Protein AF-A0A120K151-F1 (afdb_monomer)

Solvent-accessible surface area (backbone atoms only — not comparable to full-atom values): 24058 Å² total; per-residue (Å²): 140,80,85,81,77,83,68,89,81,53,80,68,64,56,58,60,55,48,49,58,53,45,64,68,60,62,66,64,73,85,71,71,74,65,55,61,88,64,96,48,62,87,87,35,71,68,30,38,44,52,55,27,51,74,58,46,61,79,89,45,45,68,62,56,71,69,45,54,70,39,58,38,30,49,45,35,41,48,34,45,50,39,46,62,69,51,54,60,38,42,62,82,75,37,88,52,87,79,54,65,68,60,53,51,53,51,50,52,51,51,50,51,52,49,48,64,69,71,45,84,64,58,57,62,53,46,64,33,29,51,48,26,47,55,49,39,54,47,54,54,51,40,52,50,34,62,76,68,68,54,52,72,70,56,52,31,56,77,67,72,48,85,75,53,73,66,57,59,46,51,55,57,52,48,66,75,63,77,66,89,50,66,67,60,48,54,49,47,45,49,50,48,41,60,44,44,51,47,52,46,41,42,57,61,36,27,36,72,53,45,44,50,52,50,31,53,52,34,50,49,64,58,48,61,48,53,68,54,46,69,75,56,77,82,69,85,90,45,77,63,58,55,53,48,51,50,48,54,54,42,47,52,48,47,51,50,47,50,50,67,73,60,58,87,75,77,82,68,85,75,82,79,74,57,52,74,70,36,34,38,62,56,27,54,39,59,79,45,42,25,61,83,75,39,47,69,60,41,52,50,51,51,50,49,35,53,50,32,71,72,34,60,70,55,28,52,49,49,42,50,50,51,49,49,48,41,56,68,71,61,68,29,59,68,52,52,23,52,50,29,47,52,50,31,46,70,48,19,69,41,68,48,52,65,49,73,80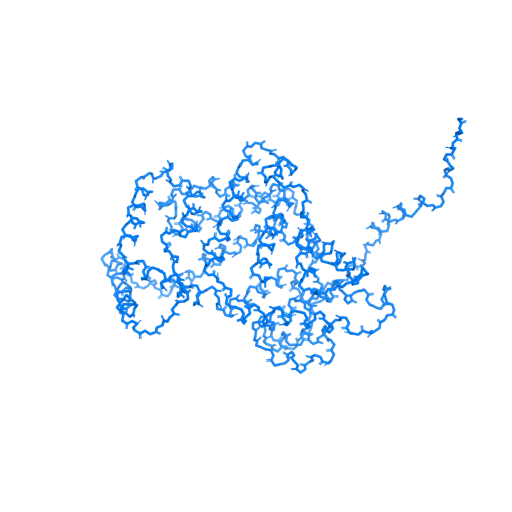,69,70,78,65,51,76,67,54,45,50,50,51,49,52,50,27,36,48,38,51,40,51,51,32,58,73,71,40,35,39,78,73,48,63,53,51,68,66,55,43,46,55,51,52,49,45,54,56,70,41,45,67,62,49,33,50,52,52,50,52,52,49,41,50,55,50,63,71,70,108

Radius of gyration: 26.03 Å; Cα contacts (8 Å, |Δi|>4): 308; chains: 1; bounding box: 98×53×57 Å

pLDDT: mean 80.02, std 17.14, range [35.06, 97.75]

Structure (mmCIF, N/CA/C/O backbone):
data_AF-A0A120K151-F1
#
_entry.id   AF-A0A120K151-F1
#
loop_
_atom_site.group_PDB
_atom_site.id
_atom_site.type_symbol
_atom_site.label_atom_id
_atom_site.label_alt_id
_atom_site.label_comp_id
_atom_site.label_asym_id
_atom_site.label_entity_id
_atom_site.label_seq_id
_atom_site.pdbx_PDB_ins_code
_atom_site.Cartn_x
_atom_site.Cartn_y
_atom_site.Cartn_z
_atom_site.occupancy
_atom_site.B_iso_or_equiv
_atom_site.auth_seq_id
_atom_site.auth_comp_id
_atom_site.auth_asym_id
_atom_site.auth_atom_id
_atom_site.pdbx_PDB_model_num
ATOM 1 N N . MET A 1 1 ? 57.878 2.708 16.180 1.00 40.44 1 MET A N 1
ATOM 2 C CA . MET A 1 1 ? 56.861 3.778 16.230 1.00 40.44 1 MET A CA 1
ATOM 3 C C . MET A 1 1 ? 57.122 4.712 15.068 1.00 40.44 1 MET A C 1
ATOM 5 O O . MET A 1 1 ? 58.092 5.456 15.102 1.00 40.44 1 MET A O 1
ATOM 9 N N . SER A 1 2 ? 56.321 4.588 14.014 1.00 35.06 2 SER A N 1
ATOM 10 C CA . SER A 1 2 ? 56.502 5.305 12.751 1.00 35.06 2 SER A CA 1
ATOM 11 C C . SER A 1 2 ? 55.297 6.220 12.574 1.00 35.06 2 SER A C 1
ATOM 13 O O . SER A 1 2 ? 54.201 5.751 12.281 1.00 35.06 2 SER A O 1
ATOM 15 N N . ASN A 1 3 ? 55.492 7.513 12.826 1.00 44.12 3 ASN A N 1
ATOM 16 C CA . ASN A 1 3 ? 54.481 8.541 12.614 1.00 44.12 3 ASN A CA 1
ATOM 17 C C . ASN A 1 3 ? 54.252 8.713 11.110 1.00 44.12 3 ASN A C 1
ATOM 19 O O . ASN A 1 3 ? 55.083 9.290 10.410 1.00 44.12 3 ASN A O 1
ATOM 23 N N . ILE A 1 4 ? 53.122 8.212 10.615 1.00 43.09 4 ILE A N 1
ATOM 24 C CA . ILE A 1 4 ? 52.644 8.519 9.269 1.00 43.09 4 ILE A CA 1
ATOM 25 C C . ILE A 1 4 ? 51.996 9.905 9.334 1.00 43.09 4 ILE A C 1
ATOM 27 O O . ILE A 1 4 ? 50.877 10.074 9.815 1.00 43.09 4 ILE A O 1
ATOM 31 N N . LEU A 1 5 ? 52.746 10.908 8.882 1.00 39.41 5 LEU A N 1
ATOM 32 C CA . LEU A 1 5 ? 52.268 12.264 8.636 1.00 39.41 5 LEU A CA 1
ATOM 33 C C . LEU A 1 5 ? 51.248 12.230 7.489 1.00 39.41 5 LEU A C 1
ATOM 35 O O . LEU A 1 5 ? 51.594 11.928 6.346 1.00 39.41 5 LEU A O 1
ATOM 39 N N . TYR A 1 6 ? 49.990 12.557 7.788 1.00 39.41 6 TYR A N 1
ATOM 40 C CA . TYR A 1 6 ? 48.981 12.823 6.767 1.00 39.41 6 TYR A CA 1
ATOM 41 C C . TYR A 1 6 ? 49.391 14.063 5.968 1.00 39.41 6 TYR A C 1
ATOM 43 O O . TYR A 1 6 ? 49.368 15.191 6.456 1.00 39.41 6 TYR A O 1
ATOM 51 N N . ASN A 1 7 ? 49.783 13.837 4.718 1.00 38.97 7 ASN A N 1
ATOM 52 C CA . ASN A 1 7 ? 50.053 14.882 3.747 1.00 38.97 7 ASN A CA 1
ATOM 53 C C . ASN A 1 7 ? 48.728 15.553 3.335 1.00 38.97 7 ASN A C 1
ATOM 55 O O . ASN A 1 7 ? 47.923 14.970 2.606 1.00 38.97 7 ASN A O 1
ATOM 59 N N . ALA A 1 8 ? 48.510 16.787 3.793 1.00 43.53 8 ALA A N 1
ATOM 60 C CA . ALA A 1 8 ? 47.330 17.600 3.491 1.00 43.53 8 ALA A CA 1
ATOM 61 C C . ALA A 1 8 ? 47.241 18.076 2.020 1.00 43.53 8 ALA A C 1
ATOM 63 O O . ALA A 1 8 ? 46.264 18.717 1.649 1.00 43.53 8 ALA A O 1
ATOM 64 N N . ASN A 1 9 ? 48.202 17.722 1.153 1.00 44.25 9 ASN A N 1
ATOM 65 C CA . ASN A 1 9 ? 48.179 18.021 -0.288 1.00 44.25 9 ASN A CA 1
ATOM 66 C C . ASN A 1 9 ? 47.689 16.851 -1.160 1.00 44.25 9 ASN A C 1
ATOM 68 O O . ASN A 1 9 ? 48.057 16.715 -2.331 1.00 44.25 9 ASN A O 1
ATOM 72 N N . SER A 1 10 ? 46.828 15.988 -0.619 1.00 43.94 10 SER A N 1
ATOM 73 C CA . SER A 1 10 ? 46.163 14.966 -1.421 1.00 43.94 10 SER A CA 1
ATOM 74 C C . SER A 1 10 ? 45.066 15.590 -2.290 1.00 43.94 10 SER A C 1
ATOM 76 O O . SER A 1 10 ? 44.018 16.018 -1.802 1.00 43.94 10 SER A O 1
ATOM 78 N N . LYS A 1 11 ? 45.263 15.555 -3.614 1.00 48.91 11 LYS A N 1
ATOM 79 C CA . LYS A 1 11 ? 44.258 15.893 -4.645 1.00 48.91 11 LYS A CA 1
ATOM 80 C C . LYS A 1 11 ? 42.915 15.146 -4.477 1.00 48.91 11 LYS A C 1
ATOM 82 O O . LYS A 1 11 ? 41.942 15.501 -5.143 1.00 48.91 11 LYS A O 1
ATOM 87 N N . LEU A 1 12 ? 42.827 14.153 -3.584 1.00 47.78 12 LEU A N 1
ATOM 88 C CA . LEU A 1 12 ? 41.610 13.393 -3.284 1.00 47.78 12 LEU A CA 1
ATOM 89 C C . LEU A 1 12 ? 40.589 14.149 -2.420 1.00 47.78 12 LEU A C 1
ATOM 91 O O . LEU A 1 12 ? 39.401 13.855 -2.534 1.00 47.78 12 LEU A O 1
ATOM 95 N N . VAL A 1 13 ? 40.987 15.163 -1.640 1.00 45.91 13 VAL A N 1
ATOM 96 C CA . VAL A 1 13 ? 40.031 15.928 -0.805 1.00 45.91 13 VAL A CA 1
ATOM 97 C C . VAL A 1 13 ? 39.149 16.864 -1.656 1.00 45.91 13 VAL A C 1
ATOM 99 O O . VAL A 1 13 ? 37.999 17.133 -1.317 1.00 45.91 13 VAL A O 1
ATOM 102 N N . SER A 1 14 ? 39.609 17.250 -2.853 1.00 49.62 14 SER A N 1
ATOM 103 C CA . SER A 1 14 ? 38.837 18.110 -3.767 1.00 49.62 14 SER A CA 1
ATOM 104 C C . SER A 1 14 ? 37.678 17.410 -4.496 1.00 49.62 14 SER A C 1
ATOM 106 O O . SER A 1 14 ? 36.784 18.090 -4.997 1.00 49.62 14 SER A O 1
ATOM 108 N N . LYS A 1 15 ? 37.641 16.067 -4.555 1.00 50.59 15 LYS A N 1
ATOM 109 C CA . LYS A 1 15 ? 36.546 15.339 -5.232 1.00 50.59 15 LYS A CA 1
ATOM 110 C C . LYS A 1 15 ? 35.255 15.332 -4.413 1.00 50.59 15 LYS A C 1
ATOM 112 O O . LYS A 1 15 ? 34.182 15.413 -5.001 1.00 50.59 15 LYS A O 1
ATOM 117 N N . TYR A 1 16 ? 35.344 15.288 -3.083 1.00 46.38 16 TYR A N 1
ATOM 118 C CA . TYR A 1 16 ? 34.158 15.317 -2.220 1.00 46.38 16 TYR A CA 1
ATOM 119 C C . TYR A 1 16 ? 33.576 16.728 -2.074 1.00 46.38 16 TYR A C 1
ATOM 121 O O . TYR A 1 16 ? 32.360 16.893 -2.147 1.00 46.38 16 TYR A O 1
ATOM 129 N N . GLN A 1 17 ? 34.422 17.761 -1.997 1.00 46.94 17 GLN A N 1
ATOM 130 C CA . GLN A 1 17 ? 33.952 19.153 -1.982 1.00 46.94 17 GLN A CA 1
ATOM 131 C C . GLN A 1 17 ? 33.420 19.621 -3.346 1.00 46.94 17 GLN A C 1
ATOM 133 O O . GLN A 1 17 ? 32.408 20.319 -3.382 1.00 46.94 17 GLN A O 1
ATOM 138 N N . LYS A 1 18 ? 33.986 19.157 -4.475 1.00 45.94 18 LYS A N 1
ATOM 139 C CA . LYS A 1 18 ? 33.366 19.377 -5.796 1.00 45.94 18 LYS A CA 1
ATOM 140 C C . LYS A 1 18 ? 32.027 18.663 -5.948 1.00 45.94 18 LYS A C 1
ATOM 142 O O . LYS A 1 18 ? 31.177 19.186 -6.650 1.00 45.94 18 LYS A O 1
ATOM 147 N N . LYS A 1 19 ? 31.797 17.528 -5.279 1.00 47.59 19 LYS A N 1
ATOM 148 C CA . LYS A 1 19 ? 30.494 16.846 -5.309 1.00 47.59 19 LYS A CA 1
ATOM 149 C C . LYS A 1 19 ? 29.428 17.627 -4.532 1.00 47.59 19 LYS A C 1
ATOM 151 O O . LYS A 1 19 ? 28.304 17.705 -4.997 1.00 47.59 19 LYS A O 1
ATOM 156 N N . LEU A 1 20 ? 29.786 18.277 -3.423 1.00 43.88 20 LEU A N 1
ATOM 157 C CA . LEU A 1 20 ? 28.870 19.159 -2.683 1.00 43.88 20 LEU A CA 1
ATOM 158 C C . LEU A 1 20 ? 28.598 20.488 -3.412 1.00 43.88 20 LEU A C 1
ATOM 160 O O . LEU A 1 20 ? 27.455 20.926 -3.433 1.00 43.88 20 LEU A O 1
ATOM 164 N N . GLN A 1 21 ? 29.596 21.083 -4.080 1.00 38.31 21 GLN A N 1
ATOM 165 C CA . GLN A 1 21 ? 29.384 22.282 -4.910 1.00 38.31 21 GLN A CA 1
ATOM 166 C C . GLN A 1 21 ? 28.751 21.988 -6.282 1.00 38.31 21 GLN A C 1
ATOM 168 O O . GLN A 1 21 ? 28.050 22.834 -6.817 1.00 38.31 21 GLN A O 1
ATOM 173 N N . GLN A 1 22 ? 28.929 20.799 -6.868 1.00 37.38 22 GLN A N 1
ATOM 174 C CA . GLN A 1 22 ? 28.185 20.407 -8.075 1.00 37.38 22 GLN A CA 1
ATOM 175 C C . GLN A 1 22 ? 26.744 20.007 -7.759 1.00 37.38 22 GLN A C 1
ATOM 177 O O . GLN A 1 22 ? 25.878 20.235 -8.591 1.00 37.38 22 GLN A O 1
ATOM 182 N N . VAL A 1 23 ? 26.450 19.485 -6.565 1.00 42.78 23 VAL A N 1
ATOM 183 C CA . VAL A 1 23 ? 25.056 19.265 -6.141 1.00 42.78 23 VAL A CA 1
ATOM 184 C C . VAL A 1 23 ? 24.317 20.596 -5.935 1.00 42.78 23 VAL A C 1
ATOM 186 O O . VAL A 1 23 ? 23.115 20.640 -6.161 1.00 42.78 23 VAL A O 1
ATOM 189 N N . SER A 1 24 ? 25.012 21.694 -5.609 1.00 36.50 24 SER A N 1
ATOM 190 C CA . SER A 1 24 ? 24.402 23.032 -5.546 1.00 36.50 24 SER A CA 1
ATOM 191 C C . SER A 1 24 ? 24.431 23.824 -6.864 1.00 36.50 24 SER A C 1
ATOM 193 O O . SER A 1 24 ? 23.674 24.778 -6.998 1.00 36.50 24 SER A O 1
ATOM 195 N N . VAL A 1 25 ? 25.262 23.443 -7.845 1.00 35.78 25 VAL A N 1
ATOM 196 C CA . VAL A 1 25 ? 25.382 24.137 -9.150 1.00 35.78 25 VAL A CA 1
ATOM 197 C C . VAL A 1 25 ? 24.700 23.382 -10.303 1.00 35.78 25 VAL A C 1
ATOM 199 O O . VAL A 1 25 ? 24.479 23.963 -11.359 1.00 35.78 25 VAL A O 1
ATOM 202 N N . ILE A 1 26 ? 24.225 22.148 -10.097 1.00 42.03 26 ILE A N 1
ATOM 203 C CA . ILE A 1 26 ? 23.167 21.557 -10.937 1.00 42.03 26 ILE A CA 1
ATOM 204 C C . ILE A 1 26 ? 21.806 22.077 -10.429 1.00 42.03 26 ILE A C 1
ATOM 206 O O . ILE A 1 26 ? 20.889 21.331 -10.108 1.00 42.03 26 ILE A O 1
ATOM 210 N N . HIS A 1 27 ? 21.652 23.401 -10.376 1.00 39.62 27 HIS A N 1
ATOM 211 C CA . HIS A 1 27 ? 20.443 23.985 -10.942 1.00 39.62 27 HIS A CA 1
ATOM 212 C C . HIS A 1 27 ? 20.588 23.786 -12.449 1.00 39.62 27 HIS A C 1
ATOM 214 O O . HIS A 1 27 ? 21.031 24.672 -13.180 1.00 39.62 27 HIS A O 1
ATOM 220 N N . GLU A 1 28 ? 20.296 22.560 -12.899 1.00 41.91 28 GLU A N 1
ATOM 221 C CA . GLU A 1 28 ? 19.840 22.360 -14.263 1.00 41.91 28 GLU A CA 1
ATOM 222 C C . GLU A 1 28 ? 18.763 23.417 -14.469 1.00 41.91 28 GLU A C 1
ATOM 224 O O . GLU A 1 28 ? 17.783 23.466 -13.722 1.00 41.91 28 GLU A O 1
ATOM 229 N N . VAL A 1 29 ? 19.037 24.328 -15.405 1.00 40.34 29 VAL A N 1
ATOM 230 C CA . VAL A 1 29 ? 18.064 25.221 -16.028 1.00 40.34 29 VAL A CA 1
ATOM 231 C C . VAL A 1 29 ? 16.722 24.516 -15.982 1.00 40.34 29 VAL A C 1
ATOM 233 O O . VAL A 1 29 ? 16.651 23.386 -16.466 1.00 40.34 29 VAL A O 1
ATOM 236 N N . ALA A 1 30 ? 15.729 25.137 -15.339 1.00 44.47 30 ALA A N 1
ATOM 237 C CA . ALA A 1 30 ? 14.368 24.635 -15.231 1.00 44.47 30 ALA A CA 1
ATOM 238 C C . ALA A 1 30 ? 13.826 24.362 -16.641 1.00 44.47 30 ALA A C 1
ATOM 240 O O . ALA A 1 30 ? 13.173 25.193 -17.263 1.00 44.47 30 ALA A O 1
ATOM 241 N N . HIS A 1 31 ? 14.184 23.209 -17.195 1.00 53.03 31 HIS A N 1
ATOM 242 C CA . HIS A 1 31 ? 13.561 22.643 -18.360 1.00 53.03 31 HIS A CA 1
ATOM 243 C C . HIS A 1 31 ? 12.239 22.149 -17.829 1.00 53.03 31 HIS A C 1
ATOM 245 O O . HIS A 1 31 ? 12.170 21.017 -17.331 1.00 53.03 31 HIS A O 1
ATOM 251 N N . GLU A 1 32 ? 11.259 23.055 -17.894 1.00 65.88 32 GLU A N 1
ATOM 252 C CA . GLU A 1 32 ? 9.845 22.782 -17.696 1.00 65.88 32 GLU A CA 1
ATOM 253 C C . GLU A 1 32 ? 9.565 21.368 -18.204 1.00 65.88 32 GLU A C 1
ATOM 255 O O . GLU A 1 32 ? 9.940 21.005 -19.326 1.00 65.88 32 GLU A O 1
ATOM 260 N N . ASP A 1 33 ? 9.020 20.528 -17.329 1.00 78.19 33 ASP A N 1
ATOM 261 C CA . ASP A 1 33 ? 8.654 19.161 -17.668 1.00 78.19 33 ASP A CA 1
ATOM 262 C C . ASP A 1 33 ? 7.538 19.192 -18.717 1.00 78.19 33 ASP A C 1
ATOM 264 O O . ASP A 1 33 ? 6.351 19.212 -18.390 1.00 78.19 33 ASP A O 1
ATOM 268 N N . GLU A 1 34 ? 7.932 19.270 -19.993 1.00 83.38 34 GLU A N 1
ATOM 269 C CA . GLU A 1 34 ? 6.985 19.310 -21.096 1.00 83.38 34 GLU A CA 1
ATOM 270 C C . GLU A 1 34 ? 6.131 18.036 -21.062 1.00 83.38 34 GLU A C 1
ATOM 272 O O . GLU A 1 34 ? 6.682 16.927 -21.012 1.00 83.38 34 GLU A O 1
ATOM 277 N N . PRO A 1 35 ? 4.795 18.167 -21.112 1.00 86.62 35 PRO A N 1
ATOM 278 C CA . PRO A 1 35 ? 3.914 17.017 -21.086 1.00 86.62 35 PRO A CA 1
ATOM 279 C C . PRO A 1 35 ? 4.136 16.128 -22.302 1.00 86.62 35 PRO A C 1
ATOM 281 O O . PRO A 1 35 ? 4.420 16.609 -23.403 1.00 86.62 35 PRO A O 1
ATOM 284 N N . PHE A 1 36 ? 3.970 14.818 -22.110 1.00 91.69 36 PHE A N 1
ATOM 285 C CA . PHE A 1 36 ? 4.027 13.857 -23.203 1.00 91.69 36 PHE A CA 1
ATOM 286 C C . PHE A 1 36 ? 3.021 14.230 -24.300 1.00 91.69 36 PHE A C 1
ATOM 288 O O . PHE A 1 36 ? 1.804 14.246 -24.087 1.00 91.69 36 PHE A O 1
ATOM 295 N N . LYS A 1 37 ? 3.546 14.558 -25.485 1.00 90.75 37 LYS A N 1
ATOM 296 C CA . LYS A 1 37 ? 2.760 15.007 -26.636 1.00 90.75 37 LYS A CA 1
ATOM 297 C C . LYS A 1 37 ? 2.219 13.787 -27.372 1.00 90.75 37 LYS A C 1
ATOM 299 O O . LYS A 1 37 ? 2.968 13.085 -28.038 1.00 90.75 37 LYS A O 1
ATOM 304 N N . CYS A 1 38 ? 0.913 13.575 -27.275 1.00 91.94 38 CYS A N 1
ATOM 305 C CA . CYS A 1 38 ? 0.188 12.504 -27.948 1.00 91.94 38 CYS A CA 1
ATOM 306 C C . CYS A 1 38 ? -1.091 13.075 -28.571 1.00 91.94 38 CYS A C 1
ATOM 308 O O . CYS A 1 38 ? -1.695 14.002 -28.031 1.00 91.94 38 CYS A O 1
ATOM 310 N N . LYS A 1 39 ? -1.506 12.531 -29.720 1.00 93.00 39 LYS A N 1
ATOM 311 C CA . LYS A 1 39 ? -2.746 12.947 -30.404 1.00 93.00 39 LYS A CA 1
ATOM 312 C C . LYS A 1 39 ? -4.003 12.374 -29.748 1.00 93.00 39 LYS A C 1
ATOM 314 O O . LYS A 1 39 ? -5.106 12.850 -30.006 1.00 93.00 39 LYS A O 1
ATOM 319 N N . HIS A 1 40 ? -3.843 11.324 -28.952 1.00 94.12 40 HIS A N 1
ATOM 320 C CA . HIS A 1 40 ? -4.933 10.591 -28.332 1.00 94.12 40 HIS A CA 1
ATOM 321 C C . HIS A 1 40 ? -5.272 11.159 -26.947 1.00 94.12 40 HIS A C 1
ATOM 323 O O . HIS A 1 40 ? -4.404 11.729 -26.284 1.00 94.12 40 HIS A O 1
ATOM 329 N N . PRO A 1 41 ? -6.528 11.010 -26.485 1.00 93.06 41 PRO A N 1
ATOM 330 C CA . PRO A 1 41 ? -6.915 11.470 -25.159 1.00 93.06 41 PRO A CA 1
ATOM 331 C C . PRO A 1 41 ? -6.103 10.754 -24.075 1.00 93.06 41 PRO A C 1
ATOM 333 O O . PRO A 1 41 ? -5.827 9.554 -24.191 1.00 93.06 41 PRO A O 1
ATOM 336 N N . LYS A 1 42 ? -5.738 11.497 -23.024 1.00 90.38 42 LYS A N 1
ATOM 337 C CA . LYS A 1 42 ? -4.966 10.986 -21.885 1.00 90.38 42 LYS A CA 1
ATOM 338 C C . LYS A 1 42 ? -5.636 9.731 -21.315 1.00 90.38 42 LYS A C 1
ATOM 340 O O . LYS A 1 42 ? -6.858 9.667 -21.219 1.00 90.38 42 LYS A O 1
ATOM 345 N N . ASP A 1 43 ? -4.817 8.732 -20.997 1.00 90.88 43 ASP A N 1
ATOM 346 C CA . ASP A 1 43 ? -5.213 7.423 -20.449 1.00 90.88 43 ASP A CA 1
ATOM 347 C C . ASP A 1 43 ? -6.002 6.508 -21.399 1.00 90.88 43 ASP A C 1
ATOM 349 O O . ASP A 1 43 ? -6.333 5.382 -21.035 1.00 90.88 43 ASP A O 1
ATOM 353 N N . SER A 1 44 ? -6.262 6.930 -22.641 1.00 93.88 44 SER A N 1
ATOM 354 C CA . SER A 1 44 ? -6.820 6.019 -23.642 1.00 93.88 44 SER A CA 1
ATOM 355 C C . SER A 1 44 ? -5.835 4.906 -23.997 1.00 93.88 44 SER A C 1
ATOM 357 O O . SER A 1 44 ? -4.619 5.082 -23.931 1.00 93.88 44 SER A O 1
ATOM 359 N N . ARG A 1 45 ? -6.351 3.760 -24.454 1.00 95.12 45 ARG A N 1
ATOM 360 C CA . ARG A 1 45 ? -5.515 2.641 -24.912 1.00 95.12 45 ARG A CA 1
ATOM 361 C C . ARG A 1 45 ? -4.440 3.090 -25.907 1.00 95.12 45 ARG A C 1
ATOM 363 O O . ARG A 1 45 ? -3.276 2.748 -25.743 1.00 95.12 45 ARG A O 1
ATOM 370 N N . LEU A 1 46 ? -4.821 3.881 -26.914 1.00 96.25 46 LEU A N 1
ATOM 371 C CA . LEU A 1 46 ? -3.889 4.372 -27.936 1.00 96.25 46 LEU A CA 1
ATOM 372 C C . LEU A 1 46 ? -2.828 5.308 -27.346 1.00 96.25 46 LEU A C 1
ATOM 374 O O . LEU A 1 46 ? -1.663 5.194 -27.709 1.00 96.25 46 LEU A O 1
ATOM 378 N N . TYR A 1 47 ? -3.210 6.161 -26.390 1.00 96.00 47 TYR A N 1
ATOM 379 C CA . TYR A 1 47 ? -2.265 6.998 -25.648 1.00 96.00 47 TYR A CA 1
ATOM 380 C C . TYR A 1 47 ? -1.236 6.151 -24.892 1.00 96.00 47 TYR A C 1
ATOM 382 O O . TYR A 1 47 ? -0.040 6.413 -24.978 1.00 96.00 47 TYR A O 1
ATOM 390 N N . LEU A 1 48 ? -1.682 5.106 -24.186 1.00 95.88 48 LEU A N 1
ATOM 391 C CA . LEU A 1 48 ? -0.788 4.225 -23.432 1.00 95.88 48 LEU A CA 1
ATOM 392 C C . LEU A 1 48 ? 0.122 3.392 -24.349 1.00 95.88 48 LEU A C 1
ATOM 394 O O . LEU A 1 48 ? 1.289 3.202 -24.018 1.00 95.88 48 LEU A O 1
ATOM 398 N N . ILE A 1 49 ? -0.371 2.932 -25.506 1.00 96.75 49 ILE A N 1
ATOM 399 C CA . ILE A 1 49 ? 0.466 2.271 -26.521 1.00 96.75 49 ILE A CA 1
ATOM 400 C C . ILE A 1 49 ? 1.545 3.237 -27.010 1.00 96.75 49 ILE A C 1
ATOM 402 O O . ILE A 1 49 ? 2.717 2.876 -27.014 1.00 96.75 49 ILE A O 1
ATOM 406 N N . GLU A 1 50 ? 1.175 4.461 -27.394 1.00 96.06 50 GLU A N 1
ATOM 407 C CA . GLU A 1 50 ? 2.129 5.454 -27.896 1.00 96.06 50 GLU A CA 1
ATOM 408 C C . GLU A 1 50 ? 3.165 5.829 -26.826 1.00 96.06 50 GLU A C 1
ATOM 410 O O . GLU A 1 50 ? 4.354 5.915 -27.128 1.00 96.06 50 GLU A O 1
ATOM 415 N N . LEU A 1 51 ? 2.741 5.953 -25.564 1.00 95.62 51 LEU A N 1
ATOM 416 C CA . LEU A 1 51 ? 3.626 6.188 -24.423 1.00 95.62 51 LEU A CA 1
ATOM 417 C C . LEU A 1 51 ? 4.627 5.042 -24.226 1.00 95.62 51 LEU A C 1
ATOM 419 O O . LEU A 1 51 ? 5.828 5.282 -24.104 1.00 95.62 51 LEU A O 1
ATOM 423 N N . CYS A 1 52 ? 4.152 3.795 -24.226 1.00 95.94 52 CYS A N 1
ATOM 424 C CA . CYS A 1 52 ? 5.006 2.615 -24.122 1.00 95.94 52 CYS A CA 1
ATOM 425 C C . CYS A 1 52 ? 5.983 2.534 -25.301 1.00 95.94 52 CYS A C 1
ATOM 427 O O . CYS A 1 52 ? 7.177 2.347 -25.088 1.00 95.94 52 CYS A O 1
ATOM 429 N N . CYS A 1 53 ? 5.508 2.724 -26.534 1.00 94.94 53 CYS A N 1
ATOM 430 C CA . CYS A 1 53 ? 6.335 2.686 -27.739 1.00 94.94 53 CYS A CA 1
ATOM 431 C C . CYS A 1 53 ? 7.351 3.838 -27.801 1.00 94.94 53 CYS A C 1
ATOM 433 O O . CYS A 1 53 ? 8.422 3.674 -28.375 1.00 94.94 53 CYS A O 1
ATOM 435 N N . HIS A 1 54 ? 7.066 4.989 -27.190 1.00 93.88 54 HIS A N 1
ATOM 436 C CA . HIS A 1 54 ? 8.026 6.090 -27.093 1.00 93.88 54 HIS A CA 1
ATOM 437 C C . HIS A 1 54 ? 9.254 5.738 -26.235 1.00 93.88 54 HIS A C 1
ATOM 439 O O . HIS A 1 54 ? 10.321 6.323 -26.416 1.00 93.88 54 HIS A O 1
ATOM 445 N N . VAL A 1 55 ? 9.112 4.797 -25.299 1.00 92.56 55 VAL A N 1
ATOM 446 C CA . VAL A 1 55 ? 10.178 4.391 -24.375 1.00 92.56 55 VAL A CA 1
ATOM 447 C C . VAL A 1 55 ? 10.806 3.063 -24.778 1.00 92.56 55 VAL A C 1
ATOM 449 O O . VAL A 1 55 ? 12.030 2.936 -24.809 1.00 92.56 55 VAL A O 1
ATOM 452 N N . TYR A 1 56 ? 9.976 2.054 -25.027 1.00 94.56 56 TYR A N 1
ATOM 453 C CA . TYR A 1 56 ? 10.439 0.721 -25.364 1.00 94.56 56 TYR A CA 1
ATOM 454 C C . TYR A 1 56 ? 11.009 0.677 -26.784 1.00 94.56 56 TYR A C 1
ATOM 456 O O . TYR A 1 56 ? 10.615 1.458 -27.650 1.00 94.56 56 TYR A O 1
ATOM 464 N N . PRO A 1 57 ? 11.946 -0.240 -27.049 1.00 93.50 57 PRO A N 1
ATOM 465 C CA . PRO A 1 57 ? 12.553 -0.367 -28.360 1.00 93.50 57 PRO A CA 1
ATOM 466 C C . PRO A 1 57 ? 11.592 -1.023 -29.370 1.00 93.50 57 PRO A C 1
ATOM 468 O O . PRO A 1 57 ? 10.687 -1.778 -29.007 1.00 93.50 57 PRO A O 1
ATOM 471 N N . VAL A 1 58 ? 11.805 -0.733 -30.659 1.00 93.19 58 VAL A N 1
ATOM 472 C CA . VAL A 1 58 ? 10.889 -1.064 -31.773 1.00 93.19 58 VAL A CA 1
ATOM 473 C C . VAL A 1 58 ? 10.549 -2.556 -31.859 1.00 93.19 58 VAL A C 1
ATOM 475 O O . VAL A 1 58 ? 9.450 -2.912 -32.280 1.00 93.19 58 VAL A O 1
ATOM 478 N N . GLN A 1 59 ? 11.447 -3.440 -31.413 1.00 94.12 59 GLN A N 1
ATOM 479 C CA . GLN A 1 59 ? 11.222 -4.890 -31.418 1.00 94.12 59 GLN A CA 1
ATOM 480 C C . GLN A 1 59 ? 10.022 -5.319 -30.558 1.00 94.12 59 GLN A C 1
ATOM 482 O O . GLN A 1 59 ? 9.467 -6.388 -30.789 1.00 94.12 59 GLN A O 1
ATOM 487 N N . LEU A 1 60 ? 9.616 -4.506 -29.577 1.00 94.38 60 LEU A N 1
ATOM 488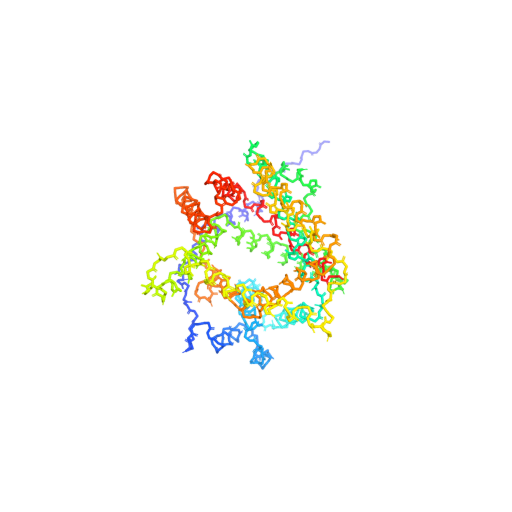 C CA . LEU A 1 60 ? 8.507 -4.811 -28.670 1.00 94.38 60 LEU A CA 1
ATOM 489 C C . LEU A 1 60 ? 7.165 -4.222 -29.123 1.00 94.38 60 LEU A C 1
ATOM 491 O O . LEU A 1 60 ? 6.148 -4.490 -28.488 1.00 94.38 60 LEU A O 1
ATOM 495 N N . TYR A 1 61 ? 7.127 -3.427 -30.198 1.00 95.31 61 TYR A N 1
ATOM 496 C CA . TYR A 1 61 ? 5.924 -2.677 -30.579 1.00 95.31 61 TYR A CA 1
ATOM 497 C C . TYR A 1 61 ? 4.734 -3.577 -30.911 1.00 95.31 61 TYR A C 1
ATOM 499 O O . TYR A 1 61 ? 3.621 -3.276 -30.485 1.00 95.31 61 TYR A O 1
ATOM 507 N N . SER A 1 62 ? 4.958 -4.683 -31.627 1.00 94.62 62 SER A N 1
ATOM 508 C CA . SER A 1 62 ? 3.899 -5.658 -31.921 1.00 94.62 62 SER A CA 1
ATOM 509 C C . SER A 1 62 ? 3.334 -6.256 -30.634 1.00 94.62 62 SER A C 1
ATOM 511 O O . SER A 1 62 ? 2.130 -6.222 -30.413 1.00 94.62 62 SER A O 1
ATOM 513 N N . THR A 1 63 ? 4.209 -6.700 -29.730 1.00 94.06 63 THR A N 1
ATOM 514 C CA . THR A 1 63 ? 3.812 -7.255 -28.433 1.00 94.06 63 THR A CA 1
ATOM 515 C C . THR A 1 63 ? 3.005 -6.250 -27.613 1.00 94.06 63 THR A C 1
ATOM 517 O O . THR A 1 63 ? 1.970 -6.612 -27.067 1.00 94.06 63 THR A O 1
ATOM 520 N N . ILE A 1 64 ? 3.437 -4.983 -27.552 1.00 94.88 64 ILE A N 1
ATOM 521 C CA . ILE A 1 64 ? 2.752 -3.915 -26.803 1.00 94.88 64 ILE A CA 1
ATOM 522 C C . ILE A 1 64 ? 1.346 -3.652 -27.359 1.00 94.88 64 ILE A C 1
ATOM 524 O O . ILE A 1 64 ? 0.412 -3.440 -26.584 1.00 94.88 64 ILE A O 1
ATOM 528 N N . GLN A 1 65 ? 1.177 -3.679 -28.685 1.00 94.31 65 GLN A N 1
ATOM 529 C CA . GLN A 1 65 ? -0.125 -3.471 -29.329 1.00 94.31 65 GLN A CA 1
ATOM 530 C C . GLN A 1 65 ? -1.144 -4.561 -28.975 1.00 94.31 65 GLN A C 1
ATOM 532 O O . GLN A 1 65 ? -2.338 -4.261 -28.883 1.00 94.31 65 GLN A O 1
ATOM 537 N N . ASP A 1 66 ? -0.675 -5.780 -28.711 1.00 94.69 66 ASP A N 1
ATOM 538 C CA . ASP A 1 66 ? -1.509 -6.936 -28.376 1.00 94.69 66 ASP A CA 1
ATOM 539 C C . ASP A 1 66 ? -1.825 -7.053 -26.870 1.00 94.69 66 ASP A C 1
ATOM 541 O O . ASP A 1 66 ? -2.673 -7.856 -26.471 1.00 94.69 66 ASP A O 1
ATOM 545 N N . LEU A 1 67 ? -1.200 -6.239 -26.007 1.00 93.75 67 LEU A N 1
ATOM 546 C CA . LEU A 1 67 ? -1.419 -6.306 -24.557 1.00 93.75 67 LEU A CA 1
ATOM 547 C C . LEU A 1 67 ? -2.841 -5.863 -24.164 1.00 93.75 67 LEU A C 1
ATOM 549 O O . LEU A 1 67 ? -3.318 -4.836 -24.647 1.00 93.75 67 LEU A O 1
ATOM 553 N N . PRO A 1 68 ? -3.524 -6.543 -23.226 1.00 93.50 68 PRO A N 1
ATOM 554 C CA . PRO A 1 68 ? -4.781 -6.072 -22.648 1.00 93.50 68 PRO A CA 1
ATOM 555 C C . PRO A 1 68 ? -4.585 -4.774 -21.843 1.00 93.50 68 PRO A C 1
ATOM 557 O O . PRO A 1 68 ? -3.514 -4.532 -21.289 1.00 93.50 68 PRO A O 1
ATOM 560 N N . ASP A 1 69 ? -5.641 -3.964 -21.716 1.00 91.69 69 ASP A N 1
ATOM 561 C CA . ASP A 1 69 ? -5.571 -2.600 -21.150 1.00 91.69 69 ASP A CA 1
ATOM 562 C C . ASP A 1 69 ? -4.951 -2.520 -19.744 1.00 91.69 69 ASP A C 1
ATOM 564 O O . ASP A 1 69 ? -4.209 -1.586 -19.437 1.00 91.69 69 ASP A O 1
ATOM 568 N N . TRP A 1 70 ? -5.207 -3.515 -18.892 1.00 90.25 70 TRP A N 1
ATOM 569 C CA . TRP A 1 70 ? -4.644 -3.568 -17.541 1.00 90.25 70 TRP A CA 1
ATOM 570 C C . TRP A 1 70 ? -3.136 -3.879 -17.532 1.00 90.25 70 TRP A C 1
ATOM 572 O O . TRP A 1 70 ? -2.403 -3.319 -16.719 1.00 90.25 70 TRP A O 1
ATOM 582 N N . GLN A 1 71 ? -2.644 -4.730 -18.444 1.00 93.00 71 GLN A N 1
ATOM 583 C CA . GLN A 1 71 ? -1.199 -4.972 -18.597 1.00 93.00 71 GLN A CA 1
ATOM 584 C C . GLN A 1 71 ? -0.530 -3.751 -19.207 1.00 93.00 71 GLN A C 1
ATOM 586 O O . GLN A 1 71 ? 0.541 -3.342 -18.767 1.00 93.00 71 GLN A O 1
ATOM 591 N N . LEU A 1 72 ? -1.199 -3.121 -20.170 1.00 94.81 72 LEU A N 1
ATOM 592 C CA . LEU A 1 72 ? -0.709 -1.915 -20.809 1.00 94.81 72 LEU A CA 1
ATOM 593 C C . LEU A 1 72 ? -0.531 -0.767 -19.804 1.00 94.81 72 LEU A C 1
ATOM 595 O O . LEU A 1 72 ? 0.483 -0.081 -19.856 1.00 94.81 72 LEU A O 1
ATOM 599 N N . SER A 1 73 ? -1.442 -0.587 -18.842 1.00 93.38 73 SER A N 1
ATOM 600 C CA . SER A 1 73 ? -1.263 0.404 -17.766 1.00 93.38 73 SER A CA 1
ATOM 601 C C . SER A 1 73 ? -0.100 0.087 -16.821 1.00 93.38 73 SER A C 1
ATOM 603 O O . SER A 1 73 ? 0.559 1.012 -16.344 1.00 93.38 73 SER A O 1
ATOM 605 N N . VAL A 1 74 ? 0.182 -1.197 -16.564 1.00 92.75 74 VAL A N 1
ATOM 606 C CA . VAL A 1 74 ? 1.362 -1.611 -15.782 1.00 92.75 74 VAL A CA 1
ATOM 607 C C . VAL A 1 74 ? 2.636 -1.253 -16.549 1.00 92.75 74 VAL A C 1
ATOM 609 O O . VAL A 1 74 ? 3.525 -0.603 -16.000 1.00 92.75 74 VAL A O 1
ATOM 612 N N . HIS A 1 75 ? 2.698 -1.602 -17.836 1.00 95.00 75 HIS A N 1
ATOM 613 C CA . HIS A 1 75 ? 3.828 -1.269 -18.705 1.00 95.00 75 HIS A CA 1
ATOM 614 C C . HIS A 1 75 ? 3.990 0.229 -18.932 1.00 95.00 75 HIS A C 1
ATOM 616 O O . HIS A 1 75 ? 5.117 0.692 -18.985 1.00 95.00 75 HIS A O 1
ATOM 622 N N . ALA A 1 76 ? 2.914 1.011 -18.987 1.00 95.31 76 ALA A N 1
ATOM 623 C CA . ALA A 1 76 ? 2.996 2.467 -19.101 1.00 95.31 76 ALA A CA 1
ATOM 624 C C . ALA A 1 76 ? 3.692 3.097 -17.884 1.00 95.31 76 ALA A C 1
ATOM 626 O O . ALA A 1 76 ? 4.554 3.964 -18.030 1.00 95.31 76 ALA A O 1
ATOM 627 N N . LEU A 1 77 ? 3.361 2.629 -16.677 1.00 92.75 77 LEU A N 1
ATOM 628 C CA . LEU A 1 77 ? 4.043 3.051 -15.455 1.00 92.75 77 LEU A CA 1
ATOM 629 C C . LEU A 1 77 ? 5.520 2.620 -15.457 1.00 92.75 77 LEU A C 1
ATOM 631 O O . LEU A 1 77 ? 6.404 3.416 -15.135 1.00 92.75 77 LEU A O 1
ATOM 635 N N . LEU A 1 78 ? 5.797 1.368 -15.826 1.00 91.56 78 LEU A N 1
ATOM 636 C CA . LEU A 1 78 ? 7.157 0.826 -15.849 1.00 91.56 78 LEU A CA 1
ATOM 637 C C . LEU A 1 78 ? 8.021 1.468 -16.933 1.00 91.56 78 LEU A C 1
ATOM 639 O O . LEU A 1 78 ? 9.180 1.765 -16.673 1.00 91.56 78 LEU A O 1
ATOM 643 N N . ALA A 1 79 ? 7.465 1.761 -18.104 1.00 94.00 79 ALA A N 1
ATOM 644 C CA . ALA A 1 79 ? 8.123 2.505 -19.165 1.00 94.00 79 ALA A CA 1
ATOM 645 C C . ALA A 1 79 ? 8.617 3.857 -18.639 1.00 94.00 79 ALA A C 1
ATOM 647 O O . ALA A 1 79 ? 9.779 4.207 -18.818 1.00 94.00 79 ALA A O 1
ATOM 648 N N . LEU A 1 80 ? 7.789 4.597 -17.903 1.00 92.56 80 LEU A N 1
ATOM 649 C CA . LEU A 1 80 ? 8.208 5.872 -17.318 1.00 92.56 80 LEU A CA 1
ATOM 650 C C . LEU A 1 80 ? 9.322 5.714 -16.279 1.00 92.56 80 LEU A C 1
ATOM 652 O O . LEU A 1 80 ? 10.265 6.513 -16.267 1.00 92.56 80 LEU A O 1
ATOM 656 N N . LEU A 1 81 ? 9.269 4.662 -15.458 1.00 89.06 81 LEU A N 1
ATOM 657 C CA . LEU A 1 81 ? 10.360 4.322 -14.545 1.00 89.06 81 LEU A CA 1
ATOM 658 C C . LEU A 1 81 ? 11.648 4.007 -15.321 1.00 89.06 81 LEU A C 1
ATOM 660 O O . LEU A 1 81 ? 12.694 4.584 -15.036 1.00 89.06 81 LEU A O 1
ATOM 664 N N . LEU A 1 82 ? 11.580 3.171 -16.356 1.00 89.69 82 LEU A N 1
ATOM 665 C CA . LEU A 1 82 ? 12.732 2.825 -17.188 1.00 89.69 82 LEU A CA 1
ATOM 666 C C . LEU A 1 82 ? 13.292 4.043 -17.925 1.00 89.69 82 LEU A C 1
ATOM 668 O O . LEU A 1 82 ? 14.506 4.233 -17.929 1.00 89.69 82 LEU A O 1
ATOM 672 N N . LYS A 1 83 ? 12.437 4.909 -18.476 1.00 91.19 83 LYS A N 1
ATOM 673 C CA . LYS A 1 83 ? 12.830 6.164 -19.131 1.00 91.19 83 LYS A CA 1
ATOM 674 C C . LYS A 1 83 ? 13.669 7.035 -18.199 1.00 91.19 83 LYS A C 1
ATOM 676 O O . LYS A 1 83 ? 14.756 7.473 -18.569 1.00 91.19 83 LYS A O 1
ATOM 681 N N . ASN A 1 84 ? 13.175 7.261 -16.984 1.00 87.19 84 ASN A N 1
ATOM 682 C CA . ASN A 1 84 ? 13.794 8.180 -16.032 1.00 87.19 84 ASN A CA 1
ATOM 683 C C . ASN A 1 84 ? 15.027 7.580 -15.343 1.00 87.19 84 ASN A C 1
ATOM 685 O O . ASN A 1 84 ? 15.993 8.298 -15.076 1.00 87.19 84 ASN A O 1
ATOM 689 N N . PHE A 1 85 ? 15.024 6.272 -15.076 1.00 84.44 85 PHE A N 1
ATOM 690 C CA . PHE A 1 85 ? 16.032 5.642 -14.226 1.00 84.44 85 PHE A CA 1
ATOM 691 C C . PHE A 1 85 ? 17.024 4.745 -14.950 1.00 84.44 85 PHE A C 1
ATOM 693 O O . PHE A 1 85 ? 18.123 4.614 -14.437 1.00 84.44 85 PHE A O 1
ATOM 700 N N . VAL A 1 86 ? 16.678 4.149 -16.092 1.00 85.44 86 VAL A N 1
ATOM 701 C CA . VAL A 1 86 ? 17.550 3.205 -16.814 1.00 85.44 86 VAL A CA 1
ATOM 702 C C . VAL A 1 86 ? 18.032 3.809 -18.128 1.00 85.44 86 VAL A C 1
ATOM 704 O O . VAL A 1 86 ? 19.232 3.918 -18.358 1.00 85.44 86 VAL A O 1
ATOM 707 N N . ILE A 1 87 ? 17.113 4.268 -18.979 1.00 86.38 87 ILE A N 1
ATOM 708 C CA . ILE A 1 87 ? 17.437 4.831 -20.298 1.00 86.38 87 ILE A CA 1
ATOM 709 C C . ILE A 1 87 ? 18.251 6.119 -20.156 1.00 86.38 87 ILE A C 1
ATOM 711 O O . ILE A 1 87 ? 19.151 6.357 -20.954 1.00 86.38 87 ILE A O 1
ATOM 715 N N . SER A 1 88 ? 18.026 6.898 -19.093 1.00 84.19 88 SER A N 1
ATOM 716 C CA . SER A 1 88 ? 18.830 8.087 -18.778 1.00 84.19 88 SER A CA 1
ATOM 717 C C . SER A 1 88 ? 20.322 7.796 -18.546 1.00 84.19 88 SER A C 1
ATOM 719 O O . SER A 1 88 ? 21.134 8.722 -18.541 1.00 84.19 88 SER A O 1
ATOM 721 N N . TRP A 1 89 ? 20.717 6.530 -18.356 1.00 82.31 89 TRP A N 1
ATOM 722 C CA . TRP A 1 89 ? 22.124 6.129 -18.299 1.00 82.31 89 TRP A CA 1
ATOM 723 C C . TRP A 1 89 ? 22.758 6.028 -19.684 1.00 82.31 89 TRP A C 1
ATOM 725 O O . TRP A 1 89 ? 23.943 6.324 -19.833 1.00 82.31 89 TRP A O 1
ATOM 735 N N . TYR A 1 90 ? 21.991 5.633 -20.695 1.00 79.81 90 TYR A N 1
ATOM 736 C CA . TYR A 1 90 ? 22.484 5.438 -22.052 1.00 79.81 90 TYR A CA 1
ATOM 737 C C . TYR A 1 90 ? 22.698 6.786 -22.759 1.00 79.81 90 TYR A C 1
ATOM 739 O O . TYR A 1 90 ? 22.040 7.790 -22.483 1.00 79.81 90 TYR A O 1
ATOM 747 N N . GLY A 1 91 ? 23.686 6.838 -23.649 1.00 78.38 91 GLY A N 1
ATOM 748 C CA . GLY A 1 91 ? 24.124 8.050 -24.339 1.00 78.38 91 GLY A CA 1
ATOM 749 C C . GLY A 1 91 ? 25.058 8.925 -23.499 1.00 78.38 91 GLY A C 1
ATOM 750 O O . GLY A 1 91 ? 26.207 9.119 -23.886 1.00 78.38 91 GLY A O 1
ATOM 751 N N . THR A 1 92 ? 24.587 9.446 -22.359 1.00 72.81 92 THR A N 1
ATOM 752 C CA . THR A 1 92 ? 25.360 10.414 -21.550 1.00 72.81 92 THR A CA 1
ATOM 753 C C . THR A 1 92 ? 26.369 9.759 -20.607 1.00 72.81 92 THR A C 1
ATOM 755 O O . THR A 1 92 ? 27.495 10.239 -20.500 1.00 72.81 92 THR A O 1
ATOM 758 N N . LYS A 1 93 ? 25.986 8.672 -19.918 1.00 80.94 93 LYS A N 1
ATOM 759 C CA . LYS A 1 93 ? 26.851 7.969 -18.948 1.00 80.94 93 LYS A CA 1
ATOM 760 C C . LYS A 1 93 ? 27.450 6.697 -19.534 1.00 80.94 93 LYS A C 1
ATOM 762 O O . LYS A 1 93 ? 28.602 6.378 -19.259 1.00 80.94 93 LYS A O 1
ATOM 767 N N . ILE A 1 94 ? 26.668 5.986 -20.339 1.00 82.00 94 ILE A N 1
ATOM 768 C CA . ILE A 1 94 ? 27.041 4.745 -21.008 1.00 82.00 94 ILE A CA 1
ATOM 769 C C . ILE A 1 94 ? 26.932 4.996 -22.516 1.00 82.00 94 ILE A C 1
ATOM 771 O O . ILE A 1 94 ? 25.816 5.133 -23.021 1.00 82.00 94 ILE A O 1
ATOM 775 N N . PRO A 1 95 ? 28.047 5.059 -23.263 1.00 81.44 95 PRO A N 1
ATOM 776 C CA . PRO A 1 95 ? 28.044 5.304 -24.704 1.00 81.44 95 PRO A CA 1
ATOM 777 C C . PRO A 1 95 ? 27.663 4.030 -25.478 1.00 81.44 95 PRO A C 1
ATOM 779 O O . PRO A 1 95 ? 28.415 3.535 -26.310 1.00 81.44 95 PRO A O 1
ATOM 782 N N . SER A 1 96 ? 26.490 3.477 -25.182 1.00 82.94 96 SER A N 1
ATOM 783 C CA . SER A 1 96 ? 25.893 2.349 -25.890 1.00 82.94 96 SER A CA 1
ATOM 784 C C . SER A 1 96 ? 24.495 2.729 -26.367 1.00 82.94 96 SER A C 1
ATOM 786 O O . SER A 1 96 ? 23.812 3.541 -25.741 1.00 82.94 96 SER A O 1
ATOM 788 N N . LYS A 1 97 ? 24.087 2.147 -27.494 1.00 80.75 97 LYS A N 1
ATOM 789 C CA . LYS A 1 97 ? 22.717 2.210 -28.030 1.00 80.75 97 LYS A CA 1
ATOM 790 C C . LYS A 1 97 ? 22.041 0.840 -28.001 1.00 80.75 97 LYS A C 1
ATOM 792 O O . LYS A 1 97 ? 21.037 0.634 -28.678 1.00 80.75 97 LYS A O 1
ATOM 797 N N . ASP A 1 98 ? 22.648 -0.103 -27.292 1.00 86.38 98 ASP A N 1
ATOM 798 C CA . ASP A 1 98 ? 22.120 -1.445 -27.176 1.00 86.38 98 ASP A CA 1
ATOM 799 C C . ASP A 1 98 ? 20.851 -1.449 -26.317 1.00 86.38 98 ASP A C 1
ATOM 801 O O . ASP A 1 98 ? 20.826 -0.925 -25.202 1.00 86.38 98 ASP A O 1
ATOM 805 N N . ASN A 1 99 ? 19.801 -2.042 -26.876 1.00 87.19 99 ASN A N 1
ATOM 806 C CA . ASN A 1 99 ? 18.481 -2.133 -26.273 1.00 87.19 99 ASN A CA 1
ATOM 807 C C . ASN A 1 99 ? 18.235 -3.498 -25.616 1.00 87.19 99 ASN A C 1
ATOM 809 O O . ASN A 1 99 ? 17.164 -3.691 -25.039 1.00 87.19 99 ASN A O 1
ATOM 813 N N . GLU A 1 100 ? 19.189 -4.434 -25.682 1.00 88.50 100 GLU A N 1
ATOM 814 C CA . GLU A 1 100 ? 19.043 -5.792 -25.147 1.00 88.50 100 GLU A CA 1
ATOM 815 C C . GLU A 1 100 ? 18.630 -5.782 -23.671 1.00 88.50 100 GLU A C 1
ATOM 817 O O . GLU A 1 100 ? 17.667 -6.443 -23.284 1.00 88.50 100 GLU A O 1
ATOM 822 N N . PHE A 1 101 ? 19.266 -4.939 -22.854 1.00 85.88 101 PHE A N 1
ATOM 823 C CA . PHE A 1 101 ? 18.925 -4.822 -21.436 1.00 85.88 101 PHE A CA 1
ATOM 824 C C . PHE A 1 101 ? 17.480 -4.350 -21.198 1.00 85.88 101 PHE A C 1
ATOM 826 O O . PHE A 1 101 ? 16.784 -4.881 -20.334 1.00 85.88 101 PHE A O 1
ATOM 833 N N . VAL A 1 102 ? 16.990 -3.388 -21.986 1.00 88.62 102 VAL A N 1
ATOM 834 C CA . VAL A 1 102 ? 15.607 -2.893 -21.873 1.00 88.62 102 VAL A CA 1
ATOM 835 C C . VAL A 1 102 ? 14.608 -3.978 -22.287 1.00 88.62 102 VAL A C 1
ATOM 837 O O . VAL A 1 102 ? 13.572 -4.137 -21.639 1.00 88.62 102 VAL A O 1
ATOM 840 N N . VAL A 1 103 ? 14.935 -4.762 -23.320 1.00 90.06 103 VAL A N 1
ATOM 841 C CA . VAL A 1 103 ? 14.135 -5.923 -23.744 1.00 90.06 103 VAL A CA 1
ATOM 842 C C . VAL A 1 103 ? 14.091 -6.990 -22.648 1.00 90.06 103 VAL A C 1
ATOM 844 O O . VAL A 1 103 ? 13.018 -7.513 -22.350 1.00 90.06 103 VAL A O 1
ATOM 847 N N . LEU A 1 104 ? 15.221 -7.276 -21.997 1.00 88.25 104 LEU A N 1
ATOM 848 C CA . LEU A 1 104 ? 15.276 -8.206 -20.868 1.00 88.25 104 LEU A CA 1
ATOM 849 C C . LEU A 1 104 ? 14.391 -7.740 -19.707 1.00 88.25 104 LEU A C 1
ATOM 851 O O . LEU A 1 104 ? 13.603 -8.533 -19.195 1.00 88.25 104 LEU A O 1
ATOM 855 N N . LEU A 1 105 ? 14.446 -6.458 -19.332 1.00 87.12 105 LEU A N 1
ATOM 856 C CA . LEU A 1 105 ? 13.591 -5.912 -18.271 1.00 87.12 105 LEU A CA 1
ATOM 857 C C . LEU A 1 105 ? 12.099 -6.027 -18.607 1.00 87.12 105 LEU A C 1
ATOM 859 O O . LEU A 1 105 ? 11.310 -6.419 -17.747 1.00 87.12 105 LEU A O 1
ATOM 863 N N . PHE A 1 106 ? 11.711 -5.746 -19.854 1.00 90.50 106 PHE A N 1
ATOM 864 C CA . PHE A 1 106 ? 10.336 -5.957 -20.313 1.00 90.50 106 PHE A CA 1
ATOM 865 C C . PHE A 1 106 ? 9.913 -7.429 -20.178 1.00 90.50 106 PHE A C 1
ATOM 867 O O . PHE A 1 106 ? 8.853 -7.725 -19.625 1.00 90.50 106 PHE A O 1
ATOM 874 N N . ASN A 1 107 ? 10.761 -8.362 -20.618 1.00 87.19 107 ASN A N 1
ATOM 875 C CA . ASN A 1 107 ? 10.475 -9.797 -20.558 1.00 87.19 107 ASN A CA 1
ATOM 876 C C . ASN A 1 107 ? 10.386 -10.329 -19.119 1.00 87.19 107 ASN A C 1
ATOM 878 O O . ASN A 1 107 ? 9.561 -11.203 -18.843 1.00 87.19 107 ASN A O 1
ATOM 882 N N . VAL A 1 108 ? 11.192 -9.800 -18.193 1.00 83.56 108 VAL A N 1
ATOM 883 C CA . VAL A 1 108 ? 11.114 -10.131 -16.759 1.00 83.56 108 VAL A CA 1
ATOM 884 C C . VAL A 1 108 ? 9.771 -9.693 -16.181 1.00 83.56 108 VAL A C 1
ATOM 886 O O . VAL A 1 108 ? 9.107 -10.480 -15.509 1.00 83.56 108 VAL A O 1
ATOM 889 N N . VAL A 1 109 ? 9.329 -8.470 -16.487 1.00 86.12 109 VAL A N 1
ATOM 890 C CA . VAL A 1 109 ? 8.020 -7.953 -16.060 1.00 86.12 109 VAL A CA 1
ATOM 891 C C . VAL A 1 109 ? 6.890 -8.812 -16.620 1.00 86.12 109 VAL A C 1
ATOM 893 O O . VAL A 1 109 ? 6.009 -9.228 -15.872 1.00 86.12 109 VAL A O 1
ATOM 896 N N . GLU A 1 110 ? 6.927 -9.129 -17.913 1.00 87.38 110 GLU A N 1
ATOM 897 C CA . GLU A 1 110 ? 5.933 -9.995 -18.551 1.00 87.38 110 GLU A CA 1
ATOM 898 C C . GLU A 1 110 ? 5.889 -11.386 -17.918 1.00 87.38 110 GLU A C 1
ATOM 900 O O . GLU A 1 110 ? 4.812 -11.927 -17.662 1.00 87.38 110 GLU A O 1
ATOM 905 N N . SER A 1 111 ? 7.054 -11.960 -17.621 1.00 81.94 111 SER A N 1
ATOM 906 C CA . SER A 1 111 ? 7.154 -13.254 -16.947 1.00 81.94 111 SER A CA 1
ATOM 907 C C . SER A 1 111 ? 6.572 -13.186 -15.537 1.00 81.94 111 SER A C 1
ATOM 909 O O . SER A 1 111 ? 5.795 -14.061 -15.164 1.00 81.94 111 SER A O 1
ATOM 911 N N . ALA A 1 112 ? 6.844 -12.113 -14.788 1.00 78.50 112 ALA A N 1
ATOM 912 C CA . ALA A 1 112 ? 6.275 -11.889 -13.462 1.00 78.50 112 ALA A CA 1
ATOM 913 C C . ALA A 1 112 ? 4.748 -11.706 -13.506 1.00 78.50 112 ALA A C 1
ATOM 915 O O . ALA A 1 112 ? 4.034 -12.315 -12.710 1.00 78.50 112 ALA A O 1
ATOM 916 N N . ILE A 1 113 ? 4.221 -10.931 -14.460 1.00 83.75 113 ILE A N 1
ATOM 917 C CA . ILE A 1 113 ? 2.775 -10.743 -14.652 1.00 83.75 113 ILE A CA 1
ATOM 918 C C . ILE A 1 113 ? 2.105 -12.069 -15.030 1.00 83.75 113 ILE A C 1
ATOM 920 O O . ILE A 1 113 ? 1.063 -12.418 -14.468 1.00 83.75 113 ILE A O 1
ATOM 924 N N . LYS A 1 114 ? 2.690 -12.829 -15.964 1.00 82.75 114 LYS A N 1
ATOM 925 C CA . LYS A 1 114 ? 2.188 -14.153 -16.358 1.00 82.75 114 LYS A CA 1
ATOM 926 C C . LYS A 1 114 ? 2.219 -15.115 -15.182 1.00 82.75 114 LYS A C 1
ATOM 928 O O . LYS A 1 114 ? 1.225 -15.792 -14.951 1.00 82.75 114 LYS A O 1
ATOM 933 N N . HIS A 1 115 ? 3.300 -15.132 -14.408 1.00 76.06 115 HIS A N 1
ATOM 934 C CA . HIS A 1 115 ? 3.410 -15.945 -13.203 1.00 76.06 115 HIS A CA 1
ATOM 935 C C . HIS A 1 115 ? 2.321 -15.576 -12.186 1.00 76.06 115 HIS A C 1
ATOM 937 O O . HIS A 1 115 ? 1.567 -16.445 -11.764 1.00 76.06 115 HIS A O 1
ATOM 943 N N . LEU A 1 116 ? 2.144 -14.287 -11.882 1.00 72.94 116 LEU A N 1
ATOM 944 C CA . LEU A 1 116 ? 1.086 -13.780 -10.998 1.00 72.94 116 LEU A CA 1
ATOM 945 C C . LEU A 1 116 ? -0.329 -14.134 -11.475 1.00 72.94 116 LEU A C 1
ATOM 947 O O . LEU A 1 116 ? -1.209 -14.394 -10.660 1.00 72.94 116 LEU A O 1
ATOM 951 N N . THR A 1 117 ? -0.553 -14.132 -12.789 1.00 76.62 117 THR A N 1
ATOM 952 C CA . THR A 1 117 ? -1.866 -14.421 -13.385 1.00 76.62 117 THR A CA 1
ATOM 953 C C . THR A 1 117 ? -2.144 -15.924 -13.463 1.00 76.62 117 THR A C 1
ATOM 955 O O . THR A 1 117 ? -3.291 -16.348 -13.318 1.00 76.62 117 THR A O 1
ATOM 958 N N . ASN A 1 118 ? -1.110 -16.732 -13.707 1.00 73.38 118 ASN A N 1
ATOM 959 C CA . ASN A 1 118 ? -1.222 -18.176 -13.909 1.00 73.38 118 ASN A CA 1
ATOM 960 C C . ASN A 1 118 ? -1.149 -18.957 -12.593 1.00 73.38 118 ASN A C 1
ATOM 962 O O . ASN A 1 118 ? -1.805 -19.994 -12.457 1.00 73.38 118 ASN A O 1
ATOM 966 N N . HIS A 1 119 ? -0.378 -18.477 -11.614 1.00 68.00 119 HIS A N 1
ATOM 967 C CA . HIS A 1 119 ? -0.341 -19.080 -10.292 1.00 68.00 119 HIS A CA 1
ATOM 968 C C . HIS A 1 119 ? -1.626 -18.759 -9.546 1.00 68.00 119 HIS A C 1
ATOM 970 O O . HIS A 1 119 ? -2.086 -17.620 -9.480 1.00 68.00 119 HIS A O 1
ATOM 976 N N . LYS A 1 120 ? -2.199 -19.790 -8.921 1.00 67.25 120 LYS A N 1
ATOM 977 C CA . LYS A 1 120 ? -3.298 -19.640 -7.967 1.00 67.25 120 LYS A CA 1
ATOM 978 C C . LYS A 1 120 ? -2.742 -19.076 -6.664 1.00 67.25 120 LYS A C 1
ATOM 980 O O . LYS A 1 120 ? -2.769 -19.763 -5.644 1.00 67.25 120 LYS A O 1
ATOM 985 N N . VAL A 1 121 ? -2.223 -17.847 -6.695 1.00 71.06 121 VAL A N 1
ATOM 986 C CA . VAL A 1 121 ? -1.963 -17.098 -5.468 1.00 71.06 121 VAL A CA 1
ATOM 987 C C . VAL A 1 121 ? -3.276 -17.115 -4.703 1.00 71.06 121 VAL A C 1
ATOM 989 O O . VAL A 1 121 ? -4.325 -16.744 -5.236 1.00 71.06 121 VAL A O 1
ATOM 992 N N . ASN A 1 122 ? -3.254 -17.634 -3.477 1.00 78.69 122 ASN A N 1
ATOM 993 C CA . ASN A 1 122 ? -4.447 -17.665 -2.652 1.00 78.69 122 ASN A CA 1
ATOM 994 C C . ASN A 1 122 ? -4.708 -16.236 -2.171 1.00 78.69 122 ASN A C 1
ATOM 996 O O . ASN A 1 122 ? -4.368 -15.869 -1.051 1.00 78.69 122 ASN A O 1
ATOM 1000 N N . CYS A 1 123 ? -5.287 -15.408 -3.042 1.00 78.88 123 CYS A N 1
ATOM 1001 C CA . CYS A 1 123 ? -5.536 -14.000 -2.770 1.00 78.88 123 CYS A CA 1
ATOM 1002 C C . CYS A 1 123 ? -6.405 -13.816 -1.528 1.00 78.88 123 CYS A C 1
ATOM 1004 O O . CYS A 1 123 ? -6.302 -12.789 -0.867 1.00 78.88 123 CYS A O 1
ATOM 1006 N N . VAL A 1 124 ? -7.236 -14.807 -1.182 1.00 82.12 124 VAL A N 1
ATOM 1007 C CA . VAL A 1 124 ? -7.993 -14.756 0.065 1.00 82.12 124 VAL A CA 1
ATOM 1008 C C . VAL A 1 124 ? -7.054 -14.863 1.266 1.00 82.12 124 VAL A C 1
ATOM 1010 O O . VAL A 1 124 ? -7.148 -14.046 2.173 1.00 82.12 124 VAL A O 1
ATOM 1013 N N . GLN A 1 125 ? -6.127 -15.823 1.266 1.00 85.44 125 GLN A N 1
ATOM 1014 C CA . GLN A 1 125 ? -5.104 -15.937 2.309 1.00 85.44 125 GLN A CA 1
ATOM 1015 C C . GLN A 1 125 ? -4.277 -14.645 2.400 1.00 85.44 125 GLN A C 1
ATOM 1017 O O . GLN A 1 125 ? -4.219 -14.029 3.462 1.00 85.44 125 GLN A O 1
ATOM 1022 N N . LEU A 1 126 ? -3.778 -14.159 1.264 1.00 86.31 126 LEU A N 1
ATOM 1023 C CA . LEU A 1 126 ? -2.965 -12.948 1.209 1.00 86.31 126 LEU A CA 1
ATOM 1024 C C . LEU A 1 126 ? -3.701 -11.711 1.749 1.00 86.31 126 LEU A C 1
ATOM 1026 O O . LEU A 1 126 ? -3.173 -10.991 2.592 1.00 86.31 126 LEU A O 1
ATOM 1030 N N . LEU A 1 127 ? -4.921 -11.451 1.273 1.00 86.50 127 LEU A N 1
ATOM 1031 C CA . LEU A 1 127 ? -5.640 -10.207 1.564 1.00 86.50 127 LEU A CA 1
ATOM 1032 C C . LEU A 1 127 ? -6.417 -10.242 2.880 1.00 86.50 127 LEU A C 1
ATOM 1034 O O . LEU A 1 127 ? -6.612 -9.191 3.487 1.00 86.50 127 LEU A O 1
ATOM 1038 N N . TYR A 1 128 ? -6.868 -11.416 3.331 1.00 87.81 128 TYR A N 1
ATOM 1039 C CA . TYR A 1 128 ? -7.680 -11.545 4.546 1.00 87.81 128 TYR A CA 1
ATOM 1040 C C . TYR A 1 128 ? -6.929 -12.126 5.741 1.00 87.81 128 TYR A C 1
ATOM 1042 O O . TYR A 1 128 ? -7.424 -11.991 6.860 1.00 87.81 128 TYR A O 1
ATOM 1050 N N . ASN A 1 129 ? -5.761 -12.740 5.550 1.00 90.00 129 ASN A N 1
ATOM 1051 C CA . ASN A 1 129 ? -4.936 -13.228 6.653 1.00 90.00 129 ASN A CA 1
ATOM 1052 C C . ASN A 1 129 ? -3.614 -12.478 6.734 1.00 90.00 129 ASN A C 1
ATOM 1054 O O . ASN A 1 129 ? -3.362 -11.781 7.715 1.00 90.00 129 ASN A O 1
ATOM 1058 N N . ASP A 1 130 ? -2.802 -12.576 5.691 1.00 91.31 130 ASP A N 1
ATOM 1059 C CA . ASP A 1 130 ? -1.392 -12.222 5.802 1.00 91.31 130 ASP A CA 1
ATOM 1060 C C . ASP A 1 130 ? -1.167 -10.709 5.825 1.00 91.31 130 ASP A C 1
ATOM 1062 O O . ASP A 1 130 ? -0.470 -10.190 6.699 1.00 91.31 130 ASP A O 1
ATOM 1066 N N . LEU A 1 131 ? -1.810 -9.977 4.912 1.00 92.06 131 LEU A N 1
ATOM 1067 C CA . LEU A 1 131 ? -1.738 -8.521 4.882 1.00 92.06 131 LEU A CA 1
ATOM 1068 C C . LEU A 1 131 ? -2.342 -7.902 6.159 1.00 92.06 131 LEU A C 1
ATOM 1070 O O . LEU A 1 131 ? -1.658 -7.087 6.780 1.00 92.06 131 LEU A O 1
ATOM 1074 N N . PRO A 1 132 ? -3.541 -8.306 6.634 1.00 94.25 132 PRO A N 1
ATOM 1075 C CA . PRO A 1 132 ? -4.051 -7.858 7.925 1.00 94.25 132 PRO A CA 1
ATOM 1076 C C . PRO A 1 132 ? -3.126 -8.184 9.096 1.00 94.25 132 PRO A C 1
ATOM 1078 O O . PRO A 1 132 ? -3.010 -7.362 9.993 1.00 94.25 132 PRO A O 1
ATOM 1081 N N . TYR A 1 133 ? -2.444 -9.333 9.097 1.00 94.50 133 TYR A N 1
ATOM 1082 C CA . TYR A 1 133 ? -1.468 -9.676 10.137 1.00 94.50 133 TYR A CA 1
ATOM 1083 C C . TYR A 1 133 ? -0.265 -8.727 10.148 1.00 94.50 133 TYR A C 1
ATOM 1085 O O . TYR A 1 133 ? 0.114 -8.211 11.202 1.00 94.50 133 TYR A O 1
ATOM 1093 N N . ILE A 1 134 ? 0.311 -8.447 8.975 1.00 94.56 134 ILE A N 1
ATOM 1094 C CA . ILE A 1 134 ? 1.433 -7.509 8.844 1.00 94.56 134 ILE A CA 1
ATOM 1095 C C . ILE A 1 134 ? 1.010 -6.107 9.300 1.00 94.56 134 ILE A C 1
ATOM 1097 O O . ILE A 1 134 ? 1.741 -5.472 10.064 1.00 94.56 134 ILE A O 1
ATOM 1101 N N . LEU A 1 135 ? -0.171 -5.652 8.869 1.00 94.69 135 LEU A N 1
ATOM 1102 C CA . LEU A 1 135 ? -0.723 -4.349 9.236 1.00 94.69 135 LEU A CA 1
ATOM 1103 C C . LEU A 1 135 ? -1.050 -4.258 10.728 1.00 94.69 135 LEU A C 1
ATOM 1105 O O . LEU A 1 135 ? -0.734 -3.251 11.345 1.00 94.69 135 LEU A O 1
ATOM 1109 N N . ASP A 1 136 ? -1.628 -5.297 11.327 1.00 94.88 136 ASP A N 1
ATOM 1110 C CA . ASP A 1 136 ? -1.965 -5.342 12.754 1.00 94.88 136 ASP A CA 1
ATOM 1111 C C . ASP A 1 136 ? -0.735 -5.186 13.642 1.00 94.88 136 ASP A C 1
ATOM 1113 O O . ASP A 1 136 ? -0.703 -4.343 14.544 1.00 94.88 136 ASP A O 1
ATOM 1117 N N . MET A 1 137 ? 0.309 -5.963 13.348 1.00 94.75 137 MET A N 1
ATOM 1118 C CA . MET A 1 137 ? 1.572 -5.860 14.066 1.00 94.75 137 MET A CA 1
ATOM 1119 C C . MET A 1 137 ? 2.192 -4.473 13.876 1.00 94.75 137 MET A C 1
ATOM 1121 O O . MET A 1 137 ? 2.659 -3.877 14.846 1.00 94.75 137 MET A O 1
ATOM 1125 N N . HIS A 1 138 ? 2.132 -3.919 12.662 1.00 95.19 138 HIS A N 1
ATOM 1126 C CA . HIS A 1 138 ? 2.654 -2.584 12.397 1.00 95.19 138 HIS A CA 1
ATOM 1127 C C . HIS A 1 138 ? 1.883 -1.481 13.104 1.00 95.19 138 HIS A C 1
ATOM 1129 O O . HIS A 1 138 ? 2.503 -0.661 13.770 1.00 95.19 138 HIS A O 1
ATOM 1135 N N . CYS A 1 139 ? 0.555 -1.490 13.063 1.00 93.12 139 CYS A N 1
ATOM 1136 C CA . CYS A 1 139 ? -0.264 -0.537 13.803 1.00 93.12 139 CYS A CA 1
ATOM 1137 C C . CYS A 1 139 ? -0.033 -0.640 15.317 1.00 93.12 139 CYS A C 1
ATOM 1139 O O . CYS A 1 139 ? 0.008 0.385 15.998 1.00 93.12 139 CYS A O 1
ATOM 1141 N N . THR A 1 140 ? 0.147 -1.854 15.846 1.00 93.25 140 THR A N 1
ATOM 1142 C CA . THR A 1 140 ? 0.423 -2.077 17.274 1.00 93.25 140 THR A CA 1
ATOM 1143 C C . THR A 1 140 ? 1.774 -1.490 17.679 1.00 93.25 140 THR A C 1
ATOM 1145 O O . THR A 1 140 ? 1.849 -0.740 18.651 1.00 93.25 140 THR A O 1
ATOM 1148 N N . ILE A 1 141 ? 2.828 -1.775 16.910 1.00 95.12 141 ILE A N 1
ATOM 1149 C CA . ILE A 1 141 ? 4.171 -1.237 17.160 1.00 95.12 141 ILE A CA 1
ATOM 1150 C C . ILE A 1 141 ? 4.186 0.281 16.977 1.00 95.12 141 ILE A C 1
ATOM 1152 O O . ILE A 1 141 ? 4.691 0.985 17.844 1.00 95.12 141 ILE A O 1
ATOM 1156 N N . MET A 1 142 ? 3.567 0.805 15.917 1.00 95.06 142 MET A N 1
ATOM 1157 C CA . MET A 1 142 ? 3.492 2.248 15.674 1.00 95.06 142 MET A CA 1
ATOM 1158 C C . MET A 1 142 ? 2.727 2.987 16.767 1.00 95.06 142 MET A C 1
ATOM 1160 O O . MET A 1 142 ? 3.136 4.076 17.150 1.00 95.06 142 MET A O 1
ATOM 1164 N N . SER A 1 143 ? 1.662 2.396 17.318 1.00 91.75 143 SER A N 1
ATOM 1165 C CA . SER A 1 143 ? 0.968 2.986 18.470 1.00 91.75 143 SER A CA 1
ATOM 1166 C C . SER A 1 143 ? 1.931 3.170 19.645 1.00 91.75 143 SER A C 1
ATOM 1168 O O . SER A 1 143 ? 1.984 4.245 20.227 1.00 91.75 143 SER A O 1
ATOM 1170 N N . ARG A 1 144 ? 2.760 2.158 19.931 1.00 93.88 144 ARG A N 1
ATOM 1171 C CA . ARG A 1 144 ? 3.777 2.234 20.985 1.00 93.88 144 ARG A CA 1
ATOM 1172 C C . ARG A 1 144 ? 4.875 3.251 20.673 1.00 93.88 144 ARG A C 1
ATOM 1174 O O . ARG A 1 144 ? 5.279 3.986 21.561 1.00 93.88 144 ARG A O 1
ATOM 1181 N N . VAL A 1 145 ? 5.334 3.316 19.423 1.00 95.31 145 VAL A N 1
ATOM 1182 C CA . VAL A 1 145 ? 6.319 4.318 18.980 1.00 95.31 145 VAL A CA 1
ATOM 1183 C C . VAL A 1 145 ? 5.805 5.736 19.184 1.00 95.31 145 VAL A C 1
ATOM 1185 O O . VAL A 1 145 ? 6.579 6.597 19.583 1.00 95.31 145 VAL A O 1
ATOM 1188 N N . ILE A 1 146 ? 4.525 5.984 18.913 1.00 94.31 146 ILE A N 1
ATOM 1189 C CA . ILE A 1 146 ? 3.913 7.296 19.129 1.00 94.31 146 ILE A CA 1
ATOM 1190 C C . ILE A 1 146 ? 3.742 7.586 20.621 1.00 94.31 146 ILE A C 1
ATOM 1192 O O . ILE A 1 146 ? 4.075 8.683 21.056 1.00 94.31 146 ILE A O 1
ATOM 1196 N N . ASP A 1 147 ? 3.275 6.610 21.401 1.00 93.62 147 ASP A N 1
ATOM 1197 C CA . ASP A 1 147 ? 3.045 6.781 22.839 1.00 93.62 147 ASP A CA 1
ATOM 1198 C C . ASP A 1 147 ? 4.358 6.997 23.626 1.00 93.62 147 ASP A C 1
ATOM 1200 O O . ASP A 1 147 ? 4.389 7.784 24.570 1.00 93.62 147 ASP A O 1
ATOM 1204 N N . GLU A 1 148 ? 5.442 6.314 23.242 1.00 95.38 148 GLU A N 1
ATOM 1205 C CA . GLU A 1 148 ? 6.761 6.366 23.903 1.00 95.38 148 GLU A CA 1
ATOM 1206 C C . GLU A 1 148 ? 7.780 7.271 23.171 1.00 95.38 148 GLU A C 1
ATOM 1208 O O . GLU A 1 148 ? 8.932 7.358 23.589 1.00 95.38 148 GLU A O 1
ATOM 1213 N N . ASP A 1 149 ? 7.371 7.938 22.087 1.00 95.00 149 ASP A N 1
ATOM 1214 C CA . ASP A 1 149 ? 8.203 8.795 21.223 1.00 95.00 149 ASP A CA 1
ATOM 1215 C C . ASP A 1 149 ? 9.507 8.134 20.713 1.00 95.00 149 ASP A C 1
ATOM 1217 O O . ASP A 1 149 ? 10.571 8.749 20.650 1.00 95.00 149 ASP A O 1
ATOM 1221 N N . LEU A 1 150 ? 9.433 6.859 20.323 1.00 95.75 150 LEU A N 1
ATOM 1222 C CA . LEU A 1 150 ? 10.612 6.040 20.011 1.00 95.75 150 LEU A CA 1
ATOM 1223 C C . LEU A 1 150 ? 11.317 6.438 18.700 1.00 95.75 150 LEU A C 1
ATOM 1225 O O . LEU A 1 150 ? 10.697 6.910 17.739 1.00 95.75 150 LEU A O 1
ATOM 1229 N N . SER A 1 151 ? 12.628 6.182 18.648 1.00 96.06 151 SER A N 1
ATOM 1230 C CA . SER A 1 151 ? 13.457 6.326 17.445 1.00 96.06 151 SER A CA 1
ATOM 1231 C C . SER A 1 151 ? 13.280 5.157 16.466 1.00 96.06 151 SER A C 1
ATOM 1233 O O . SER A 1 151 ? 12.719 4.111 16.801 1.00 96.06 151 SER A O 1
ATOM 1235 N N . TYR A 1 152 ? 13.799 5.306 15.242 1.00 94.81 152 TYR A N 1
ATOM 1236 C CA . TYR A 1 152 ? 13.775 4.237 14.239 1.00 94.81 152 TYR A CA 1
ATOM 1237 C C . TYR A 1 152 ? 14.514 2.967 14.690 1.00 94.81 152 TYR A C 1
ATOM 1239 O O . TYR A 1 152 ? 14.007 1.864 14.496 1.00 94.81 152 TYR A O 1
ATOM 1247 N N . ASP A 1 153 ? 15.664 3.099 15.353 1.00 94.19 153 ASP A N 1
ATOM 1248 C CA . ASP A 1 153 ? 16.425 1.933 15.821 1.00 94.19 153 ASP A CA 1
ATOM 1249 C C . ASP A 1 153 ? 15.668 1.180 16.926 1.00 94.19 153 ASP A C 1
ATOM 1251 O O . ASP A 1 153 ? 15.621 -0.049 16.939 1.00 94.19 153 ASP A O 1
ATOM 1255 N N . GLN A 1 154 ? 14.987 1.908 17.815 1.00 95.19 154 GLN A N 1
ATOM 1256 C CA . GLN A 1 154 ? 14.110 1.310 18.825 1.00 95.19 154 GLN A CA 1
ATOM 1257 C C . GLN A 1 154 ? 12.884 0.641 18.188 1.00 95.19 154 GLN A C 1
ATOM 1259 O O . GLN A 1 154 ? 12.474 -0.437 18.616 1.00 95.19 154 GLN A O 1
ATOM 1264 N N . PHE A 1 155 ? 12.317 1.235 17.135 1.00 95.44 155 PHE A N 1
ATOM 1265 C CA . PHE A 1 155 ? 11.263 0.609 16.336 1.00 95.44 155 PHE A CA 1
ATOM 1266 C C . PHE A 1 155 ? 11.721 -0.724 15.727 1.00 95.44 155 PHE A C 1
ATOM 1268 O O . PHE A 1 155 ? 10.978 -1.703 15.796 1.00 95.44 155 PHE A O 1
ATOM 1275 N N . LEU A 1 156 ? 12.943 -0.808 15.193 1.00 94.12 156 LEU A N 1
ATOM 1276 C CA . LEU A 1 156 ? 13.487 -2.065 14.665 1.00 94.12 156 LEU A CA 1
ATOM 1277 C C . LEU A 1 156 ? 13.692 -3.115 15.763 1.00 94.12 156 LEU A C 1
ATOM 1279 O O . LEU A 1 156 ? 13.351 -4.281 15.564 1.00 94.12 156 LEU A O 1
ATOM 1283 N N . GLN A 1 157 ? 14.129 -2.700 16.955 1.00 93.75 157 GLN A N 1
ATOM 1284 C CA . GLN A 1 157 ? 14.204 -3.591 18.118 1.00 93.75 157 GLN A CA 1
ATOM 1285 C C . GLN A 1 157 ? 12.830 -4.144 18.519 1.00 93.75 157 GLN A C 1
ATOM 1287 O O . GLN A 1 157 ? 12.729 -5.320 18.861 1.00 93.75 157 GLN A O 1
ATOM 1292 N N . LEU A 1 158 ? 11.755 -3.348 18.429 1.00 92.31 158 LEU A N 1
ATOM 1293 C CA . LEU A 1 158 ? 10.388 -3.841 18.659 1.00 92.31 158 LEU A CA 1
ATOM 1294 C C . LEU A 1 158 ? 9.961 -4.896 17.631 1.00 92.31 158 LEU A C 1
ATOM 1296 O O . LEU A 1 158 ? 9.145 -5.762 17.946 1.00 92.31 158 LEU A O 1
ATOM 1300 N N . TYR A 1 159 ? 10.519 -4.836 16.423 1.00 91.06 159 TYR A N 1
ATOM 1301 C CA . TYR A 1 159 ? 10.343 -5.856 15.394 1.00 91.06 159 TYR A CA 1
ATOM 1302 C C . TYR A 1 159 ? 11.269 -7.060 15.534 1.00 91.06 159 TYR A C 1
ATOM 1304 O O . TYR A 1 159 ? 11.070 -8.036 14.810 1.00 91.06 159 TYR A O 1
ATOM 1312 N N . LEU A 1 160 ? 12.251 -7.003 16.441 1.00 90.31 160 LEU A N 1
ATOM 1313 C CA . LEU A 1 160 ? 13.365 -7.949 16.502 1.00 90.31 160 LEU A CA 1
ATOM 1314 C C . LEU A 1 160 ? 14.086 -8.062 15.142 1.00 90.31 160 LEU A C 1
ATOM 1316 O O . LEU A 1 160 ? 14.544 -9.141 14.770 1.00 90.31 160 LEU A O 1
ATOM 1320 N N . ASP A 1 161 ? 14.136 -6.961 14.382 1.00 87.06 161 ASP A N 1
ATOM 1321 C CA . ASP A 1 161 ? 14.778 -6.909 13.068 1.00 87.06 161 ASP A CA 1
ATOM 1322 C C . ASP A 1 161 ? 16.210 -6.386 13.197 1.00 87.06 161 ASP A C 1
ATOM 1324 O O . ASP A 1 161 ? 16.442 -5.308 13.741 1.00 87.06 161 ASP A O 1
ATOM 1328 N N . ASP A 1 162 ? 17.165 -7.149 12.668 1.00 82.50 162 ASP A N 1
ATOM 1329 C CA . ASP A 1 162 ? 18.600 -6.846 12.732 1.00 82.50 162 ASP A CA 1
ATOM 1330 C C . ASP A 1 162 ? 19.073 -6.128 11.452 1.00 82.50 162 ASP A C 1
ATOM 1332 O O . ASP A 1 162 ? 20.020 -6.544 10.787 1.00 82.50 162 ASP A O 1
ATOM 1336 N N . HIS A 1 163 ? 18.331 -5.091 11.038 1.00 84.94 163 HIS A N 1
ATOM 1337 C CA . HIS A 1 163 ? 18.571 -4.304 9.818 1.00 84.94 163 HIS A CA 1
ATOM 1338 C C . HIS A 1 163 ? 18.639 -5.135 8.525 1.00 84.94 163 HIS A C 1
ATOM 1340 O O . HIS A 1 163 ? 19.428 -4.862 7.618 1.00 84.94 163 HIS A O 1
ATOM 1346 N N . GLN A 1 164 ? 17.792 -6.155 8.404 1.00 83.94 164 GLN A N 1
ATOM 1347 C CA . GLN A 1 164 ? 17.882 -7.100 7.286 1.00 83.94 164 GLN A CA 1
ATOM 1348 C C . GLN A 1 164 ? 17.240 -6.581 5.989 1.00 83.94 164 GLN A C 1
ATOM 1350 O O . GLN A 1 164 ? 17.368 -7.192 4.923 1.00 83.94 164 GLN A O 1
ATOM 1355 N N . TYR A 1 165 ? 16.525 -5.459 6.060 1.00 85.62 165 TYR A N 1
ATOM 1356 C CA . TYR A 1 165 ? 15.902 -4.816 4.910 1.00 85.62 165 TYR A CA 1
ATOM 1357 C C . TYR A 1 165 ? 16.748 -3.647 4.386 1.00 85.62 165 TYR A C 1
ATOM 1359 O O . TYR A 1 165 ? 17.236 -2.853 5.187 1.00 85.62 165 TYR A O 1
ATOM 1367 N N . PRO A 1 166 ? 16.880 -3.491 3.052 1.00 86.44 166 PRO A N 1
ATOM 1368 C CA . PRO A 1 166 ? 16.171 -4.220 1.990 1.00 86.44 166 PRO A CA 1
ATOM 1369 C C . PRO A 1 166 ? 16.804 -5.559 1.556 1.00 86.44 166 PRO A C 1
ATOM 1371 O O . PRO A 1 166 ? 16.206 -6.259 0.738 1.00 86.44 166 PRO A O 1
ATOM 1374 N N . SER A 1 167 ? 17.967 -5.947 2.090 1.00 86.19 167 SER A N 1
ATOM 1375 C CA . SER A 1 167 ? 18.770 -7.098 1.630 1.00 86.19 167 SER A CA 1
ATOM 1376 C C . SER A 1 167 ? 17.985 -8.409 1.490 1.00 86.19 167 SER A C 1
ATOM 1378 O O . SER A 1 167 ? 18.129 -9.107 0.488 1.00 86.19 167 SER A O 1
ATOM 1380 N N . ASN A 1 168 ? 17.078 -8.714 2.421 1.00 85.44 168 ASN A N 1
ATOM 1381 C CA . ASN A 1 168 ? 16.223 -9.907 2.359 1.00 85.44 168 ASN A CA 1
ATOM 1382 C C . ASN A 1 168 ? 15.344 -9.984 1.099 1.00 85.44 168 ASN A C 1
ATOM 1384 O O . ASN A 1 168 ? 15.104 -11.071 0.573 1.00 85.44 168 ASN A O 1
ATOM 1388 N N . ILE A 1 169 ? 14.845 -8.844 0.612 1.00 85.75 169 ILE A N 1
ATOM 1389 C CA . ILE A 1 169 ? 14.038 -8.775 -0.616 1.00 85.75 169 ILE A CA 1
ATOM 1390 C C . ILE A 1 169 ? 14.919 -9.116 -1.812 1.00 85.75 169 ILE A C 1
ATOM 1392 O O . ILE A 1 169 ? 14.524 -9.898 -2.673 1.00 85.75 169 ILE A O 1
ATOM 1396 N N . ILE A 1 170 ? 16.127 -8.556 -1.836 1.00 84.69 170 ILE A N 1
ATOM 1397 C CA . ILE A 1 170 ? 17.072 -8.751 -2.930 1.00 84.69 170 ILE A CA 1
ATOM 1398 C C . ILE A 1 170 ? 17.506 -10.212 -2.995 1.00 84.69 170 ILE A C 1
ATOM 1400 O O . ILE A 1 170 ? 17.464 -10.792 -4.070 1.00 84.69 170 ILE A O 1
ATOM 1404 N N . ILE A 1 171 ? 17.826 -10.836 -1.857 1.00 85.00 171 ILE A N 1
ATOM 1405 C CA . ILE A 1 171 ? 18.186 -12.261 -1.795 1.00 85.00 171 ILE A CA 1
ATOM 1406 C C . ILE A 1 171 ? 17.067 -13.130 -2.391 1.00 85.00 171 ILE A C 1
ATOM 1408 O O . ILE A 1 171 ? 17.346 -13.979 -3.232 1.00 85.00 171 ILE A O 1
ATOM 1412 N N . LYS A 1 172 ? 15.800 -12.875 -2.034 1.00 83.19 172 LYS A N 1
ATOM 1413 C CA . LYS A 1 172 ? 14.644 -13.602 -2.599 1.00 83.19 172 LYS A CA 1
ATOM 1414 C C . LYS A 1 172 ? 14.446 -13.348 -4.096 1.00 83.19 172 LYS A C 1
ATOM 1416 O O . LYS A 1 172 ? 14.072 -14.251 -4.838 1.00 83.19 172 LYS A O 1
ATOM 1421 N N . LEU A 1 173 ? 14.695 -12.126 -4.562 1.00 79.81 173 LEU A N 1
ATOM 1422 C CA . LEU A 1 173 ? 14.663 -11.821 -5.993 1.00 79.81 173 LEU A CA 1
ATOM 1423 C C . LEU A 1 173 ? 15.806 -12.519 -6.736 1.00 79.81 173 LEU A C 1
ATOM 1425 O O . LEU A 1 173 ? 15.582 -13.035 -7.823 1.00 79.81 173 LEU A O 1
ATOM 1429 N N . MET A 1 174 ? 17.002 -12.603 -6.145 1.00 80.06 174 MET A N 1
ATOM 1430 C CA . MET A 1 174 ? 18.128 -13.326 -6.741 1.00 80.06 174 MET A CA 1
ATOM 1431 C C . MET A 1 174 ? 17.837 -14.821 -6.866 1.00 80.06 174 MET A C 1
ATOM 1433 O O . MET A 1 174 ? 18.177 -15.406 -7.890 1.00 80.06 174 MET A O 1
ATOM 1437 N N . THR A 1 175 ? 17.163 -15.434 -5.883 1.00 81.00 175 THR A N 1
ATOM 1438 C CA . THR A 1 175 ? 16.786 -16.856 -5.973 1.00 81.00 175 THR A CA 1
ATOM 1439 C C . THR A 1 175 ? 15.827 -17.152 -7.126 1.00 81.00 175 THR A C 1
ATOM 1441 O O . THR A 1 175 ? 15.847 -18.260 -7.643 1.00 81.00 175 THR A O 1
ATOM 1444 N N . LEU A 1 176 ? 15.028 -16.173 -7.568 1.00 73.81 176 LEU A N 1
ATOM 1445 C CA . LEU A 1 176 ? 14.129 -16.324 -8.721 1.00 73.81 176 LEU A CA 1
ATOM 1446 C C . LEU A 1 176 ? 14.844 -16.231 -10.073 1.00 73.81 176 LEU A C 1
ATOM 1448 O O . LEU A 1 176 ? 14.308 -16.685 -11.078 1.00 73.81 176 LEU A O 1
ATOM 1452 N N . VAL A 1 177 ? 16.013 -15.592 -10.116 1.00 72.75 177 VAL A N 1
ATOM 1453 C CA . VAL A 1 177 ? 16.733 -15.303 -11.365 1.00 72.75 177 VAL A CA 1
ATOM 1454 C C . VAL A 1 177 ? 17.760 -16.401 -11.697 1.00 72.75 177 VAL A C 1
ATOM 1456 O O . VAL A 1 177 ? 18.358 -16.334 -12.763 1.00 72.75 177 VAL A O 1
ATOM 1459 N N . GLU A 1 178 ? 17.936 -17.412 -10.827 1.00 69.88 178 GLU A N 1
ATOM 1460 C CA . GLU A 1 178 ? 18.854 -18.561 -11.006 1.00 69.88 178 GLU A CA 1
ATOM 1461 C C . GLU A 1 178 ? 20.206 -18.156 -11.616 1.00 69.88 178 GLU A C 1
ATOM 1463 O O . GLU A 1 178 ? 20.618 -18.637 -12.670 1.00 69.88 178 GLU A O 1
ATOM 1468 N N . ASN A 1 179 ? 20.879 -17.196 -10.984 1.00 69.12 179 ASN A N 1
ATOM 1469 C CA . ASN A 1 179 ? 22.073 -16.594 -11.555 1.00 69.12 179 ASN A CA 1
ATOM 1470 C C . ASN A 1 179 ? 23.313 -16.797 -10.673 1.00 69.12 179 ASN A C 1
ATOM 1472 O O . ASN A 1 179 ? 23.369 -16.310 -9.543 1.00 69.12 179 ASN A O 1
ATOM 1476 N N . ASP A 1 180 ? 24.332 -17.427 -11.258 1.00 77.62 180 ASP A N 1
ATOM 1477 C CA . ASP A 1 180 ? 25.627 -17.707 -10.629 1.00 77.62 180 ASP A CA 1
ATOM 1478 C C . ASP A 1 180 ? 26.654 -16.569 -10.798 1.00 77.62 180 ASP A C 1
ATOM 1480 O O . ASP A 1 180 ? 27.729 -16.593 -10.198 1.00 77.62 180 ASP A O 1
ATOM 1484 N N . SER A 1 181 ? 26.360 -15.549 -11.614 1.00 87.12 181 SER A N 1
ATOM 1485 C CA . SER A 1 181 ? 27.292 -14.449 -11.886 1.00 87.12 181 SER A CA 1
ATOM 1486 C C . SER A 1 181 ? 27.310 -13.411 -10.761 1.00 87.12 181 SER A C 1
ATOM 1488 O O . SER A 1 181 ? 26.330 -12.689 -10.542 1.00 87.12 181 SER A O 1
ATOM 1490 N N . GLU A 1 182 ? 28.469 -13.261 -10.107 1.00 86.19 182 GLU A N 1
ATOM 1491 C CA . GLU A 1 182 ? 28.709 -12.249 -9.066 1.00 86.19 182 GLU A CA 1
ATOM 1492 C C . GLU A 1 182 ? 28.494 -10.816 -9.570 1.00 86.19 182 GLU A C 1
ATOM 1494 O O . GLU A 1 182 ? 27.954 -9.976 -8.850 1.00 86.19 182 GLU A O 1
ATOM 1499 N N . LEU A 1 183 ? 28.865 -10.530 -10.823 1.00 84.69 183 LEU A N 1
ATOM 1500 C CA . LEU A 1 183 ? 28.698 -9.199 -11.409 1.00 84.69 183 LEU A CA 1
ATOM 1501 C C . LEU A 1 183 ? 27.218 -8.844 -11.564 1.00 84.69 183 LEU A C 1
ATOM 1503 O O . LEU A 1 183 ? 26.798 -7.741 -11.219 1.00 84.69 183 LEU A O 1
ATOM 1507 N N . GLN A 1 184 ? 26.423 -9.784 -12.072 1.00 80.69 184 GLN A N 1
ATOM 1508 C CA . GLN A 1 184 ? 24.987 -9.583 -12.230 1.00 80.69 184 GLN A CA 1
ATOM 1509 C C . GLN A 1 184 ? 24.297 -9.490 -10.864 1.00 80.69 184 GLN A C 1
ATOM 1511 O O . GLN A 1 184 ? 23.386 -8.681 -10.710 1.00 80.69 184 GLN A O 1
ATOM 1516 N N . LYS A 1 185 ? 24.773 -10.227 -9.852 1.00 83.00 185 LYS A N 1
ATOM 1517 C CA . LYS A 1 185 ? 24.301 -10.086 -8.470 1.00 83.00 185 LYS A CA 1
ATOM 1518 C C . LYS A 1 185 ? 24.567 -8.684 -7.916 1.00 83.00 185 LYS A C 1
ATOM 1520 O O . LYS A 1 185 ? 23.624 -8.026 -7.491 1.00 83.00 185 LYS A O 1
ATOM 1525 N N . ALA A 1 186 ? 25.806 -8.196 -7.993 1.00 86.25 186 ALA A N 1
ATOM 1526 C CA . ALA A 1 186 ? 26.163 -6.855 -7.523 1.00 86.25 186 ALA A CA 1
ATOM 1527 C C . ALA A 1 186 ? 25.395 -5.753 -8.277 1.00 86.25 186 ALA A C 1
ATOM 1529 O O . ALA A 1 186 ? 24.951 -4.767 -7.689 1.00 86.25 186 ALA A O 1
ATOM 1530 N N . PHE A 1 187 ? 25.193 -5.932 -9.586 1.00 84.88 187 PHE A N 1
ATOM 1531 C CA . PHE A 1 187 ? 24.388 -5.018 -10.390 1.00 84.88 187 PHE A CA 1
ATOM 1532 C C . PHE A 1 187 ? 22.919 -5.003 -9.953 1.00 84.88 187 PHE A C 1
ATOM 1534 O O . PHE A 1 187 ? 22.345 -3.929 -9.775 1.00 84.88 187 PHE A O 1
ATOM 1541 N N . LEU A 1 188 ? 22.305 -6.173 -9.762 1.00 82.75 188 LEU A N 1
ATOM 1542 C CA . LEU A 1 188 ? 20.917 -6.264 -9.322 1.00 82.75 188 LEU A CA 1
ATOM 1543 C C . LEU A 1 188 ? 20.737 -5.776 -7.880 1.00 82.75 188 LEU A C 1
ATOM 1545 O O . LEU A 1 188 ? 19.714 -5.168 -7.588 1.00 82.75 188 LEU A O 1
ATOM 1549 N N . GLU A 1 189 ? 21.717 -5.977 -7.000 1.00 86.06 189 GLU A N 1
ATOM 1550 C CA . GLU A 1 189 ? 21.741 -5.381 -5.660 1.00 86.06 189 GLU A CA 1
ATOM 1551 C C . GLU A 1 189 ? 21.722 -3.849 -5.732 1.00 86.06 189 GLU A C 1
ATOM 1553 O O . GLU A 1 189 ? 20.862 -3.225 -5.113 1.00 86.06 189 GLU A O 1
ATOM 1558 N N . GLY A 1 190 ? 22.576 -3.236 -6.557 1.00 86.31 190 GLY A N 1
ATOM 1559 C CA . GLY A 1 190 ? 22.580 -1.780 -6.738 1.00 86.31 190 GLY A CA 1
ATOM 1560 C C . GLY A 1 190 ? 21.319 -1.241 -7.429 1.00 86.31 190 GLY A C 1
ATOM 1561 O O . GLY A 1 190 ? 20.800 -0.184 -7.067 1.00 86.31 190 GLY A O 1
ATOM 1562 N N . LEU A 1 191 ? 20.787 -1.961 -8.421 1.00 84.25 191 LEU A N 1
ATOM 1563 C CA . LEU A 1 191 ? 19.575 -1.555 -9.136 1.00 84.25 191 LEU A CA 1
ATOM 1564 C C . LEU A 1 191 ? 18.327 -1.710 -8.258 1.00 84.25 191 LEU A C 1
ATOM 1566 O O . LEU A 1 191 ? 17.535 -0.781 -8.125 1.00 84.25 191 LEU A O 1
ATOM 1570 N N . LEU A 1 192 ? 18.114 -2.884 -7.670 1.00 83.12 192 LEU A N 1
ATOM 1571 C CA . LEU A 1 192 ? 16.902 -3.171 -6.908 1.00 83.12 192 LEU A CA 1
ATOM 1572 C C . LEU A 1 192 ? 16.976 -2.566 -5.507 1.00 83.12 192 LEU A C 1
ATOM 1574 O O . LEU A 1 192 ? 16.010 -1.945 -5.077 1.00 83.12 192 LEU A O 1
ATOM 1578 N N . GLY A 1 193 ? 18.104 -2.712 -4.815 1.00 85.69 193 GLY A N 1
ATOM 1579 C CA . GLY A 1 193 ? 18.315 -2.189 -3.468 1.00 85.69 193 GLY A CA 1
ATOM 1580 C C . GLY A 1 193 ? 18.418 -0.672 -3.450 1.00 85.69 193 GLY A C 1
ATOM 1581 O O . GLY A 1 193 ? 17.497 0.008 -3.003 1.00 85.69 193 GLY A O 1
ATOM 1582 N N . ASP A 1 194 ? 19.522 -0.139 -3.967 1.00 85.00 194 ASP A N 1
ATOM 1583 C CA . ASP A 1 194 ? 19.867 1.275 -3.768 1.00 85.00 194 ASP A CA 1
ATOM 1584 C C . ASP A 1 194 ? 19.016 2.231 -4.612 1.00 85.00 194 ASP A C 1
ATOM 1586 O O . ASP A 1 194 ? 18.798 3.389 -4.243 1.00 85.00 194 ASP A O 1
ATOM 1590 N N . LEU A 1 195 ? 18.565 1.796 -5.792 1.00 82.69 195 LEU A N 1
ATOM 1591 C CA . LEU A 1 195 ? 17.789 2.654 -6.685 1.00 82.69 195 LEU A CA 1
ATOM 1592 C C . LEU A 1 195 ? 16.286 2.479 -6.478 1.00 82.69 195 LEU A C 1
ATOM 1594 O O . LEU A 1 195 ? 15.611 3.454 -6.152 1.00 82.69 195 LEU A O 1
ATOM 1598 N N . LEU A 1 196 ? 15.746 1.276 -6.685 1.00 82.25 196 LEU A N 1
ATOM 1599 C CA . LEU A 1 196 ? 14.297 1.076 -6.619 1.00 82.25 196 LEU A CA 1
ATOM 1600 C C . LEU A 1 196 ? 13.787 1.095 -5.173 1.00 82.25 196 LEU A C 1
ATOM 1602 O O . LEU A 1 196 ? 12.926 1.909 -4.837 1.00 82.25 196 LEU A O 1
ATOM 1606 N N . LEU A 1 197 ? 14.304 0.220 -4.313 1.00 86.25 197 LEU A N 1
ATOM 1607 C CA . LEU A 1 197 ? 13.805 0.074 -2.949 1.00 86.25 197 LEU A CA 1
ATOM 1608 C C . LEU A 1 197 ? 14.164 1.295 -2.099 1.00 86.25 197 LEU A C 1
ATOM 1610 O O . LEU A 1 197 ? 13.279 1.880 -1.483 1.00 86.25 197 LEU A O 1
ATOM 1614 N N . ASP A 1 198 ? 15.413 1.750 -2.108 1.00 85.31 198 ASP A N 1
ATOM 1615 C CA . ASP A 1 198 ? 15.792 2.869 -1.250 1.00 85.31 198 ASP A CA 1
ATOM 1616 C C . ASP A 1 198 ? 15.222 4.204 -1.758 1.00 85.31 198 ASP A C 1
ATOM 1618 O O . ASP A 1 198 ? 14.419 4.856 -1.084 1.00 85.31 198 ASP A O 1
ATOM 1622 N N . LYS A 1 199 ? 15.550 4.598 -2.996 1.00 84.44 199 LYS A N 1
ATOM 1623 C CA . LYS A 1 199 ? 15.170 5.929 -3.497 1.00 84.44 199 LYS A CA 1
ATOM 1624 C C . LYS A 1 199 ? 13.724 6.023 -3.953 1.00 84.44 199 LYS A C 1
ATOM 1626 O O . LYS A 1 199 ? 13.095 7.045 -3.690 1.00 84.44 199 LYS A O 1
ATOM 1631 N N . ILE A 1 200 ? 13.197 5.040 -4.687 1.00 82.44 200 ILE A N 1
ATOM 1632 C CA . ILE A 1 200 ? 11.838 5.158 -5.242 1.00 82.44 200 ILE A CA 1
ATOM 1633 C C . ILE A 1 200 ? 10.796 4.847 -4.175 1.00 82.44 200 ILE A C 1
ATOM 1635 O O . ILE A 1 200 ? 9.886 5.657 -3.997 1.00 82.44 200 ILE A O 1
ATOM 1639 N N . VAL A 1 201 ? 10.931 3.741 -3.432 1.00 86.62 201 VAL A N 1
ATOM 1640 C CA . VAL A 1 201 ? 9.969 3.442 -2.357 1.00 86.62 201 VAL A CA 1
ATOM 1641 C C . VAL A 1 201 ? 10.063 4.493 -1.260 1.00 86.62 201 VAL A C 1
ATOM 1643 O O . VAL A 1 201 ? 9.020 5.012 -0.879 1.00 86.62 201 VAL A O 1
ATOM 1646 N N . GLY A 1 202 ? 11.267 4.892 -0.830 1.00 87.19 202 GLY A N 1
ATOM 1647 C CA . GLY A 1 202 ? 11.444 5.959 0.163 1.00 87.19 202 GLY A CA 1
ATOM 1648 C C . GLY A 1 202 ? 10.739 7.265 -0.228 1.00 87.19 202 GLY A C 1
ATOM 1649 O O . GLY A 1 202 ? 10.086 7.897 0.600 1.00 87.19 202 GLY A O 1
ATOM 1650 N N . LYS A 1 203 ? 10.768 7.628 -1.516 1.00 83.94 203 LYS A N 1
ATOM 1651 C CA . LYS A 1 203 ? 9.999 8.770 -2.034 1.00 83.94 203 LYS A CA 1
ATOM 1652 C C . LYS A 1 203 ? 8.500 8.503 -2.049 1.00 83.94 203 LYS A C 1
ATOM 1654 O O . LYS A 1 203 ? 7.746 9.349 -1.589 1.00 83.94 203 LYS A O 1
ATOM 1659 N N . ALA A 1 204 ? 8.058 7.357 -2.562 1.00 83.19 204 ALA A N 1
ATOM 1660 C CA . ALA A 1 204 ? 6.638 7.027 -2.692 1.00 83.19 204 ALA A CA 1
ATOM 1661 C C . ALA A 1 204 ? 5.915 6.932 -1.336 1.00 83.19 204 ALA A C 1
ATOM 1663 O O . ALA A 1 204 ? 4.723 7.221 -1.253 1.00 83.19 204 ALA A O 1
ATOM 1664 N N . VAL A 1 205 ? 6.640 6.562 -0.275 1.00 89.88 205 VAL A N 1
ATOM 1665 C CA . VAL A 1 205 ? 6.124 6.442 1.099 1.00 89.88 205 VAL A CA 1
ATOM 1666 C C . VAL A 1 205 ? 6.375 7.683 1.956 1.00 89.88 205 VAL A C 1
ATOM 1668 O O . VAL A 1 205 ? 6.154 7.650 3.171 1.00 89.88 205 VAL A O 1
ATOM 1671 N N . ALA A 1 206 ? 6.823 8.784 1.345 1.00 90.12 206 ALA A N 1
ATOM 1672 C CA . ALA A 1 206 ? 6.970 10.050 2.042 1.00 90.12 206 ALA A CA 1
ATOM 1673 C C . ALA A 1 206 ? 5.624 10.450 2.683 1.00 90.12 206 ALA A C 1
ATOM 1675 O O . ALA A 1 206 ? 4.591 10.410 2.001 1.00 90.12 206 ALA A O 1
ATOM 1676 N N . PRO A 1 207 ? 5.595 10.861 3.966 1.00 92.69 207 PRO A N 1
ATOM 1677 C CA . PRO A 1 207 ? 4.350 11.033 4.705 1.00 92.69 207 PRO A CA 1
ATOM 1678 C C . PRO A 1 207 ? 3.319 11.929 4.021 1.00 92.69 207 PRO A C 1
ATOM 1680 O O . PRO A 1 207 ? 2.139 11.596 3.980 1.00 92.69 207 PRO A O 1
ATOM 1683 N N . TYR A 1 208 ? 3.755 13.039 3.420 1.00 90.06 208 TYR A N 1
ATOM 1684 C CA . TYR A 1 208 ? 2.853 13.963 2.735 1.00 90.06 208 TYR A CA 1
ATOM 1685 C C . TYR A 1 208 ? 2.204 13.354 1.480 1.00 90.06 208 TYR A C 1
ATOM 1687 O O . TYR A 1 208 ? 1.083 13.731 1.141 1.00 90.06 208 TYR A O 1
ATOM 1695 N N . LEU A 1 209 ? 2.873 12.421 0.788 1.00 86.88 209 LEU A N 1
ATOM 1696 C CA . LEU A 1 209 ? 2.292 11.695 -0.346 1.00 86.88 209 LEU A CA 1
ATOM 1697 C C . LEU A 1 209 ? 1.296 10.648 0.135 1.00 86.88 209 LEU A C 1
ATOM 1699 O O . LEU A 1 209 ? 0.198 10.572 -0.412 1.00 86.88 209 LEU A O 1
ATOM 1703 N N . VAL A 1 210 ? 1.647 9.896 1.182 1.00 89.88 210 VAL A N 1
ATOM 1704 C CA . VAL A 1 210 ? 0.757 8.893 1.786 1.00 89.88 210 VAL A CA 1
ATOM 1705 C C . VAL A 1 210 ? -0.526 9.560 2.281 1.00 89.88 210 VAL A C 1
ATOM 1707 O O . VAL A 1 210 ? -1.621 9.124 1.933 1.00 89.88 210 VAL A O 1
ATOM 1710 N N . ILE A 1 211 ? -0.403 10.674 3.006 1.00 92.88 211 ILE A N 1
ATOM 1711 C CA . ILE A 1 211 ? -1.533 11.473 3.492 1.00 92.88 211 ILE A CA 1
ATOM 1712 C C . ILE A 1 211 ? -2.376 12.005 2.334 1.00 92.88 211 ILE A C 1
ATOM 1714 O O . ILE A 1 211 ? -3.588 11.827 2.346 1.00 92.88 211 ILE A O 1
ATOM 1718 N N . LYS A 1 212 ? -1.770 12.599 1.297 1.00 87.31 212 LYS A N 1
ATOM 1719 C CA . LYS A 1 212 ? -2.518 13.060 0.111 1.00 87.31 212 LYS A CA 1
ATOM 1720 C C . LYS A 1 212 ? -3.248 11.918 -0.595 1.00 87.31 212 LYS A C 1
ATOM 1722 O O . LYS A 1 212 ? -4.378 12.110 -1.040 1.00 87.31 212 LYS A O 1
ATOM 1727 N N . GLY A 1 213 ? -2.623 10.745 -0.683 1.00 82.69 213 GLY A N 1
ATOM 1728 C CA . GLY A 1 213 ? -3.242 9.534 -1.213 1.00 82.69 213 GLY A CA 1
ATOM 1729 C C . GLY A 1 213 ? -4.474 9.130 -0.406 1.00 82.69 213 GLY A C 1
ATOM 1730 O O . GLY A 1 213 ? -5.542 8.935 -0.985 1.00 82.69 213 GLY A O 1
ATOM 1731 N N . ILE A 1 214 ? -4.355 9.091 0.924 1.00 88.62 214 ILE A N 1
ATOM 1732 C CA . ILE A 1 214 ? -5.468 8.791 1.835 1.00 88.62 214 ILE A CA 1
ATOM 1733 C C . ILE A 1 214 ? -6.583 9.831 1.694 1.00 88.62 214 ILE A C 1
ATOM 1735 O O . ILE A 1 214 ? -7.730 9.445 1.482 1.00 88.62 214 ILE A O 1
ATOM 1739 N N . THR A 1 215 ? -6.265 11.129 1.731 1.00 90.62 215 THR A N 1
ATOM 1740 C CA . THR A 1 215 ? -7.242 12.213 1.545 1.00 90.62 215 THR A CA 1
ATOM 1741 C C . THR A 1 215 ? -7.978 12.062 0.219 1.00 90.62 215 THR A C 1
ATOM 1743 O O . THR A 1 215 ? -9.203 12.037 0.201 1.00 90.62 215 THR A O 1
ATOM 1746 N N . SER A 1 216 ? -7.256 11.840 -0.884 1.00 84.62 216 SER A N 1
ATOM 1747 C CA . SER A 1 216 ? -7.871 11.629 -2.199 1.00 84.62 216 SER A CA 1
ATOM 1748 C C . SER A 1 216 ? -8.797 10.408 -2.222 1.00 84.62 216 SER A C 1
ATOM 1750 O O . SER A 1 216 ? -9.868 10.455 -2.829 1.00 84.62 216 SER A O 1
ATOM 1752 N N . MET A 1 217 ? -8.425 9.312 -1.552 1.00 82.69 217 MET A N 1
ATOM 1753 C CA . MET A 1 217 ? -9.293 8.139 -1.417 1.00 82.69 217 MET A CA 1
ATOM 1754 C C . MET A 1 217 ? -10.548 8.447 -0.592 1.00 82.69 217 MET A C 1
ATOM 1756 O O . MET A 1 217 ? -11.641 8.040 -0.986 1.00 82.69 217 MET A O 1
ATOM 1760 N N . CYS A 1 218 ? -10.414 9.178 0.516 1.00 88.25 218 CYS A N 1
ATOM 1761 C CA . CYS A 1 218 ? -11.544 9.629 1.324 1.00 88.25 218 CYS A CA 1
ATOM 1762 C C . CYS A 1 218 ? -12.490 10.520 0.512 1.00 88.25 218 CYS A C 1
ATOM 1764 O O . CYS A 1 218 ? -13.690 10.256 0.484 1.00 88.25 218 CYS A O 1
ATOM 1766 N N . ASP A 1 219 ? -11.960 11.497 -0.220 1.00 87.38 219 ASP A N 1
ATOM 1767 C CA . ASP A 1 219 ? -12.752 12.412 -1.042 1.00 87.38 219 ASP A CA 1
ATOM 1768 C C . ASP A 1 219 ? -13.512 11.646 -2.134 1.00 87.38 219 ASP A C 1
ATOM 1770 O O . ASP A 1 219 ? -14.710 11.850 -2.325 1.00 87.38 219 ASP A O 1
ATOM 1774 N N . LYS A 1 220 ? -12.867 10.675 -2.799 1.00 83.94 220 LYS A N 1
ATOM 1775 C CA . LYS A 1 220 ? -13.549 9.779 -3.752 1.00 83.94 220 LYS A CA 1
ATOM 1776 C C . LYS A 1 220 ? -14.697 9.015 -3.084 1.00 83.94 220 LYS A C 1
ATOM 1778 O O . LYS A 1 220 ? -15.784 8.943 -3.654 1.00 83.94 220 LYS A O 1
ATOM 1783 N N . LEU A 1 221 ? -14.495 8.475 -1.879 1.00 82.44 221 LEU A N 1
ATOM 1784 C CA . LEU A 1 221 ? -15.544 7.766 -1.132 1.00 82.44 221 LEU A CA 1
ATOM 1785 C C . LEU A 1 221 ? -16.709 8.679 -0.724 1.00 82.44 221 LEU A C 1
ATOM 1787 O O . LEU A 1 221 ? -17.845 8.210 -0.664 1.00 82.44 221 LEU A O 1
ATOM 1791 N N . LEU A 1 222 ? -16.445 9.959 -0.460 1.00 87.19 222 LEU A N 1
ATOM 1792 C CA . LEU A 1 222 ? -17.472 10.954 -0.149 1.00 87.19 222 LEU A CA 1
ATOM 1793 C C . LEU A 1 222 ? -18.228 11.406 -1.414 1.00 87.19 222 LEU A C 1
ATOM 1795 O O . LEU A 1 222 ? -19.451 11.555 -1.382 1.00 87.19 222 LEU A O 1
ATOM 1799 N N . HIS A 1 223 ? -17.537 11.560 -2.548 1.00 82.31 223 HIS A N 1
ATOM 1800 C CA . HIS A 1 223 ? -18.122 12.038 -3.807 1.00 82.31 223 HIS A CA 1
ATOM 1801 C C . HIS A 1 223 ? -18.905 10.982 -4.593 1.00 82.31 223 HIS A C 1
ATOM 1803 O O . HIS A 1 223 ? -19.929 11.321 -5.195 1.00 82.31 223 HIS A O 1
ATOM 1809 N N . VAL A 1 224 ? -18.475 9.713 -4.585 1.00 74.31 224 VAL A N 1
ATOM 1810 C CA . VAL A 1 224 ? -19.184 8.617 -5.278 1.00 74.31 224 VAL A CA 1
ATOM 1811 C C . VAL A 1 224 ? -20.652 8.562 -4.844 1.00 74.31 224 VAL A C 1
ATOM 1813 O O . VAL A 1 224 ? -21.543 8.365 -5.669 1.00 74.31 224 VAL A O 1
ATOM 1816 N N . ASP A 1 225 ? -20.930 8.850 -3.576 1.00 58.34 225 ASP A N 1
ATOM 1817 C CA . ASP A 1 225 ? -22.281 8.806 -3.033 1.00 58.34 225 ASP A CA 1
ATOM 1818 C C . ASP A 1 225 ? -23.129 10.044 -3.329 1.00 58.34 225 ASP A C 1
ATOM 1820 O O . ASP A 1 225 ? -24.336 9.886 -3.486 1.00 58.34 225 ASP A O 1
ATOM 1824 N N . LEU A 1 226 ? -22.559 11.247 -3.465 1.00 59.75 226 LEU A N 1
ATOM 1825 C CA . LEU A 1 226 ? -23.322 12.442 -3.874 1.00 59.75 226 LEU A CA 1
ATOM 1826 C C . LEU A 1 226 ? -23.914 12.263 -5.278 1.00 59.75 226 LEU A C 1
ATOM 1828 O O . LEU A 1 226 ? -25.063 12.625 -5.522 1.00 59.75 226 LEU A O 1
ATOM 1832 N N . SER A 1 227 ? -23.164 11.620 -6.177 1.00 56.12 227 SER A N 1
ATOM 1833 C CA . SER A 1 227 ? -23.640 11.295 -7.526 1.00 56.12 227 SER A CA 1
ATOM 1834 C C . SER A 1 227 ? -24.771 10.253 -7.540 1.00 56.12 227 SER A C 1
ATOM 1836 O O . SER A 1 227 ? -25.646 10.297 -8.407 1.00 56.12 227 SER A O 1
ATOM 1838 N N . ASN A 1 228 ? -24.792 9.351 -6.551 1.00 54.41 228 ASN A N 1
ATOM 1839 C CA . ASN A 1 228 ? -25.832 8.332 -6.394 1.00 54.41 228 ASN A CA 1
ATOM 1840 C C . ASN A 1 228 ? -27.056 8.871 -5.637 1.00 54.41 228 ASN A C 1
ATOM 1842 O O . ASN A 1 228 ? -28.186 8.590 -6.018 1.00 54.41 228 ASN A O 1
ATOM 1846 N N . THR A 1 229 ? -26.853 9.701 -4.611 1.00 50.06 229 THR A N 1
ATOM 1847 C CA . THR A 1 229 ? -27.936 10.294 -3.807 1.00 50.06 229 THR A CA 1
ATOM 1848 C C . THR A 1 229 ? -28.647 11.444 -4.515 1.00 50.06 229 THR A C 1
ATOM 1850 O O . THR A 1 229 ? -29.851 11.592 -4.331 1.00 50.06 229 THR A O 1
ATOM 1853 N N . ALA A 1 230 ? -27.981 12.196 -5.400 1.00 50.47 230 ALA A N 1
ATOM 1854 C CA . ALA A 1 230 ? -28.649 13.182 -6.259 1.00 50.47 230 ALA A CA 1
ATOM 1855 C C . ALA A 1 230 ? -29.641 12.542 -7.253 1.00 50.47 230 ALA A C 1
ATOM 1857 O O . ALA A 1 230 ? -30.589 13.197 -7.676 1.00 50.47 230 ALA A O 1
ATOM 1858 N N . LYS A 1 231 ? -29.472 11.254 -7.588 1.00 48.72 231 LYS A N 1
ATOM 1859 C CA . LYS A 1 231 ? -30.446 10.483 -8.381 1.00 48.72 231 LYS A CA 1
ATOM 1860 C C . LYS A 1 231 ? -31.614 9.936 -7.550 1.00 48.72 231 LYS A C 1
ATOM 1862 O O . LYS A 1 231 ? -32.627 9.564 -8.128 1.00 48.72 231 LYS A O 1
ATOM 1867 N N . GLU A 1 232 ? -31.496 9.907 -6.221 1.00 46.38 232 GLU A N 1
ATOM 1868 C CA . GLU A 1 232 ? -32.497 9.336 -5.302 1.00 46.38 232 GLU A CA 1
ATOM 1869 C C . GLU A 1 232 ? -33.250 10.401 -4.472 1.00 46.38 232 GLU A C 1
ATOM 1871 O O . GLU A 1 232 ? -34.175 10.071 -3.732 1.00 46.38 232 GLU A O 1
ATOM 1876 N N . ALA A 1 233 ? -32.918 11.691 -4.605 1.00 42.06 233 ALA A N 1
ATOM 1877 C CA . ALA A 1 233 ? -33.501 12.797 -3.831 1.00 42.06 233 ALA A CA 1
ATOM 1878 C C . ALA A 1 233 ? -34.942 13.201 -4.240 1.00 42.06 233 ALA A C 1
ATOM 1880 O O . ALA A 1 233 ? -35.326 14.360 -4.092 1.00 42.06 233 ALA A O 1
ATOM 1881 N N . GLY A 1 234 ? -35.739 12.257 -4.750 1.00 43.03 234 GLY A N 1
ATOM 1882 C CA . GLY A 1 234 ? -37.142 12.453 -5.129 1.00 43.03 234 GLY A CA 1
ATOM 1883 C C . GLY A 1 234 ? -38.177 11.848 -4.173 1.00 43.03 234 GLY A C 1
ATOM 1884 O O . GLY A 1 234 ? -39.354 12.160 -4.312 1.00 43.03 234 GLY A O 1
ATOM 1885 N N . GLU A 1 235 ? -37.794 11.016 -3.196 1.00 44.25 235 GLU A N 1
ATOM 1886 C CA . GLU A 1 235 ? -38.776 10.311 -2.357 1.00 44.25 235 GLU A CA 1
ATOM 1887 C C . GLU A 1 235 ? -38.607 10.585 -0.859 1.00 44.25 235 GLU A C 1
ATOM 1889 O O . GLU A 1 235 ? -37.590 10.312 -0.218 1.00 44.25 235 GLU A O 1
ATOM 1894 N N . THR A 1 236 ? -39.666 11.162 -0.300 1.00 45.41 236 THR A N 1
ATOM 1895 C CA . THR A 1 236 ? -39.829 11.561 1.094 1.00 45.41 236 THR A CA 1
ATOM 1896 C C . THR A 1 236 ? -39.623 10.394 2.064 1.00 45.41 236 THR A C 1
ATOM 1898 O O . THR A 1 236 ? -40.249 9.340 1.959 1.00 45.41 236 THR A O 1
ATOM 1901 N N . ASN A 1 237 ? -38.749 10.619 3.048 1.00 49.22 237 ASN A N 1
ATOM 1902 C CA . ASN A 1 237 ? -38.324 9.659 4.063 1.00 49.22 237 ASN A CA 1
ATOM 1903 C C . ASN A 1 237 ? -39.462 9.210 4.993 1.00 49.22 237 ASN A C 1
ATOM 1905 O O . ASN A 1 237 ? -39.814 9.916 5.935 1.00 49.22 237 ASN A O 1
ATOM 1909 N N . SER A 1 238 ? -39.912 7.967 4.819 1.00 51.19 238 SER A N 1
ATOM 1910 C CA . SER A 1 238 ? -40.518 7.173 5.887 1.00 51.19 238 SER A CA 1
ATOM 1911 C C . SER A 1 238 ? -39.516 6.108 6.333 1.00 51.19 238 SER A C 1
ATOM 1913 O O . SER A 1 238 ? -38.893 5.424 5.522 1.00 51.19 238 SER A O 1
ATOM 1915 N N . TRP A 1 239 ? -39.326 5.943 7.641 1.00 47.66 239 TRP A N 1
ATOM 1916 C CA . TRP A 1 239 ? -38.469 4.887 8.197 1.00 47.66 239 TRP A CA 1
ATOM 1917 C C . TRP A 1 239 ? -38.905 3.480 7.736 1.00 47.66 239 TRP A C 1
ATOM 1919 O O . TRP A 1 239 ? -38.068 2.591 7.579 1.00 47.66 239 TRP A O 1
ATOM 1929 N N . ILE A 1 240 ? -40.192 3.323 7.410 1.00 52.03 240 ILE A N 1
ATOM 1930 C CA . ILE A 1 240 ? -40.785 2.095 6.873 1.00 52.03 240 ILE A CA 1
ATOM 1931 C C . ILE A 1 240 ? -40.320 1.841 5.434 1.00 52.03 240 ILE A C 1
ATOM 1933 O O . ILE A 1 240 ? -39.944 0.715 5.127 1.00 52.03 240 ILE A O 1
ATOM 1937 N N . SER A 1 241 ? -40.223 2.866 4.577 1.00 56.53 241 SER A N 1
ATOM 1938 C CA . SER A 1 241 ? -39.731 2.680 3.203 1.00 56.53 241 SER A CA 1
ATOM 1939 C C . SER A 1 241 ? -38.234 2.363 3.165 1.00 56.53 241 SER A C 1
ATOM 1941 O O . SER A 1 241 ? -37.802 1.586 2.322 1.00 56.53 241 SER A O 1
ATOM 1943 N N . ARG A 1 242 ? -37.437 2.845 4.133 1.00 56.56 242 ARG A N 1
ATOM 1944 C CA . ARG A 1 242 ? -36.028 2.428 4.300 1.00 56.56 242 ARG A CA 1
ATOM 1945 C C . ARG A 1 242 ? -35.890 0.979 4.769 1.00 56.56 242 ARG A C 1
ATOM 1947 O O . ARG A 1 242 ? -35.020 0.265 4.270 1.00 56.56 242 ARG A O 1
ATOM 1954 N N . ALA A 1 243 ? -36.735 0.540 5.705 1.00 48.88 243 ALA A N 1
ATOM 1955 C CA . ALA A 1 243 ? -36.784 -0.856 6.136 1.00 48.88 243 ALA A CA 1
ATOM 1956 C C . ALA A 1 243 ? -3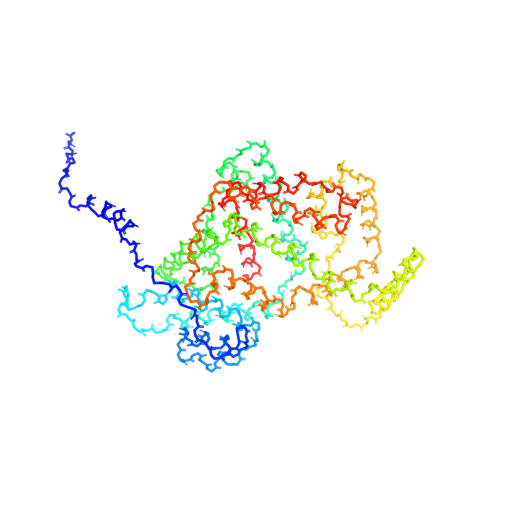7.244 -1.771 4.991 1.00 48.88 243 ALA A C 1
ATOM 1958 O O . ALA A 1 243 ? -36.666 -2.833 4.788 1.00 48.88 243 ALA A O 1
ATOM 1959 N N . GLU A 1 244 ? -38.204 -1.323 4.183 1.00 50.97 244 GLU A N 1
ATOM 1960 C CA . GLU A 1 244 ? -38.682 -2.034 3.000 1.00 50.97 244 GLU A CA 1
ATOM 1961 C C . GLU A 1 244 ? -37.626 -2.075 1.884 1.00 50.97 244 GLU A C 1
ATOM 1963 O O . GLU A 1 244 ? -37.426 -3.119 1.271 1.00 50.97 244 GLU A O 1
ATOM 1968 N N . HIS A 1 245 ? -36.854 -1.003 1.670 1.00 56.97 245 HIS A N 1
ATOM 1969 C CA . HIS A 1 245 ? -35.733 -0.999 0.722 1.00 56.97 245 HIS A CA 1
ATOM 1970 C C . HIS A 1 245 ? -34.566 -1.881 1.193 1.00 56.97 245 HIS A C 1
ATOM 1972 O O . HIS A 1 245 ? -33.914 -2.534 0.375 1.00 56.97 245 HIS A O 1
ATOM 1978 N N . MET A 1 246 ? -34.314 -1.962 2.507 1.00 46.03 246 MET A N 1
ATOM 1979 C CA . MET A 1 246 ? -33.396 -2.951 3.084 1.00 46.03 246 MET A CA 1
ATOM 1980 C C . MET A 1 246 ? -33.953 -4.377 2.997 1.00 46.03 246 MET A C 1
ATOM 1982 O O . MET A 1 246 ? -33.180 -5.303 2.763 1.00 46.03 246 MET A O 1
ATOM 1986 N N . LEU A 1 247 ? -35.269 -4.574 3.117 1.00 47.78 247 LEU A N 1
ATOM 1987 C CA . LEU A 1 247 ? -35.936 -5.868 2.934 1.00 47.78 247 LEU A CA 1
ATOM 1988 C C . LEU A 1 247 ? -35.944 -6.322 1.466 1.00 47.78 247 LEU A C 1
ATOM 1990 O O . LEU A 1 247 ? -35.718 -7.491 1.186 1.00 47.78 247 LEU A O 1
ATOM 1994 N N . ARG A 1 248 ? -36.085 -5.403 0.506 1.00 54.44 248 ARG A N 1
ATOM 1995 C CA . ARG A 1 248 ? -35.959 -5.680 -0.936 1.00 54.44 248 ARG A CA 1
ATOM 1996 C C . ARG A 1 248 ? -34.499 -5.875 -1.364 1.00 54.44 248 ARG A C 1
ATOM 1998 O O . ARG A 1 248 ? -34.202 -6.774 -2.143 1.00 54.44 248 ARG A O 1
ATOM 2005 N N . ARG A 1 249 ? -33.536 -5.135 -0.794 1.00 52.72 249 ARG A N 1
ATOM 2006 C CA . ARG A 1 249 ? -32.100 -5.453 -0.963 1.00 52.72 249 ARG A CA 1
ATOM 2007 C C . ARG A 1 249 ? -31.723 -6.773 -0.297 1.00 52.72 249 ARG A C 1
ATOM 2009 O O . ARG A 1 249 ? -30.886 -7.502 -0.825 1.00 52.72 249 ARG A O 1
ATOM 2016 N N . SER A 1 250 ? -32.355 -7.116 0.822 1.00 42.91 250 SER A N 1
ATOM 2017 C CA . SER A 1 250 ? -32.180 -8.427 1.438 1.00 42.91 250 SER A CA 1
ATOM 2018 C C . SER A 1 250 ? -32.990 -9.523 0.760 1.00 42.91 250 SER A C 1
ATOM 2020 O O . SER A 1 250 ? -32.600 -10.663 0.912 1.00 42.91 250 SER A O 1
ATOM 2022 N N . SER A 1 251 ? -33.995 -9.242 -0.077 1.00 43.31 251 SER A N 1
ATOM 2023 C CA . SER A 1 251 ? -34.588 -10.254 -0.964 1.00 43.31 251 SER A CA 1
ATOM 2024 C C . SER A 1 251 ? -33.621 -10.621 -2.090 1.00 43.31 251 SER A C 1
ATOM 2026 O O . SER A 1 251 ? -33.463 -11.800 -2.395 1.00 43.31 251 SER A O 1
ATOM 2028 N N . HIS A 1 252 ? -32.856 -9.651 -2.609 1.00 50.97 252 HIS A N 1
ATOM 2029 C CA . HIS A 1 252 ? -31.698 -9.944 -3.452 1.00 50.97 252 HIS A CA 1
ATOM 2030 C C . HIS A 1 252 ? -30.623 -10.703 -2.680 1.00 50.97 252 HIS A C 1
ATOM 2032 O O . HIS A 1 252 ? -30.099 -11.680 -3.205 1.00 50.97 252 HIS A O 1
ATOM 2038 N N . PHE A 1 253 ? -30.342 -10.335 -1.428 1.00 45.47 253 PHE A N 1
ATOM 2039 C CA . PHE A 1 253 ? -29.451 -11.109 -0.563 1.00 45.47 253 PHE A CA 1
ATOM 2040 C C . PHE A 1 253 ? -29.983 -12.530 -0.353 1.00 45.47 253 PHE A C 1
ATOM 2042 O O . PHE A 1 253 ? -29.219 -13.459 -0.507 1.00 45.47 253 PHE A O 1
ATOM 2049 N N . ILE A 1 254 ? -31.284 -12.729 -0.130 1.00 50.50 254 ILE A N 1
ATOM 2050 C CA . ILE A 1 254 ? -31.948 -14.030 0.005 1.00 50.50 254 ILE A CA 1
ATOM 2051 C C . ILE A 1 254 ? -31.873 -14.803 -1.306 1.00 50.50 254 ILE A C 1
ATOM 2053 O O . ILE A 1 254 ? -31.599 -15.991 -1.247 1.00 50.50 254 ILE A O 1
ATOM 2057 N N . SER A 1 255 ? -32.012 -14.164 -2.469 1.00 54.34 255 SER A N 1
ATOM 2058 C CA . SER A 1 255 ? -31.820 -14.792 -3.785 1.00 54.34 255 SER A CA 1
ATOM 2059 C C . SER A 1 255 ? -30.352 -15.161 -4.053 1.00 54.34 255 SER A C 1
ATOM 2061 O O . SER A 1 255 ? -30.071 -16.218 -4.613 1.00 54.34 255 SER A O 1
ATOM 2063 N N . TYR A 1 256 ? -29.404 -14.347 -3.575 1.00 53.12 256 TYR A N 1
ATOM 2064 C CA . TYR A 1 256 ? -27.970 -14.645 -3.554 1.00 53.12 256 TYR A CA 1
ATOM 2065 C C . TYR A 1 256 ? -27.640 -15.757 -2.556 1.00 53.12 256 TYR A C 1
ATOM 2067 O O . TYR A 1 256 ? -26.776 -16.582 -2.820 1.00 53.12 256 TYR A O 1
ATOM 2075 N N . LEU A 1 257 ? -28.351 -15.818 -1.430 1.00 47.44 257 LEU A N 1
ATOM 2076 C CA . LEU A 1 257 ? -28.279 -16.897 -0.457 1.00 47.44 257 LEU A CA 1
ATOM 2077 C C . LEU A 1 257 ? -28.837 -18.174 -1.081 1.00 47.44 257 LEU A C 1
ATOM 2079 O O . LEU A 1 257 ? -28.180 -19.203 -1.022 1.00 47.44 257 LEU A O 1
ATOM 2083 N N . THR A 1 258 ? -29.989 -18.119 -1.756 1.00 51.47 258 THR A N 1
ATOM 2084 C CA . THR A 1 258 ? -30.581 -19.294 -2.411 1.00 51.47 258 THR A CA 1
ATOM 2085 C C . THR A 1 258 ? -29.705 -19.780 -3.559 1.00 51.47 258 THR A C 1
ATOM 2087 O O . THR A 1 258 ? -29.535 -20.984 -3.701 1.00 51.47 258 THR A O 1
ATOM 2090 N N . SER A 1 259 ? -29.074 -18.887 -4.328 1.00 51.38 259 SER A N 1
ATOM 2091 C CA . SER A 1 259 ? -28.125 -19.275 -5.379 1.00 51.38 259 SER A CA 1
ATOM 2092 C C . SER A 1 259 ? -26.793 -19.791 -4.815 1.00 51.38 259 SER A C 1
ATOM 2094 O O . SER A 1 259 ? -26.264 -20.775 -5.331 1.00 51.38 259 SER A O 1
ATOM 2096 N N . ALA A 1 260 ? -26.297 -19.228 -3.706 1.00 45.72 260 ALA A N 1
ATOM 2097 C CA . ALA A 1 260 ? -25.131 -19.734 -2.977 1.00 45.72 260 ALA A CA 1
ATOM 2098 C C . ALA A 1 260 ? -25.388 -21.105 -2.326 1.00 45.72 260 ALA A C 1
ATOM 2100 O O . ALA A 1 260 ? -24.473 -21.922 -2.259 1.00 45.72 260 ALA A O 1
ATOM 2101 N N . PHE A 1 261 ? -26.623 -21.385 -1.898 1.00 50.53 261 PHE A N 1
ATOM 2102 C CA . PHE A 1 261 ? -27.052 -22.706 -1.426 1.00 50.53 261 PHE A CA 1
ATOM 2103 C C . PHE A 1 261 ? -27.383 -23.679 -2.576 1.00 50.53 261 PHE A C 1
ATOM 2105 O O . PHE A 1 261 ? -27.296 -24.890 -2.388 1.00 50.53 261 PHE A O 1
ATOM 2112 N N . SER A 1 262 ? -27.714 -23.177 -3.772 1.00 47.41 262 SER A N 1
ATOM 2113 C CA . SER A 1 262 ? -28.099 -23.972 -4.952 1.00 47.41 262 SER A CA 1
ATOM 2114 C C . SER A 1 262 ? -26.926 -24.385 -5.856 1.00 47.41 262 SER A C 1
ATOM 2116 O O . SER A 1 262 ? -27.125 -25.158 -6.798 1.00 47.41 262 SER A O 1
ATOM 2118 N N . LEU A 1 263 ? -25.701 -23.910 -5.619 1.00 47.28 263 LEU A N 1
ATOM 2119 C CA . LEU A 1 263 ? -24.551 -24.194 -6.484 1.00 47.28 263 LEU A CA 1
ATOM 2120 C C . LEU A 1 263 ? -23.923 -25.571 -6.202 1.00 47.28 263 LEU A C 1
ATOM 2122 O O . LEU A 1 263 ? -22.810 -25.702 -5.692 1.00 47.28 263 LEU A O 1
ATOM 2126 N N . LYS A 1 264 ? -24.609 -26.627 -6.654 1.00 44.19 264 LYS A N 1
ATOM 2127 C CA . LYS A 1 264 ? -23.968 -27.884 -7.070 1.00 44.19 264 LYS A CA 1
ATOM 2128 C C . LYS A 1 264 ? -23.005 -27.561 -8.229 1.00 44.19 264 LYS A C 1
ATOM 2130 O O . LYS A 1 264 ? -23.423 -27.540 -9.378 1.00 44.19 264 LYS A O 1
ATOM 2135 N N . GLY A 1 265 ? -21.724 -27.290 -7.958 1.00 45.84 265 GLY A N 1
ATOM 2136 C CA . GLY A 1 265 ? -20.687 -27.417 -8.998 1.00 45.84 265 GLY A CA 1
ATOM 2137 C C . GLY A 1 265 ? -19.519 -26.430 -9.016 1.00 45.84 265 GLY A C 1
ATOM 2138 O O . GLY A 1 265 ? -18.513 -26.742 -9.652 1.00 45.84 265 GLY A O 1
ATOM 2139 N N . ARG A 1 266 ? -19.556 -25.285 -8.319 1.00 45.66 266 ARG A N 1
ATOM 2140 C CA . ARG A 1 266 ? -18.380 -24.392 -8.278 1.00 45.66 266 ARG A CA 1
ATOM 2141 C C . ARG A 1 266 ? -17.442 -24.830 -7.153 1.00 45.66 266 ARG A C 1
ATOM 2143 O O . ARG A 1 266 ? -17.690 -24.549 -5.987 1.00 45.66 266 ARG A O 1
ATOM 2150 N N . LYS A 1 267 ? -16.367 -25.548 -7.499 1.00 46.88 267 LYS A N 1
ATOM 2151 C CA . LYS A 1 267 ? -15.250 -25.840 -6.584 1.00 46.88 267 LYS A CA 1
ATOM 2152 C C . LYS A 1 267 ? -14.525 -24.529 -6.260 1.00 46.88 267 LYS A C 1
ATOM 2154 O O . LYS A 1 267 ? -13.506 -24.228 -6.875 1.00 46.88 267 LYS A O 1
ATOM 2159 N N . THR A 1 268 ? -15.050 -23.737 -5.329 1.00 49.84 268 THR A N 1
ATOM 2160 C CA . THR A 1 268 ? -14.280 -22.647 -4.730 1.00 49.84 268 THR A CA 1
ATOM 2161 C C . THR A 1 268 ? -13.066 -23.262 -4.032 1.00 49.84 268 THR A C 1
ATOM 2163 O O . THR A 1 268 ? -13.160 -24.231 -3.279 1.00 49.84 268 THR A O 1
ATOM 2166 N N . THR A 1 269 ? -11.886 -22.749 -4.362 1.00 51.00 269 THR A N 1
ATOM 2167 C CA . THR A 1 269 ? -10.566 -23.249 -3.944 1.00 51.00 269 THR A CA 1
ATOM 2168 C C . THR A 1 269 ? -10.259 -23.017 -2.463 1.00 51.00 269 THR A C 1
ATOM 2170 O O . THR A 1 269 ? -9.199 -23.421 -1.993 1.00 51.00 269 THR A O 1
ATOM 2173 N N . MET A 1 270 ? -11.194 -22.452 -1.695 1.00 54.00 270 MET A N 1
ATOM 2174 C CA . MET A 1 270 ? -11.113 -22.327 -0.239 1.00 54.00 270 MET A CA 1
ATOM 2175 C C . MET A 1 270 ? -11.377 -23.673 0.453 1.00 54.00 270 MET A C 1
ATOM 2177 O O . MET A 1 270 ? -12.326 -23.829 1.222 1.00 54.00 270 MET A O 1
ATOM 2181 N N . LYS A 1 271 ? -10.551 -24.687 0.188 1.00 55.19 271 LYS A N 1
ATOM 2182 C CA . LYS A 1 271 ? -10.568 -25.907 0.998 1.00 55.19 271 LYS A CA 1
ATOM 2183 C C . LYS A 1 271 ? -9.978 -25.591 2.376 1.00 55.19 271 LYS A C 1
ATOM 2185 O O . LYS A 1 271 ? -8.768 -25.619 2.548 1.00 55.19 271 LYS A O 1
ATOM 2190 N N . GLY A 1 272 ? -10.843 -25.320 3.353 1.00 61.59 272 GLY A N 1
ATOM 2191 C CA . GLY A 1 272 ? -10.540 -25.547 4.771 1.00 61.59 272 GLY A CA 1
ATOM 2192 C C . GLY A 1 272 ? -10.355 -24.328 5.676 1.00 61.59 272 GLY A C 1
ATOM 2193 O O . GLY A 1 272 ? -10.322 -24.520 6.887 1.00 61.59 272 GLY A O 1
ATOM 2194 N N . VAL A 1 273 ? -10.289 -23.094 5.164 1.00 65.75 273 VAL A N 1
ATOM 2195 C CA . VAL A 1 273 ? -10.194 -21.914 6.046 1.00 65.75 273 VAL A CA 1
ATOM 2196 C C . VAL A 1 273 ? -11.594 -21.502 6.496 1.00 65.75 273 VAL A C 1
ATOM 2198 O O . VAL A 1 273 ? -12.416 -21.053 5.696 1.00 65.75 273 VAL A O 1
ATOM 2201 N N . LEU A 1 274 ? -11.872 -21.681 7.786 1.00 78.25 274 LEU A N 1
ATOM 2202 C CA . LEU A 1 274 ? -13.075 -21.168 8.437 1.00 78.25 274 LEU A CA 1
ATOM 2203 C C . LEU A 1 274 ? -13.058 -19.643 8.336 1.00 78.25 274 LEU A C 1
ATOM 2205 O O . LEU A 1 274 ? -12.135 -18.986 8.816 1.00 78.25 274 LEU A O 1
ATOM 2209 N N . CYS A 1 275 ? -14.080 -19.079 7.702 1.00 79.00 275 CYS A N 1
ATOM 2210 C CA . CYS A 1 275 ? -14.172 -17.650 7.447 1.00 79.00 275 CYS A CA 1
ATOM 2211 C C . CYS A 1 275 ? -14.127 -16.839 8.749 1.00 79.00 275 CYS A C 1
ATOM 2213 O O . CYS A 1 275 ? -13.549 -15.758 8.808 1.00 79.00 275 CYS A O 1
ATOM 2215 N N . ALA A 1 276 ? -14.706 -17.391 9.810 1.00 79.06 276 ALA A N 1
ATOM 2216 C CA . ALA A 1 276 ? -14.693 -16.817 11.145 1.00 79.06 276 ALA A CA 1
ATOM 2217 C C . ALA A 1 276 ? -13.275 -16.667 11.730 1.00 79.06 276 ALA A C 1
ATOM 2219 O O . ALA A 1 276 ? -13.080 -15.847 12.622 1.00 79.06 276 ALA A O 1
ATOM 2220 N N . HIS A 1 277 ? -12.282 -17.415 11.243 1.00 84.75 277 HIS A N 1
ATOM 2221 C CA . HIS A 1 277 ? -10.895 -17.350 11.711 1.00 84.75 277 HIS A CA 1
ATOM 2222 C C . HIS A 1 277 ? -9.981 -16.510 10.816 1.00 84.75 277 HIS A C 1
ATOM 2224 O O . HIS A 1 277 ? -8.773 -16.497 11.040 1.00 84.75 277 HIS A O 1
ATOM 2230 N N . LEU A 1 278 ? -10.532 -15.787 9.834 1.00 88.44 278 LEU A N 1
ATOM 2231 C CA . LEU A 1 278 ? -9.728 -14.864 9.040 1.00 88.44 278 LEU A CA 1
ATOM 2232 C C . LEU A 1 278 ? -9.107 -13.784 9.936 1.00 88.44 278 LEU A C 1
ATOM 2234 O O . LEU A 1 278 ? -9.806 -13.146 10.733 1.00 88.44 278 LEU A O 1
ATOM 2238 N N . TYR A 1 279 ? -7.803 -13.553 9.783 1.00 91.38 279 TYR A N 1
ATOM 2239 C CA . TYR A 1 279 ? -7.060 -12.595 10.601 1.00 91.38 279 TYR A CA 1
ATOM 2240 C C . TYR A 1 279 ? -7.584 -11.167 10.424 1.00 91.38 279 TYR A C 1
ATOM 2242 O O . TYR A 1 279 ? -7.489 -10.373 11.354 1.00 91.38 279 TYR A O 1
ATOM 2250 N N . LEU A 1 280 ? -8.229 -10.849 9.294 1.00 89.81 280 LEU A N 1
ATOM 2251 C CA . LEU A 1 280 ? -8.921 -9.579 9.074 1.00 89.81 280 LEU A CA 1
ATOM 2252 C C . LEU A 1 280 ? -9.832 -9.210 10.252 1.00 89.81 280 LEU A C 1
ATOM 2254 O O . LEU A 1 280 ? -9.843 -8.059 10.673 1.00 89.81 280 LEU A O 1
ATOM 2258 N N . PHE A 1 281 ? -10.571 -10.166 10.822 1.00 88.88 281 PHE A N 1
ATOM 2259 C CA . PHE A 1 281 ? -11.445 -9.883 11.962 1.00 88.88 281 PHE A CA 1
ATOM 2260 C C . PHE A 1 281 ? -10.655 -9.581 13.240 1.00 88.88 281 PHE A C 1
ATOM 2262 O O . PHE A 1 281 ? -11.060 -8.720 14.021 1.00 88.88 281 PHE A O 1
ATOM 2269 N N . THR A 1 282 ? -9.517 -10.248 13.445 1.00 91.06 282 THR A N 1
ATOM 2270 C CA . THR A 1 282 ? -8.594 -9.958 14.552 1.00 91.06 282 THR A CA 1
ATOM 2271 C C . THR A 1 282 ? -7.963 -8.580 14.392 1.00 91.06 282 THR A C 1
ATOM 2273 O O . THR A 1 282 ? -7.991 -7.798 15.340 1.00 91.06 282 THR A O 1
ATOM 2276 N N . PHE A 1 283 ? -7.490 -8.253 13.190 1.00 91.81 283 PHE A N 1
ATOM 2277 C CA . PHE A 1 283 ? -6.972 -6.935 12.844 1.00 91.81 283 PHE A CA 1
ATOM 2278 C C . PHE A 1 283 ? -8.019 -5.842 13.085 1.00 91.81 283 PHE A C 1
ATOM 2280 O O . PHE A 1 283 ? -7.762 -4.897 13.825 1.00 91.81 283 PHE A O 1
ATOM 2287 N N . LEU A 1 284 ? -9.243 -6.004 12.562 1.00 89.44 284 LEU A N 1
ATOM 2288 C CA . LEU A 1 284 ? -10.340 -5.05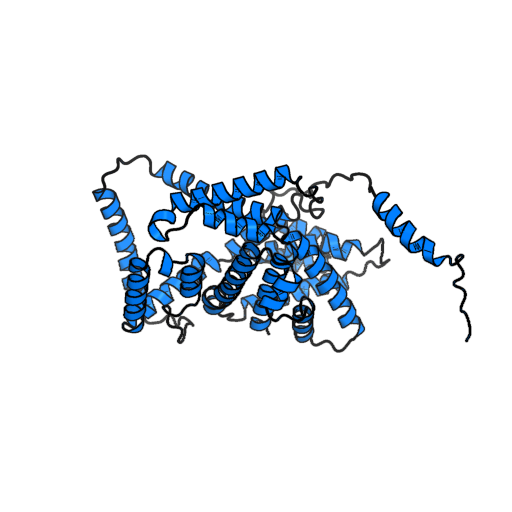4 12.779 1.00 89.44 284 LEU A CA 1
ATOM 2289 C C . LEU A 1 284 ? -10.679 -4.897 14.266 1.00 89.44 284 LEU A C 1
ATOM 2291 O O . LEU A 1 284 ? -10.930 -3.786 14.729 1.00 89.44 284 LEU A O 1
ATOM 2295 N N . LYS A 1 285 ? -10.657 -5.988 15.040 1.00 90.62 285 LYS A N 1
ATOM 2296 C CA . LYS A 1 285 ? -10.857 -5.954 16.496 1.00 90.62 285 LYS A CA 1
ATOM 2297 C C . LYS A 1 285 ? -9.762 -5.139 17.195 1.00 90.62 285 LYS A C 1
ATOM 2299 O O . LYS A 1 285 ? -10.081 -4.341 18.078 1.00 90.62 285 LYS A O 1
ATOM 2304 N N . ASN A 1 286 ? -8.502 -5.354 16.826 1.00 90.94 286 ASN A N 1
ATOM 2305 C CA . ASN A 1 286 ? -7.346 -4.708 17.445 1.00 90.94 286 ASN A CA 1
ATOM 2306 C C . ASN A 1 286 ? -7.277 -3.218 17.088 1.00 90.94 286 ASN A C 1
ATOM 2308 O O . ASN A 1 286 ? -7.223 -2.387 17.994 1.00 90.94 286 ASN A O 1
ATOM 2312 N N . ILE A 1 287 ? -7.388 -2.869 15.801 1.00 89.44 287 ILE A N 1
ATOM 2313 C CA . ILE A 1 287 ? -7.297 -1.476 15.334 1.00 89.44 287 ILE A CA 1
ATOM 2314 C C . ILE A 1 287 ? -8.421 -0.598 15.902 1.00 89.44 287 ILE A C 1
ATOM 2316 O O . ILE A 1 287 ? -8.202 0.560 16.239 1.00 89.44 287 ILE A O 1
ATOM 2320 N N . THR A 1 288 ? -9.620 -1.157 16.091 1.00 89.31 288 THR A N 1
ATOM 2321 C CA . THR A 1 288 ? -10.754 -0.429 16.689 1.00 89.31 288 THR A CA 1
ATOM 2322 C C . THR A 1 288 ? -10.755 -0.460 18.218 1.00 89.31 288 THR A C 1
ATOM 2324 O O . THR A 1 288 ? -11.581 0.204 18.847 1.00 89.31 288 THR A O 1
ATOM 2327 N N . LYS A 1 289 ? -9.861 -1.244 18.843 1.00 90.81 289 LYS A N 1
ATOM 2328 C CA . LYS A 1 289 ? -9.855 -1.534 20.288 1.00 90.81 289 LYS A CA 1
ATOM 2329 C C . LYS A 1 289 ? -11.256 -1.933 20.789 1.00 90.81 289 LYS A C 1
ATOM 2331 O O . LYS A 1 289 ? -11.679 -1.544 21.883 1.00 90.81 289 LYS A O 1
ATOM 2336 N N . LEU A 1 290 ? -11.990 -2.709 19.979 1.00 90.94 290 LEU A N 1
ATOM 2337 C CA . LEU A 1 290 ? -13.431 -2.924 20.157 1.00 90.94 290 LEU A CA 1
ATOM 2338 C C . LEU A 1 290 ? -13.777 -3.538 21.513 1.00 90.94 290 LEU A C 1
ATOM 2340 O O . LEU A 1 290 ? -14.763 -3.150 22.133 1.00 90.94 290 LEU A O 1
ATOM 2344 N N . GLN A 1 291 ? -12.945 -4.465 21.991 1.00 93.25 291 GLN A N 1
ATOM 2345 C CA . GLN A 1 291 ? -13.132 -5.127 23.280 1.00 93.25 291 GLN A CA 1
ATOM 2346 C C . GLN A 1 291 ? -13.175 -4.127 24.444 1.00 93.25 291 GLN A C 1
ATOM 2348 O O . GLN A 1 291 ? -14.010 -4.272 25.332 1.00 93.25 291 GLN A O 1
ATOM 2353 N N . GLY A 1 292 ? -12.312 -3.106 24.426 1.00 93.06 292 GLY A N 1
ATOM 2354 C CA . GLY A 1 292 ? -12.266 -2.089 25.477 1.00 93.06 292 GLY A CA 1
ATOM 2355 C C . GLY A 1 292 ? -13.367 -1.039 25.343 1.00 93.06 292 GLY A C 1
ATOM 2356 O O . GLY A 1 292 ? -13.870 -0.543 26.344 1.00 93.06 292 GLY A O 1
ATOM 2357 N N . ARG A 1 293 ? -13.767 -0.699 24.112 1.00 93.12 293 ARG A N 1
ATOM 2358 C CA . ARG A 1 293 ? -14.721 0.397 23.862 1.00 93.12 293 ARG A CA 1
ATOM 2359 C C . ARG A 1 293 ? -16.179 -0.041 23.841 1.00 93.12 293 ARG A C 1
ATOM 2361 O O . ARG A 1 293 ? -17.049 0.694 24.296 1.00 93.12 293 ARG A O 1
ATOM 2368 N N . LYS A 1 294 ? -16.455 -1.214 23.271 1.00 94.19 294 LYS A N 1
ATOM 2369 C CA . LYS A 1 294 ? -17.797 -1.789 23.115 1.00 94.19 294 LYS A CA 1
ATOM 2370 C C . LYS A 1 294 ? -17.764 -3.289 23.420 1.00 94.19 294 LYS A C 1
ATOM 2372 O O . LYS A 1 294 ? -17.945 -4.104 22.509 1.00 94.19 294 LYS A O 1
ATOM 2377 N N . PRO A 1 295 ? -17.597 -3.676 24.698 1.00 94.62 295 PRO A N 1
ATOM 2378 C CA . PRO A 1 295 ? -17.508 -5.082 25.090 1.00 94.62 295 PRO A CA 1
ATOM 2379 C C . PRO A 1 295 ? -18.744 -5.892 24.670 1.00 94.62 295 PRO A C 1
ATOM 2381 O O . PRO A 1 295 ? -18.607 -7.031 24.241 1.00 94.62 295 PRO A O 1
ATOM 2384 N N . ALA A 1 296 ? -19.942 -5.296 24.692 1.00 94.12 296 ALA A N 1
ATOM 2385 C CA . ALA A 1 296 ? -21.167 -5.962 24.243 1.00 94.12 296 ALA A CA 1
ATOM 2386 C C . ALA A 1 296 ? -21.165 -6.286 22.735 1.00 94.12 296 ALA A C 1
ATOM 2388 O O . ALA A 1 296 ? -21.564 -7.385 22.341 1.00 94.12 296 ALA A O 1
ATOM 2389 N N . LEU A 1 297 ? -20.684 -5.365 21.885 1.00 91.38 297 LEU A N 1
ATOM 2390 C CA . LEU A 1 297 ? -20.560 -5.625 20.446 1.00 91.38 297 LEU A CA 1
ATOM 2391 C C . LEU A 1 297 ? -19.503 -6.699 20.191 1.00 91.38 297 LEU A C 1
ATOM 2393 O O . LEU A 1 297 ? -19.738 -7.616 19.410 1.00 91.38 297 LEU A O 1
ATOM 2397 N N . TYR A 1 298 ? -18.376 -6.626 20.900 1.00 93.00 298 TYR A N 1
ATOM 2398 C CA . TYR A 1 298 ? -17.332 -7.640 20.831 1.00 93.00 298 TYR A CA 1
ATOM 2399 C C . TYR A 1 298 ? -17.851 -9.036 21.215 1.00 93.00 298 TYR A C 1
ATOM 2401 O O . TYR A 1 298 ? -17.661 -9.987 20.456 1.00 93.00 298 TYR A O 1
ATOM 2409 N N . SER A 1 299 ? -18.574 -9.160 22.332 1.00 94.44 299 SER A N 1
ATOM 2410 C CA . SER A 1 299 ? -19.207 -10.422 22.732 1.00 94.44 299 SER A CA 1
ATOM 2411 C C . SER A 1 299 ? -20.219 -10.906 21.693 1.00 94.44 299 SER A C 1
ATOM 2413 O O . SER A 1 299 ? -20.240 -12.092 21.376 1.00 94.44 299 SER A O 1
ATOM 2415 N N . SER A 1 300 ? -21.000 -10.003 21.092 1.00 90.88 300 SER A N 1
ATOM 2416 C CA . SER A 1 300 ? -21.947 -10.344 20.019 1.00 90.88 300 SER A CA 1
ATOM 2417 C C . SER A 1 300 ? -21.234 -10.876 18.772 1.00 90.88 300 SER A C 1
ATOM 2419 O O . SER A 1 300 ? -21.644 -11.888 18.209 1.00 90.88 300 SER A O 1
ATOM 2421 N N . MET A 1 301 ? -20.122 -10.252 18.369 1.00 89.44 301 MET A N 1
ATOM 2422 C CA . MET A 1 301 ? -19.287 -10.738 17.267 1.00 89.44 301 MET A CA 1
ATOM 2423 C C . MET A 1 301 ? -18.664 -12.100 17.585 1.00 89.44 301 MET A C 1
ATOM 2425 O O . MET A 1 301 ? -18.605 -12.953 16.706 1.00 89.44 301 MET A O 1
ATOM 2429 N N . LYS A 1 302 ? -18.239 -12.340 18.832 1.00 91.25 302 LYS A N 1
ATOM 2430 C CA . LYS A 1 302 ? -17.711 -13.642 19.270 1.00 91.25 302 LYS A CA 1
ATOM 2431 C C . LYS A 1 302 ? -18.776 -14.735 19.297 1.00 91.25 302 LYS A C 1
ATOM 2433 O O . LYS A 1 302 ? -18.491 -15.866 18.906 1.00 91.25 302 LYS A O 1
ATOM 2438 N N . LEU A 1 303 ? -20.001 -14.403 19.697 1.00 92.31 303 LEU A N 1
ATOM 2439 C CA . LEU A 1 303 ? -21.143 -15.309 19.585 1.00 92.31 303 LEU A CA 1
ATOM 2440 C C . LEU A 1 303 ? -21.435 -15.632 18.119 1.00 92.31 303 LEU A C 1
ATOM 2442 O O . LEU A 1 303 ? -21.571 -16.803 17.780 1.00 92.31 303 LEU A O 1
ATOM 2446 N N . LEU A 1 304 ? -21.451 -14.624 17.240 1.00 88.38 304 LEU A N 1
ATOM 2447 C CA . LEU A 1 304 ? -21.629 -14.831 15.804 1.00 88.38 304 LEU A CA 1
ATOM 2448 C C . LEU A 1 304 ? -20.509 -15.698 15.213 1.00 88.38 304 LEU A C 1
ATOM 2450 O O . LEU A 1 304 ? -20.800 -16.610 14.450 1.00 88.38 304 LEU A O 1
ATOM 2454 N N . GLN A 1 305 ? -19.255 -15.465 15.608 1.00 89.94 305 GLN A N 1
ATOM 2455 C CA . GLN A 1 305 ? -18.107 -16.283 15.209 1.00 89.94 305 GLN A CA 1
ATOM 2456 C C . GLN A 1 305 ? -18.324 -17.755 15.598 1.00 89.94 305 GLN A C 1
ATOM 2458 O O . GLN A 1 305 ? -18.265 -18.630 14.743 1.00 89.94 305 GLN A O 1
ATOM 2463 N N . SER A 1 306 ? -18.699 -18.017 16.855 1.00 90.31 306 SER A N 1
ATOM 2464 C CA . SER A 1 306 ? -19.014 -19.365 17.351 1.00 90.31 306 SER A CA 1
ATOM 2465 C C . SER A 1 306 ? -20.203 -20.012 16.621 1.00 90.31 306 SER A C 1
ATOM 2467 O O . SER A 1 306 ? -20.191 -21.212 16.345 1.00 90.31 306 SER A O 1
ATOM 2469 N N . LEU A 1 307 ? -21.229 -19.230 16.264 1.00 89.69 307 LEU A N 1
ATOM 2470 C CA . LEU A 1 307 ? -22.360 -19.709 15.462 1.00 89.69 307 LEU A CA 1
ATOM 2471 C C . LEU A 1 307 ? -21.934 -20.079 14.036 1.00 89.69 307 LEU A C 1
ATOM 2473 O O . LEU A 1 307 ? -22.354 -21.122 13.536 1.00 89.69 307 LEU A O 1
ATOM 2477 N N . VAL A 1 308 ? -21.085 -19.266 13.400 1.00 88.19 308 VAL A N 1
ATOM 2478 C CA . VAL A 1 308 ? -20.502 -19.551 12.077 1.00 88.19 308 VAL A CA 1
ATOM 2479 C C . VAL A 1 308 ? -19.668 -20.829 12.117 1.00 88.19 308 VAL A C 1
ATOM 2481 O O . VAL A 1 308 ? -19.828 -21.673 11.236 1.00 88.19 308 VAL A O 1
ATOM 2484 N N . ASP A 1 309 ? -18.858 -21.020 13.159 1.00 87.75 309 ASP A N 1
ATOM 2485 C CA . ASP A 1 309 ? -18.016 -22.211 13.317 1.00 87.75 309 ASP A CA 1
ATOM 2486 C C . ASP A 1 309 ? -18.849 -23.489 13.505 1.00 87.75 309 ASP A C 1
ATOM 2488 O O . ASP A 1 309 ? -18.526 -24.548 12.962 1.00 87.75 309 ASP A O 1
ATOM 2492 N N . ARG A 1 310 ? -19.967 -23.396 14.235 1.00 91.19 310 ARG A N 1
ATOM 2493 C CA . ARG A 1 310 ? -20.888 -24.525 14.442 1.00 91.19 310 ARG A CA 1
ATOM 2494 C C . ARG A 1 310 ? -21.726 -24.832 13.202 1.00 91.19 310 ARG A C 1
ATOM 2496 O O . ARG A 1 310 ? -22.044 -25.996 12.950 1.00 91.19 310 ARG A O 1
ATOM 2503 N N . TRP A 1 311 ? -22.100 -23.816 12.424 1.00 90.88 311 TRP A N 1
ATOM 2504 C CA . TRP A 1 311 ? -23.041 -23.960 11.316 1.00 90.88 311 TRP A CA 1
ATOM 2505 C C . TRP A 1 311 ? -22.332 -23.926 9.956 1.00 90.88 311 TRP A C 1
ATOM 2507 O O . TRP A 1 311 ? -22.238 -22.894 9.292 1.00 90.88 311 TRP A O 1
ATOM 2517 N N . LYS A 1 312 ? -21.884 -25.106 9.495 1.00 87.81 312 LYS A N 1
ATOM 2518 C CA . LYS A 1 312 ? -21.195 -25.300 8.198 1.00 87.81 312 LYS A CA 1
ATOM 2519 C C . LYS A 1 312 ? -21.834 -24.562 7.004 1.00 87.81 312 LYS A C 1
ATOM 2521 O O . LYS A 1 312 ? -21.072 -24.002 6.215 1.00 87.81 312 LYS A O 1
ATOM 2526 N N . PRO A 1 313 ? -23.175 -24.525 6.842 1.00 87.38 313 PRO A N 1
ATOM 2527 C CA . PRO A 1 313 ? -23.802 -23.801 5.735 1.00 87.38 313 PRO A CA 1
ATOM 2528 C C . PRO A 1 313 ? -23.532 -22.288 5.789 1.00 87.38 313 PRO A C 1
ATOM 2530 O O . PRO A 1 313 ? -23.248 -21.683 4.759 1.00 87.38 313 PRO A O 1
ATOM 2533 N N . LEU A 1 314 ? -23.548 -21.692 6.987 1.00 84.19 314 LEU A N 1
ATOM 2534 C CA . LEU A 1 314 ? -23.263 -20.270 7.203 1.00 84.19 314 LEU A CA 1
ATOM 2535 C C . LEU A 1 314 ? -21.793 -19.946 6.926 1.00 84.19 314 LEU A C 1
ATOM 2537 O O . LEU A 1 314 ? -21.498 -18.949 6.273 1.00 84.19 314 LEU A O 1
ATOM 2541 N N . ASN A 1 315 ? -20.873 -20.810 7.363 1.00 85.94 315 ASN A N 1
ATOM 2542 C CA . ASN A 1 315 ? -19.460 -20.659 7.027 1.00 85.94 315 ASN A CA 1
ATOM 2543 C C . ASN A 1 315 ? -19.233 -20.734 5.508 1.00 85.94 315 ASN A C 1
ATOM 2545 O O . ASN A 1 315 ? -18.558 -19.874 4.954 1.00 85.94 315 ASN A O 1
ATOM 2549 N N . HIS A 1 316 ? -19.844 -21.705 4.818 1.00 83.56 316 HIS A N 1
ATOM 2550 C CA . HIS A 1 316 ? -19.730 -21.822 3.361 1.00 83.56 316 HIS A CA 1
ATOM 2551 C C . HIS A 1 316 ? -20.275 -20.586 2.636 1.00 83.56 316 HIS A C 1
ATOM 2553 O O . HIS A 1 316 ? -19.634 -20.054 1.733 1.00 83.56 316 HIS A O 1
ATOM 2559 N N . MET A 1 317 ? -21.433 -20.094 3.070 1.00 83.19 317 MET A N 1
ATOM 2560 C CA . MET A 1 317 ? -22.044 -18.867 2.572 1.00 83.19 317 MET A CA 1
ATOM 2561 C C . MET A 1 317 ? -21.128 -17.651 2.758 1.00 83.19 317 MET A C 1
ATOM 2563 O O . MET A 1 317 ? -20.944 -16.882 1.816 1.00 83.19 317 MET A O 1
ATOM 2567 N N . LEU A 1 318 ? -20.528 -17.483 3.941 1.00 83.19 318 LEU A N 1
ATOM 2568 C CA . LEU A 1 318 ? -19.638 -16.360 4.234 1.00 83.19 318 LEU A CA 1
ATOM 2569 C C . LEU A 1 318 ? -18.337 -16.450 3.423 1.00 83.19 318 LEU A C 1
ATOM 2571 O O . LEU A 1 318 ? -17.932 -15.462 2.816 1.00 83.19 318 LEU A O 1
ATOM 2575 N N . SER A 1 319 ? -17.741 -17.642 3.321 1.00 82.69 319 SER A N 1
ATOM 2576 C CA . SER A 1 319 ? -16.584 -17.896 2.455 1.00 82.69 319 SER A CA 1
ATOM 2577 C C . SER A 1 319 ? -16.891 -17.598 0.985 1.00 82.69 319 SER A C 1
ATOM 2579 O O . SER A 1 319 ? -16.075 -16.978 0.310 1.00 82.69 319 SER A O 1
ATOM 2581 N N . ASN A 1 320 ? -18.070 -17.984 0.487 1.00 82.31 320 ASN A N 1
ATOM 2582 C CA . ASN A 1 320 ? -18.487 -17.681 -0.884 1.00 82.31 320 ASN A CA 1
ATOM 2583 C C . ASN A 1 320 ? -18.734 -16.184 -1.085 1.00 82.31 320 ASN A C 1
ATOM 2585 O O . ASN A 1 320 ? -18.377 -15.650 -2.129 1.00 82.31 320 ASN A O 1
ATOM 2589 N N . LEU A 1 321 ? -19.318 -15.492 -0.103 1.00 81.00 321 LEU A N 1
ATOM 2590 C CA . LEU A 1 321 ? -19.511 -14.044 -0.161 1.00 81.00 321 LEU A CA 1
ATOM 2591 C C . LEU A 1 321 ? -18.162 -13.330 -0.228 1.00 81.00 321 LEU A C 1
ATOM 2593 O O . LEU A 1 321 ? -17.971 -12.488 -1.100 1.00 81.00 321 LEU A O 1
ATOM 2597 N N . ILE A 1 322 ? -17.218 -13.693 0.643 1.00 81.81 322 ILE A N 1
ATOM 2598 C CA 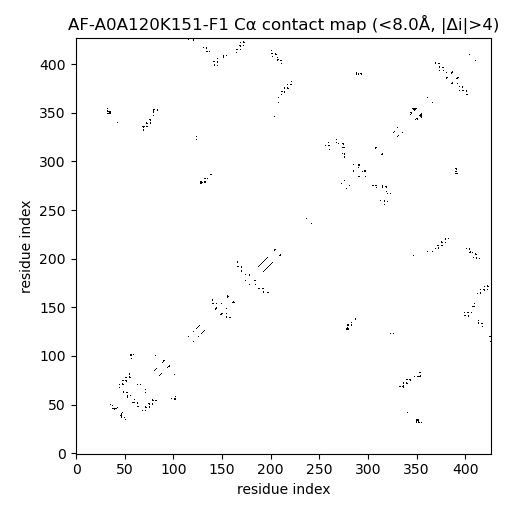. ILE A 1 322 ? -15.866 -13.130 0.636 1.00 81.81 322 ILE A CA 1
ATOM 2599 C C . ILE A 1 322 ? -15.158 -13.433 -0.683 1.00 81.81 322 ILE A C 1
ATOM 2601 O O . ILE A 1 322 ? -14.629 -12.513 -1.301 1.00 81.81 322 ILE A O 1
ATOM 2605 N N . GLY A 1 323 ? -15.197 -14.685 -1.147 1.00 78.88 323 GLY A N 1
ATOM 2606 C CA . GLY A 1 323 ? -14.611 -15.082 -2.426 1.00 78.88 323 GLY A CA 1
ATOM 2607 C C . GLY A 1 323 ? -15.195 -14.293 -3.597 1.00 78.88 323 GLY A C 1
ATOM 2608 O O . GLY A 1 323 ? -14.447 -13.730 -4.388 1.00 78.88 323 GLY A O 1
ATOM 2609 N N . ASN A 1 324 ? -16.521 -14.152 -3.656 1.00 78.81 324 ASN A N 1
ATOM 2610 C CA . ASN A 1 324 ? -17.194 -13.383 -4.700 1.00 78.81 324 ASN A CA 1
ATOM 2611 C C . ASN A 1 324 ? -16.858 -11.891 -4.628 1.00 78.81 324 ASN A C 1
ATOM 2613 O O . ASN A 1 324 ? -16.610 -11.278 -5.660 1.00 78.81 324 ASN A O 1
ATOM 2617 N N . VAL A 1 325 ? -16.835 -11.289 -3.434 1.00 77.19 325 VAL A N 1
ATOM 2618 C CA . VAL A 1 325 ? -16.435 -9.883 -3.266 1.00 77.19 325 VAL A CA 1
ATOM 2619 C C . VAL A 1 325 ? -14.992 -9.692 -3.718 1.00 77.19 325 VAL A C 1
ATOM 2621 O O . VAL A 1 325 ? -14.699 -8.728 -4.419 1.00 77.19 325 VAL A O 1
ATOM 2624 N N . LEU A 1 326 ? -14.104 -10.619 -3.371 1.00 75.00 326 LEU A N 1
ATOM 2625 C CA . LEU A 1 326 ? -12.707 -10.554 -3.763 1.00 75.00 326 LEU A CA 1
ATOM 2626 C C . LEU A 1 326 ? -12.536 -10.666 -5.283 1.00 75.00 326 LEU A C 1
ATOM 2628 O O . LEU A 1 326 ? -11.899 -9.805 -5.890 1.00 75.00 326 LEU A O 1
A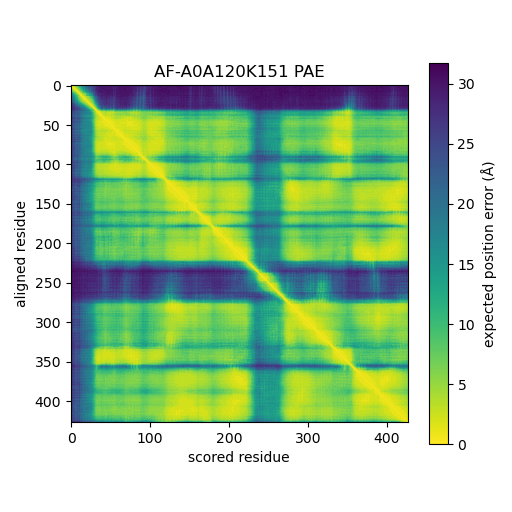TOM 2632 N N . GLU A 1 327 ? -13.144 -11.678 -5.900 1.00 73.31 327 GLU A N 1
ATOM 2633 C CA . GLU A 1 327 ? -13.080 -11.907 -7.347 1.00 73.31 327 GLU A CA 1
ATOM 2634 C C . GLU A 1 327 ? -13.731 -10.767 -8.143 1.00 73.31 327 GLU A C 1
ATOM 2636 O O . GLU A 1 327 ? -13.186 -10.331 -9.154 1.00 73.31 327 GLU A O 1
ATOM 2641 N N . GLN A 1 328 ? -14.880 -10.251 -7.693 1.00 72.38 328 GLN A N 1
ATOM 2642 C CA . GLN A 1 328 ? -15.641 -9.244 -8.441 1.00 72.38 328 GLN A CA 1
ATOM 2643 C C . GLN A 1 328 ? -15.172 -7.809 -8.197 1.00 72.38 328 GLN A C 1
ATOM 2645 O O . GLN A 1 328 ? -15.263 -6.986 -9.110 1.00 72.38 328 GLN A O 1
ATOM 2650 N N . LYS A 1 329 ? -14.732 -7.479 -6.975 1.00 71.62 329 LYS A N 1
ATOM 2651 C CA . LYS A 1 329 ? -14.434 -6.094 -6.581 1.00 71.62 329 LYS A CA 1
ATOM 2652 C C . LYS A 1 329 ? -12.973 -5.790 -6.340 1.00 71.62 329 LYS A C 1
ATOM 2654 O O . LYS A 1 329 ? -12.648 -4.615 -6.402 1.00 71.62 329 LYS A O 1
ATOM 2659 N N . VAL A 1 330 ? -12.121 -6.762 -6.020 1.00 67.69 330 VAL A N 1
ATOM 2660 C CA . VAL A 1 330 ? -10.713 -6.485 -5.680 1.00 67.69 330 VAL A CA 1
ATOM 2661 C C . VAL A 1 330 ? -9.799 -6.918 -6.819 1.00 67.69 330 VAL A C 1
ATOM 2663 O O . VAL A 1 330 ? -9.045 -6.101 -7.333 1.00 67.69 330 VAL A O 1
ATOM 2666 N N . LEU A 1 331 ? -9.941 -8.160 -7.284 1.00 69.50 331 LEU A N 1
ATOM 2667 C CA . LEU A 1 331 ? -9.115 -8.765 -8.339 1.00 69.50 331 LEU A CA 1
ATOM 2668 C C . LEU A 1 331 ? -9.604 -8.467 -9.762 1.00 69.50 331 LEU A C 1
ATOM 2670 O O . LEU A 1 331 ? -9.153 -9.089 -10.727 1.00 69.50 331 LEU A O 1
ATOM 2674 N N . ARG A 1 332 ? -10.542 -7.530 -9.923 1.00 77.75 332 ARG A N 1
ATOM 2675 C CA . ARG A 1 332 ? -11.010 -7.146 -11.250 1.00 77.75 332 ARG A CA 1
ATOM 2676 C C . ARG A 1 332 ? -9.874 -6.444 -11.993 1.00 77.75 332 ARG A C 1
ATOM 2678 O O . ARG A 1 332 ? -9.286 -5.499 -11.475 1.00 77.75 332 ARG A O 1
ATOM 2685 N N . ARG A 1 333 ? -9.590 -6.899 -13.217 1.00 79.56 333 ARG A N 1
ATOM 2686 C CA . ARG A 1 333 ? -8.528 -6.356 -14.089 1.00 79.56 333 ARG A CA 1
ATOM 2687 C C . ARG A 1 333 ? -8.634 -4.834 -14.261 1.00 79.56 333 ARG A C 1
ATOM 2689 O O . ARG A 1 333 ? -7.616 -4.154 -14.267 1.00 79.56 333 ARG A O 1
ATOM 2696 N N . ASP A 1 334 ? -9.856 -4.313 -14.291 1.00 79.00 334 ASP A N 1
ATOM 2697 C CA . ASP A 1 334 ? -10.143 -2.877 -14.393 1.00 79.00 334 ASP A CA 1
ATOM 2698 C C . ASP A 1 334 ? -9.600 -2.080 -13.190 1.00 79.00 334 ASP A C 1
ATOM 2700 O O . ASP A 1 334 ? -9.074 -0.987 -13.357 1.00 79.00 334 ASP A O 1
ATOM 2704 N N . ASN A 1 335 ? -9.604 -2.647 -11.979 1.00 77.94 335 ASN A N 1
ATOM 2705 C CA . ASN A 1 335 ? -9.045 -1.956 -10.813 1.00 77.94 335 ASN A CA 1
ATOM 2706 C C . ASN A 1 335 ? -7.523 -1.847 -10.884 1.00 77.94 335 ASN A C 1
ATOM 2708 O O . ASN A 1 335 ? -6.954 -0.865 -10.418 1.00 77.94 335 ASN A O 1
ATOM 2712 N N . VAL A 1 336 ? -6.851 -2.869 -11.429 1.00 81.44 336 VAL A N 1
ATOM 2713 C CA . VAL A 1 336 ? -5.395 -2.827 -11.632 1.00 81.44 336 VAL A CA 1
ATOM 2714 C C . VAL A 1 336 ? -5.058 -1.679 -12.578 1.00 81.44 336 VAL A C 1
ATOM 2716 O O . VAL A 1 336 ? -4.137 -0.915 -12.303 1.00 81.44 336 VAL A O 1
ATOM 2719 N N . HIS A 1 337 ? -5.858 -1.509 -13.633 1.00 86.81 337 HIS A N 1
ATOM 2720 C CA . HIS A 1 337 ? -5.737 -0.382 -14.548 1.00 86.81 337 HIS A CA 1
ATOM 2721 C C . HIS A 1 337 ? -5.883 0.969 -13.833 1.00 86.81 337 HIS A C 1
ATOM 2723 O O . HIS A 1 337 ? -4.997 1.820 -13.939 1.00 86.81 337 HIS A O 1
ATOM 2729 N N . ASP A 1 338 ? -6.931 1.137 -13.027 1.00 83.88 338 ASP A N 1
ATOM 2730 C CA . ASP A 1 338 ? -7.178 2.377 -12.282 1.00 83.88 338 ASP A CA 1
ATOM 2731 C C . ASP A 1 338 ? -6.084 2.685 -11.249 1.00 83.88 338 ASP A C 1
ATOM 2733 O O . ASP A 1 338 ? -5.677 3.841 -11.090 1.00 83.88 338 ASP A O 1
ATOM 2737 N N . ILE A 1 339 ? -5.577 1.660 -10.554 1.00 78.81 339 ILE A N 1
ATOM 2738 C CA . ILE A 1 339 ? -4.486 1.791 -9.579 1.00 78.81 339 ILE A CA 1
ATOM 2739 C C . ILE A 1 339 ? -3.194 2.197 -10.290 1.00 78.81 339 ILE A C 1
ATOM 2741 O O . ILE A 1 339 ? -2.540 3.146 -9.860 1.00 78.81 339 ILE A O 1
ATOM 2745 N N . CYS A 1 340 ? -2.834 1.525 -11.387 1.00 86.00 340 CYS A N 1
ATOM 2746 C CA . CYS A 1 340 ? -1.635 1.848 -12.156 1.00 86.00 340 CYS A CA 1
ATOM 2747 C C . CYS A 1 340 ? -1.706 3.251 -12.764 1.00 86.00 340 CYS A C 1
ATOM 2749 O O . CYS A 1 340 ? -0.717 3.978 -12.701 1.00 86.00 340 CYS A O 1
ATOM 2751 N N . ASN A 1 341 ? -2.864 3.671 -13.281 1.00 88.00 341 ASN A N 1
ATOM 2752 C CA . ASN A 1 341 ? -3.060 5.039 -13.760 1.00 88.00 341 ASN A CA 1
ATOM 2753 C C . ASN A 1 341 ? -2.960 6.060 -12.627 1.00 88.00 341 ASN A C 1
ATOM 2755 O O . ASN A 1 341 ? -2.258 7.055 -12.772 1.00 88.00 341 ASN A O 1
ATOM 2759 N N . SER A 1 342 ? -3.583 5.788 -11.478 1.00 81.69 342 SER A N 1
ATOM 2760 C CA . SER A 1 342 ? -3.491 6.666 -10.307 1.00 81.69 342 SER A CA 1
ATOM 2761 C C . SER A 1 342 ? -2.042 6.816 -9.835 1.00 81.69 342 SER A C 1
ATOM 2763 O O . SER A 1 342 ? -1.592 7.927 -9.561 1.00 81.69 342 SER A O 1
ATOM 2765 N N . LEU A 1 343 ? -1.290 5.711 -9.780 1.00 81.19 343 LEU A N 1
ATOM 2766 C CA . LEU A 1 343 ? 0.121 5.717 -9.404 1.00 81.19 343 LEU A CA 1
ATOM 2767 C C . LEU A 1 343 ? 0.979 6.438 -10.451 1.00 81.19 343 LEU A C 1
ATOM 2769 O O . LEU A 1 343 ? 1.858 7.217 -10.087 1.00 81.19 343 LEU A O 1
ATOM 2773 N N . ARG A 1 344 ? 0.695 6.239 -11.742 1.00 90.25 344 ARG A N 1
ATOM 2774 C CA . ARG A 1 344 ? 1.356 6.958 -12.833 1.00 90.25 344 ARG A CA 1
ATOM 2775 C C . ARG A 1 344 ? 1.107 8.455 -12.740 1.00 90.25 344 ARG A C 1
ATOM 2777 O O . ARG A 1 344 ? 2.071 9.198 -12.748 1.00 90.25 344 ARG A O 1
ATOM 2784 N N . HIS A 1 345 ? -0.131 8.912 -12.574 1.00 86.44 345 HIS A N 1
ATOM 2785 C CA . HIS A 1 345 ? -0.420 10.343 -12.427 1.00 86.44 345 HIS A CA 1
ATOM 2786 C C . HIS A 1 345 ? 0.196 10.940 -11.159 1.00 86.44 345 HIS A C 1
ATOM 2788 O O . HIS A 1 345 ? 0.572 12.109 -11.158 1.00 86.44 345 HIS A O 1
ATOM 2794 N N . ALA A 1 346 ? 0.307 10.152 -10.085 1.00 77.88 346 ALA A N 1
ATOM 2795 C CA . ALA A 1 346 ? 0.936 10.592 -8.845 1.00 77.88 346 ALA A CA 1
ATOM 2796 C C . ALA A 1 346 ? 2.458 10.756 -8.988 1.00 77.88 346 ALA A C 1
ATOM 2798 O O . ALA A 1 346 ? 3.011 11.742 -8.503 1.00 77.88 346 ALA A O 1
ATOM 2799 N N . LEU A 1 347 ? 3.133 9.806 -9.645 1.00 80.50 347 LEU A N 1
ATOM 2800 C CA . LEU A 1 347 ? 4.593 9.808 -9.808 1.00 80.50 347 LEU A CA 1
ATOM 2801 C C . LEU A 1 347 ? 5.065 10.605 -11.035 1.00 80.50 347 LEU A C 1
ATOM 2803 O O . LEU A 1 347 ? 6.157 11.165 -11.017 1.00 80.50 347 LEU A O 1
ATOM 2807 N N . PHE A 1 348 ? 4.248 10.668 -12.084 1.00 88.12 348 PHE A N 1
ATOM 2808 C CA . PHE A 1 348 ? 4.527 11.269 -13.391 1.00 88.12 348 PHE A CA 1
ATOM 2809 C C . PHE A 1 348 ? 3.305 12.077 -13.874 1.00 88.12 348 PHE A C 1
ATOM 2811 O O . PHE A 1 348 ? 2.606 11.658 -14.797 1.00 88.12 348 PHE A O 1
ATOM 2818 N N . PRO A 1 349 ? 3.009 13.250 -13.282 1.00 85.56 349 PRO A N 1
ATOM 2819 C CA . PRO A 1 349 ? 1.815 14.032 -13.629 1.00 85.56 349 PRO A CA 1
ATOM 2820 C C . PRO A 1 349 ? 1.685 14.342 -15.131 1.00 85.56 349 PRO A C 1
ATOM 2822 O O . PRO A 1 349 ? 0.580 14.324 -15.684 1.00 85.56 349 PRO A O 1
ATOM 2825 N N . ASN A 1 350 ? 2.829 14.570 -15.778 1.00 88.56 350 ASN A N 1
ATOM 2826 C CA . ASN A 1 350 ? 2.976 14.934 -17.186 1.00 88.56 350 ASN A CA 1
ATOM 2827 C C . ASN A 1 350 ? 3.418 13.767 -18.086 1.00 88.56 350 ASN A C 1
ATOM 2829 O O . ASN A 1 350 ? 3.675 13.980 -19.271 1.00 88.56 350 ASN A O 1
ATOM 2833 N N . ASP A 1 351 ? 3.529 12.550 -17.539 1.00 89.81 351 ASP A N 1
ATOM 2834 C CA . ASP A 1 351 ? 3.954 11.346 -18.268 1.00 89.81 351 ASP A CA 1
ATOM 2835 C C . ASP A 1 351 ? 5.310 11.490 -18.986 1.00 89.81 351 ASP A C 1
ATOM 2837 O O . ASP A 1 351 ? 5.553 10.909 -20.045 1.00 89.81 351 ASP A O 1
ATOM 2841 N N . ASN A 1 352 ? 6.223 12.275 -18.410 1.00 88.44 352 ASN A N 1
ATOM 2842 C CA . ASN A 1 352 ? 7.543 12.510 -18.981 1.00 88.44 352 ASN A CA 1
ATOM 2843 C C . ASN A 1 352 ? 8.641 12.345 -17.928 1.00 88.44 352 ASN A C 1
ATOM 2845 O O . ASN A 1 352 ? 9.207 11.250 -17.812 1.00 88.44 352 ASN A O 1
ATOM 2849 N N . LYS A 1 353 ? 8.930 13.385 -17.143 1.00 84.31 353 LYS A N 1
ATOM 2850 C CA . LYS A 1 353 ? 9.819 13.257 -15.990 1.00 84.31 353 LYS A CA 1
ATOM 2851 C C . LYS A 1 353 ? 9.043 12.745 -14.782 1.00 84.31 353 LYS A C 1
ATOM 2853 O O . LYS A 1 353 ? 7.836 12.964 -14.652 1.00 84.31 353 LYS A O 1
ATOM 2858 N N . MET A 1 354 ? 9.734 12.033 -13.890 1.00 80.19 354 MET A N 1
ATOM 2859 C CA . MET A 1 354 ? 9.198 11.836 -12.541 1.00 80.19 354 MET A CA 1
ATOM 2860 C C . MET A 1 354 ? 8.955 13.227 -11.967 1.00 80.19 354 MET A C 1
ATOM 2862 O O . MET A 1 354 ? 9.870 14.050 -12.032 1.00 80.19 354 MET A O 1
ATOM 2866 N N . GLY A 1 355 ? 7.729 13.489 -11.502 1.00 66.75 355 GLY A N 1
ATOM 2867 C CA 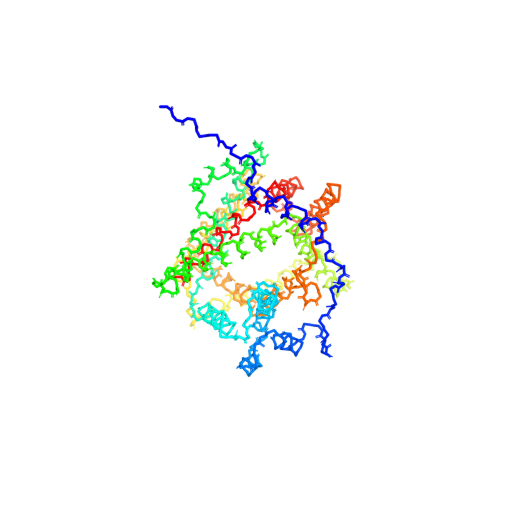. GLY A 1 355 ? 7.301 14.826 -11.108 1.00 66.75 355 GLY A CA 1
ATOM 2868 C C . GLY A 1 355 ? 8.370 15.484 -10.247 1.00 66.75 355 GLY A C 1
ATOM 2869 O O . GLY A 1 355 ? 8.918 14.829 -9.352 1.00 66.75 355 GLY A O 1
ATOM 2870 N N . GLU A 1 356 ? 8.701 16.741 -10.565 1.00 59.22 356 GLU A N 1
ATOM 2871 C CA . GLU A 1 356 ? 9.686 17.506 -9.804 1.00 59.22 356 GLU A CA 1
ATOM 2872 C C . GLU A 1 356 ? 9.386 17.351 -8.318 1.00 59.22 356 GLU A C 1
ATOM 2874 O O . GLU A 1 356 ? 8.214 17.287 -7.924 1.00 59.22 356 GLU A O 1
ATOM 2879 N N . GLN A 1 357 ? 10.443 17.233 -7.507 1.00 55.47 357 GLN A N 1
ATOM 2880 C CA . GLN A 1 357 ? 10.302 17.224 -6.060 1.00 55.47 357 GLN A CA 1
ATOM 2881 C C . GLN A 1 357 ? 9.478 18.453 -5.707 1.00 55.47 357 GLN A C 1
ATOM 2883 O O . GLN A 1 357 ? 10.008 19.563 -5.708 1.00 55.47 357 GLN A O 1
ATOM 2888 N N . LYS A 1 358 ? 8.177 18.272 -5.433 1.00 60.66 358 LYS A N 1
ATOM 2889 C CA . LYS A 1 358 ? 7.435 19.314 -4.743 1.00 60.66 358 LYS A CA 1
ATOM 2890 C C . LYS A 1 358 ? 8.293 19.571 -3.514 1.00 60.66 358 LYS A C 1
ATOM 2892 O O . LYS A 1 358 ? 8.591 18.583 -2.828 1.00 60.66 358 LYS A O 1
ATOM 2897 N N . PRO A 1 359 ? 8.788 20.808 -3.325 1.00 67.94 359 PRO A N 1
ATOM 2898 C CA . PRO A 1 359 ? 9.626 21.106 -2.179 1.00 67.94 359 PRO A CA 1
ATOM 2899 C C . PRO A 1 359 ? 8.911 20.529 -0.967 1.00 67.94 359 PRO A C 1
ATOM 2901 O O . PRO A 1 359 ? 7.675 20.597 -0.909 1.00 67.94 359 PRO A O 1
ATOM 2904 N N . GLU A 1 360 ? 9.663 19.838 -0.102 1.00 74.81 360 GLU A N 1
ATOM 2905 C CA . GLU A 1 360 ? 9.067 19.244 1.091 1.00 74.81 360 GLU A CA 1
ATOM 2906 C C . GLU A 1 360 ? 8.171 20.306 1.724 1.00 74.81 360 GLU A C 1
ATOM 2908 O O . GLU A 1 360 ? 8.622 21.448 1.875 1.00 74.81 360 GLU A O 1
ATOM 2913 N N . PRO A 1 361 ? 6.883 19.980 1.957 1.00 83.50 361 PRO A N 1
ATOM 2914 C CA . PRO A 1 361 ? 5.932 20.985 2.385 1.00 83.50 361 PRO A CA 1
ATOM 2915 C C . PRO A 1 361 ? 6.489 21.655 3.628 1.00 83.50 361 PRO A C 1
ATOM 2917 O O . PRO A 1 361 ? 7.082 20.986 4.485 1.00 83.50 361 PRO A O 1
ATOM 2920 N N . SER A 1 362 ? 6.307 22.969 3.722 1.00 89.69 362 SER A N 1
ATOM 2921 C CA . SER A 1 362 ? 6.740 23.686 4.916 1.00 89.69 362 SER A CA 1
ATOM 2922 C C . SER A 1 362 ? 6.117 23.026 6.159 1.00 89.69 362 SER A C 1
ATOM 2924 O O . SER A 1 362 ? 5.053 22.402 6.062 1.00 89.69 362 SER A O 1
ATOM 2926 N N . PRO A 1 363 ? 6.733 23.133 7.347 1.00 90.44 363 PRO A N 1
ATOM 2927 C CA . PRO A 1 363 ? 6.162 22.545 8.559 1.00 90.44 363 PRO A CA 1
ATOM 2928 C C . PRO A 1 363 ? 4.697 22.956 8.784 1.00 90.44 363 PRO A C 1
ATOM 2930 O O . PRO A 1 363 ? 3.882 22.146 9.221 1.00 90.44 363 PRO A O 1
ATOM 2933 N N . GLU A 1 364 ? 4.343 24.187 8.410 1.00 92.31 364 GLU A N 1
ATOM 2934 C CA . GLU A 1 364 ? 2.980 24.719 8.468 1.00 92.31 364 GLU A CA 1
ATOM 2935 C C . GLU A 1 364 ? 2.048 24.052 7.447 1.00 92.31 364 GLU A C 1
ATOM 2937 O O . GLU A 1 364 ? 0.952 23.612 7.799 1.00 92.31 364 GLU A O 1
ATOM 2942 N N . GLU A 1 365 ? 2.492 23.908 6.197 1.00 93.00 365 GLU A N 1
ATOM 2943 C CA . GLU A 1 365 ? 1.745 23.196 5.155 1.00 93.00 365 GLU A CA 1
ATOM 2944 C C . GLU A 1 365 ? 1.533 21.723 5.519 1.00 93.00 365 GLU A C 1
ATOM 2946 O O . GLU A 1 365 ? 0.452 21.174 5.301 1.00 93.00 365 GLU A O 1
ATOM 2951 N N . LEU A 1 366 ? 2.535 21.069 6.112 1.00 92.75 366 LEU A N 1
ATOM 2952 C CA . LEU A 1 366 ? 2.417 19.684 6.555 1.00 92.75 366 LEU A CA 1
ATOM 2953 C C . LEU A 1 366 ? 1.357 19.542 7.653 1.00 92.75 366 LEU A C 1
ATOM 2955 O O . LEU A 1 366 ? 0.563 18.601 7.615 1.00 92.75 366 LEU A O 1
ATOM 2959 N N . VAL A 1 367 ? 1.294 20.483 8.599 1.00 95.44 367 VAL A N 1
ATOM 2960 C CA . VAL A 1 367 ? 0.235 20.519 9.620 1.00 95.44 367 VAL A CA 1
ATOM 2961 C C . VAL A 1 367 ? -1.141 20.697 8.974 1.00 95.44 367 VAL A C 1
ATOM 2963 O O . VAL A 1 367 ? -2.081 19.993 9.348 1.00 95.44 367 VAL A O 1
ATOM 2966 N N . GLN A 1 368 ? -1.270 21.566 7.969 1.00 95.88 368 GLN A N 1
ATOM 2967 C CA . GLN A 1 368 ? -2.528 21.727 7.232 1.00 95.88 368 GLN A CA 1
ATOM 2968 C C . GLN A 1 368 ? -2.938 20.437 6.509 1.00 95.88 368 GLN A C 1
ATOM 2970 O O . GLN A 1 368 ? -4.092 20.020 6.613 1.00 95.88 368 GLN A O 1
ATOM 2975 N N . LEU A 1 369 ? -1.997 19.758 5.844 1.00 94.19 369 LEU A N 1
ATOM 2976 C CA . LEU A 1 369 ? -2.247 18.478 5.172 1.00 94.19 369 LEU A CA 1
ATOM 2977 C C . LEU A 1 369 ? -2.675 17.384 6.158 1.00 94.19 369 LEU A C 1
ATOM 2979 O O . LEU A 1 369 ? -3.611 16.634 5.870 1.00 94.19 369 LEU A O 1
ATOM 2983 N N . LYS A 1 370 ? -2.037 17.312 7.334 1.00 96.50 370 LYS A N 1
ATOM 2984 C CA . LYS A 1 370 ? -2.440 16.403 8.416 1.00 96.50 370 LYS A CA 1
ATOM 2985 C C . LYS A 1 370 ? -3.877 16.672 8.853 1.00 96.50 370 LYS A C 1
ATOM 2987 O O . LYS A 1 370 ? -4.686 15.749 8.887 1.00 96.50 370 LYS A O 1
ATOM 2992 N N . LEU A 1 371 ? -4.206 17.928 9.161 1.00 96.94 371 LEU A N 1
ATOM 2993 C CA . LEU A 1 371 ? -5.545 18.318 9.609 1.00 96.94 371 LEU A CA 1
ATOM 2994 C C . LEU A 1 371 ? -6.607 18.024 8.548 1.00 96.94 371 LEU A C 1
ATOM 2996 O O . LEU A 1 371 ? -7.666 17.493 8.882 1.00 96.94 371 LEU A O 1
ATOM 3000 N N . GLN A 1 372 ? -6.313 18.315 7.279 1.00 96.38 372 GLN A N 1
ATOM 3001 C CA . GLN A 1 372 ? -7.196 17.997 6.162 1.00 96.38 372 GLN A CA 1
ATOM 3002 C C . GLN A 1 372 ? -7.457 16.490 6.081 1.00 96.38 372 GLN A C 1
ATOM 3004 O O . GLN A 1 372 ? -8.611 16.078 6.053 1.00 96.38 372 GLN A O 1
ATOM 3009 N N . CYS A 1 373 ? -6.411 15.664 6.123 1.00 96.38 373 CYS A N 1
ATOM 3010 C CA . CYS A 1 373 ? -6.552 14.210 6.097 1.00 96.38 373 CYS A CA 1
ATOM 3011 C C . CYS A 1 373 ? -7.356 13.680 7.286 1.00 96.38 373 CYS A C 1
ATOM 3013 O O . CYS A 1 373 ? -8.268 12.878 7.100 1.00 96.38 373 CYS A O 1
ATOM 3015 N N . ILE A 1 374 ? -7.076 14.160 8.502 1.00 97.75 374 ILE A N 1
ATOM 3016 C CA . ILE A 1 374 ? -7.832 13.784 9.705 1.00 97.75 374 ILE A CA 1
ATOM 3017 C C . ILE A 1 374 ? -9.317 14.127 9.535 1.00 97.75 374 ILE A C 1
ATOM 3019 O O . ILE A 1 374 ? -10.174 13.318 9.890 1.00 97.75 374 ILE A O 1
ATOM 3023 N N . ASN A 1 375 ? -9.633 15.306 8.991 1.00 97.38 375 ASN A N 1
ATOM 3024 C CA . ASN A 1 375 ? -11.011 15.726 8.751 1.00 97.38 375 ASN A CA 1
ATOM 3025 C C . ASN A 1 375 ? -11.686 14.865 7.675 1.00 97.38 375 ASN A C 1
ATOM 3027 O O . ASN A 1 375 ? -12.747 14.319 7.959 1.00 97.38 375 ASN A O 1
ATOM 3031 N N . SER A 1 376 ? -11.056 14.645 6.516 1.00 95.44 376 SER A N 1
ATOM 3032 C CA . SER A 1 376 ? -11.606 13.785 5.456 1.00 95.44 376 SER A CA 1
ATOM 3033 C C . SER A 1 376 ? -11.835 12.348 5.945 1.00 95.44 376 SER A C 1
ATOM 3035 O O . SER A 1 376 ? -12.895 11.764 5.713 1.00 95.44 376 SER A O 1
ATOM 3037 N N . MET A 1 377 ? -10.884 11.769 6.689 1.00 95.44 377 MET A N 1
ATOM 3038 C CA . MET A 1 377 ? -11.047 10.443 7.299 1.00 95.44 377 MET A CA 1
ATOM 3039 C C . MET A 1 377 ? -12.195 10.416 8.316 1.00 95.44 377 MET A C 1
ATOM 3041 O O . MET A 1 377 ? -12.960 9.448 8.379 1.00 95.44 377 MET A O 1
ATOM 3045 N N . TRP A 1 378 ? -12.331 11.473 9.119 1.00 97.19 378 TRP A N 1
ATOM 3046 C CA . TRP A 1 378 ? -13.394 11.586 10.111 1.00 97.19 378 TRP A CA 1
ATOM 3047 C C . TRP A 1 378 ? -14.776 11.753 9.471 1.00 97.19 378 TRP A C 1
ATOM 3049 O O . TRP A 1 378 ? -15.721 11.089 9.893 1.00 97.19 378 TRP A O 1
ATOM 3059 N N . GLU A 1 379 ? -14.895 12.552 8.414 1.00 95.81 379 GLU A N 1
ATOM 3060 C CA . GLU A 1 379 ? -16.129 12.707 7.639 1.00 95.81 379 GLU A CA 1
ATOM 3061 C C . GLU A 1 379 ? -16.580 11.376 7.036 1.00 95.81 379 GLU A C 1
ATOM 3063 O O . GLU A 1 379 ? -17.754 11.016 7.141 1.00 95.81 379 GLU A O 1
ATOM 3068 N N . VAL A 1 380 ? -15.646 10.580 6.500 1.00 92.31 380 VAL A N 1
ATOM 3069 C CA . VAL A 1 380 ? -15.923 9.201 6.069 1.00 92.31 380 VAL A CA 1
ATOM 3070 C C . VAL A 1 380 ? -16.439 8.366 7.248 1.00 92.31 380 VAL A C 1
ATOM 3072 O O . VAL A 1 380 ? -17.468 7.696 7.133 1.00 92.31 380 VAL A O 1
ATOM 3075 N N . CYS A 1 381 ? -15.795 8.434 8.417 1.00 92.81 381 CYS A N 1
ATOM 3076 C CA . CYS A 1 381 ? -16.253 7.704 9.602 1.00 92.81 381 CYS A CA 1
ATOM 3077 C C . CYS A 1 381 ? -17.676 8.098 10.027 1.00 92.81 381 CYS A C 1
ATOM 3079 O O . CYS A 1 381 ? -18.479 7.217 10.342 1.00 92.81 381 CYS A O 1
ATOM 3081 N N . GLN A 1 382 ? -18.014 9.387 10.007 1.00 93.69 382 GLN A N 1
ATOM 3082 C CA . GLN A 1 382 ? -19.353 9.880 10.338 1.00 93.69 382 GLN A CA 1
ATOM 3083 C C . GLN A 1 382 ? -20.384 9.452 9.293 1.00 93.69 382 GLN A C 1
ATOM 3085 O O . GLN A 1 382 ? -21.451 8.934 9.636 1.00 93.69 382 GLN A O 1
ATOM 3090 N N . ARG A 1 383 ? -20.037 9.580 8.009 1.00 89.88 383 ARG A N 1
ATOM 3091 C CA . ARG A 1 383 ? -20.876 9.193 6.871 1.00 89.88 383 ARG A CA 1
ATOM 3092 C C . ARG A 1 383 ? -21.310 7.732 6.954 1.00 89.88 383 ARG A C 1
ATOM 3094 O O . ARG A 1 383 ? -22.496 7.438 6.807 1.00 89.88 383 ARG A O 1
ATOM 3101 N N . TYR A 1 384 ? -20.371 6.834 7.246 1.00 88.88 384 TYR A N 1
ATOM 3102 C CA . TYR A 1 384 ? -20.633 5.399 7.396 1.00 88.88 384 TYR A CA 1
ATOM 3103 C C . TYR A 1 384 ? -21.019 4.993 8.830 1.00 88.88 384 TYR A C 1
ATOM 3105 O O . TYR A 1 384 ? -21.149 3.804 9.120 1.00 88.88 384 TYR A O 1
ATOM 3113 N N . ARG A 1 385 ? -21.232 5.963 9.734 1.00 91.19 385 ARG A N 1
ATOM 3114 C CA . ARG A 1 385 ? -21.583 5.755 11.152 1.00 91.19 385 ARG A CA 1
ATOM 3115 C C . ARG A 1 385 ? -20.610 4.832 11.896 1.00 91.19 385 ARG A C 1
ATOM 3117 O O . ARG A 1 385 ? -20.995 4.137 12.838 1.00 91.19 385 ARG A O 1
ATOM 3124 N N . LEU A 1 386 ? -19.340 4.833 11.501 1.00 89.38 386 LEU A N 1
ATOM 3125 C CA . LEU A 1 386 ? -18.292 4.029 12.128 1.00 89.38 386 LEU A CA 1
ATOM 3126 C C . LEU A 1 386 ? -18.013 4.484 13.566 1.00 89.38 386 LEU A C 1
ATOM 3128 O O . LEU A 1 386 ? -17.673 3.654 14.404 1.00 89.38 386 LEU A O 1
ATOM 3132 N N . GLU A 1 387 ? -18.246 5.759 13.891 1.00 91.69 387 GLU A N 1
ATOM 3133 C CA . GLU A 1 387 ? -18.219 6.246 15.279 1.00 91.69 387 GLU A CA 1
ATOM 3134 C C . GLU A 1 387 ? -19.242 5.496 16.154 1.00 91.69 387 GLU A C 1
ATOM 3136 O O . GLU A 1 387 ? -18.937 5.027 17.251 1.00 91.69 387 GLU A O 1
ATOM 3141 N N . GLY A 1 388 ? -20.450 5.289 15.625 1.00 88.62 388 GLY A N 1
ATOM 3142 C CA . GLY A 1 388 ? -21.547 4.634 16.322 1.00 88.62 388 GLY A CA 1
ATOM 3143 C C . GLY A 1 388 ? -21.404 3.118 16.335 1.00 88.62 388 GLY A C 1
ATOM 3144 O O . GLY A 1 388 ? -21.787 2.483 17.311 1.00 88.62 388 GLY A O 1
ATOM 3145 N N . ILE A 1 389 ? -20.835 2.517 15.293 1.00 88.00 389 ILE A N 1
ATOM 3146 C CA . ILE A 1 389 ? -20.694 1.059 15.196 1.00 88.00 389 ILE A CA 1
ATOM 3147 C C . ILE A 1 389 ? -19.421 0.596 15.912 1.00 88.00 389 ILE A C 1
ATOM 3149 O O . ILE A 1 389 ? -19.486 -0.253 16.795 1.00 88.00 389 ILE A O 1
ATOM 3153 N N . LEU A 1 390 ? -18.275 1.195 15.590 1.00 88.31 390 LEU A N 1
ATOM 3154 C CA . LEU A 1 390 ? -16.948 0.742 16.014 1.00 88.31 390 LEU A CA 1
ATOM 3155 C C . LEU A 1 390 ? -16.358 1.563 17.172 1.00 88.31 390 LEU A C 1
ATOM 3157 O O . LEU A 1 390 ? -15.256 1.260 17.618 1.00 88.31 390 LEU A O 1
ATOM 3161 N N . ALA A 1 391 ? -17.071 2.581 17.677 1.00 90.31 391 ALA A N 1
ATOM 3162 C CA . ALA A 1 391 ? -16.555 3.520 18.685 1.00 90.31 391 ALA A CA 1
ATOM 3163 C C . ALA A 1 391 ? -15.242 4.195 18.265 1.00 90.31 391 ALA A C 1
ATOM 3165 O O . ALA A 1 391 ? -14.389 4.478 19.110 1.00 90.31 391 ALA A O 1
ATOM 3166 N N . ILE A 1 392 ? -15.065 4.425 16.965 1.00 92.44 392 ILE A N 1
ATOM 3167 C CA . ILE A 1 392 ? -13.932 5.179 16.434 1.00 92.44 392 ILE A CA 1
ATOM 3168 C C . ILE A 1 392 ? -14.128 6.654 16.791 1.00 92.44 392 ILE A C 1
ATOM 3170 O O . ILE A 1 392 ? -15.221 7.196 16.635 1.00 92.44 392 ILE A O 1
ATOM 3174 N N . LYS A 1 393 ? -13.071 7.295 17.284 1.00 94.69 393 LYS A N 1
ATOM 3175 C CA . LYS A 1 393 ? -13.025 8.711 17.651 1.00 94.69 393 LYS A CA 1
ATOM 3176 C C . LYS A 1 393 ? -12.113 9.462 16.688 1.00 94.69 393 LYS A C 1
ATOM 3178 O O . LYS A 1 393 ? -11.172 8.894 16.139 1.00 94.69 393 LYS A O 1
ATOM 3183 N N . LYS A 1 394 ? -12.319 10.774 16.564 1.00 95.69 394 LYS A N 1
ATOM 3184 C CA . LYS A 1 394 ? -11.434 11.647 15.776 1.00 95.69 394 LYS A CA 1
ATOM 3185 C C . LYS A 1 394 ? -9.974 11.586 16.249 1.00 95.69 394 LYS A C 1
ATOM 3187 O O . LYS A 1 394 ? -9.064 11.630 15.431 1.00 95.69 394 LYS A O 1
ATOM 3192 N N . THR A 1 395 ? -9.756 11.394 17.551 1.00 94.62 395 THR A N 1
ATOM 3193 C CA . THR A 1 395 ? -8.420 11.206 18.141 1.00 94.62 395 THR A CA 1
ATOM 3194 C C . THR A 1 395 ? -7.689 9.984 17.585 1.00 94.62 395 THR A C 1
ATOM 3196 O O . THR A 1 395 ? -6.472 10.007 17.487 1.00 94.62 395 THR A O 1
ATOM 3199 N N . ASP A 1 396 ? -8.403 8.928 17.184 1.00 92.69 396 ASP A N 1
ATOM 3200 C CA . ASP A 1 396 ? -7.766 7.743 16.597 1.00 92.69 396 ASP A CA 1
ATOM 3201 C C . ASP A 1 396 ? -7.229 8.033 15.198 1.00 92.69 396 ASP A C 1
ATOM 3203 O O . ASP A 1 396 ? -6.168 7.540 14.831 1.00 92.69 396 ASP A O 1
ATOM 3207 N N . MET A 1 397 ? -7.946 8.864 14.432 1.00 94.50 397 MET A N 1
ATOM 3208 C CA . MET A 1 397 ? -7.486 9.322 13.120 1.00 94.50 397 MET A CA 1
ATOM 3209 C C . MET A 1 397 ? -6.237 10.186 13.272 1.00 94.50 397 MET A C 1
ATOM 3211 O O . MET A 1 397 ? -5.303 10.048 12.491 1.00 94.50 397 MET A O 1
ATOM 3215 N N . GLN A 1 398 ? -6.197 11.030 14.306 1.00 95.06 398 GLN A N 1
ATOM 3216 C CA . GLN A 1 398 ? -5.020 11.831 14.621 1.00 95.06 398 GLN A CA 1
ATOM 3217 C C . GLN A 1 398 ? -3.809 10.953 14.946 1.00 95.06 398 GLN A C 1
ATOM 3219 O O . GLN A 1 398 ? -2.789 11.092 14.284 1.00 95.06 398 GLN A O 1
ATOM 3224 N N . VAL A 1 399 ? -3.937 9.999 15.877 1.00 92.94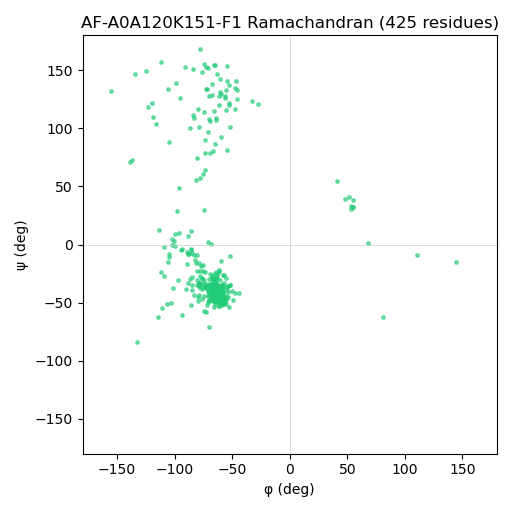 399 VAL A N 1
ATOM 3225 C CA . VAL A 1 399 ? -2.842 9.072 16.224 1.00 92.94 399 VAL A CA 1
ATOM 3226 C C . VAL A 1 399 ? -2.368 8.287 14.999 1.00 92.94 399 VAL A C 1
ATOM 3228 O O . VAL A 1 399 ? -1.170 8.113 14.799 1.00 92.94 399 VAL A O 1
ATOM 3231 N N . PHE A 1 400 ? -3.293 7.844 14.147 1.00 93.56 400 PHE A N 1
ATOM 3232 C CA . PHE A 1 400 ? -2.954 7.141 12.912 1.00 93.56 400 PHE A CA 1
ATOM 3233 C C . PHE A 1 400 ? -2.159 8.020 11.931 1.00 93.56 400 PHE A C 1
ATOM 3235 O O . PHE A 1 400 ? -1.120 7.595 11.427 1.00 93.56 400 PHE A O 1
ATOM 3242 N N . VAL A 1 401 ? -2.618 9.250 11.681 1.00 95.62 401 VAL A N 1
ATOM 3243 C CA . VAL A 1 401 ? -1.947 10.205 10.783 1.00 95.62 401 VAL A CA 1
ATOM 3244 C C . VAL A 1 401 ? -0.597 10.651 11.350 1.00 95.62 401 VAL A C 1
ATOM 3246 O O . VAL A 1 401 ? 0.376 10.760 10.604 1.00 95.62 401 VAL A O 1
ATOM 3249 N N . ASP A 1 402 ? -0.501 10.851 12.663 1.00 94.75 402 ASP A N 1
ATOM 3250 C CA . ASP A 1 402 ? 0.761 11.156 13.334 1.00 94.75 402 ASP A CA 1
ATOM 3251 C C . ASP A 1 402 ? 1.742 9.980 13.254 1.00 94.75 402 ASP A C 1
ATOM 3253 O O . ASP A 1 402 ? 2.919 10.205 12.980 1.00 94.75 402 ASP A O 1
ATOM 3257 N N . GLY A 1 403 ? 1.248 8.740 13.352 1.00 94.31 403 GLY A N 1
ATOM 3258 C CA . GLY A 1 403 ? 1.991 7.513 13.052 1.00 94.31 403 GLY A CA 1
ATOM 3259 C C . GLY A 1 403 ? 2.636 7.535 11.667 1.00 94.31 403 GLY A C 1
ATOM 3260 O O . GLY A 1 403 ? 3.848 7.380 11.548 1.00 94.31 403 GLY A O 1
ATOM 3261 N N . ILE A 1 404 ? 1.844 7.799 10.623 1.00 94.62 404 ILE A N 1
ATOM 3262 C CA . ILE A 1 404 ? 2.334 7.889 9.234 1.00 94.62 404 ILE A CA 1
ATOM 3263 C C . ILE A 1 404 ? 3.388 8.994 9.078 1.00 94.62 404 ILE A C 1
ATOM 3265 O O . ILE A 1 404 ? 4.322 8.863 8.288 1.00 94.62 404 ILE A O 1
ATOM 3269 N N . CYS A 1 405 ? 3.243 10.093 9.816 1.00 95.06 405 CYS A N 1
ATOM 3270 C CA . CYS A 1 405 ? 4.150 11.235 9.764 1.00 95.06 405 CYS A CA 1
ATOM 3271 C C . CYS A 1 405 ? 5.383 11.142 10.658 1.00 95.06 405 CYS A C 1
ATOM 3273 O O . CYS A 1 405 ? 6.203 12.057 10.592 1.00 95.06 405 CYS A O 1
ATOM 3275 N N . LYS A 1 406 ? 5.521 10.100 11.480 1.00 94.56 406 LYS A N 1
ATOM 3276 C CA . LYS A 1 406 ? 6.611 9.995 12.454 1.00 94.56 406 LYS A CA 1
ATOM 3277 C C . LYS A 1 406 ? 7.977 9.868 11.786 1.00 94.56 406 LYS A C 1
ATOM 3279 O O . LYS A 1 406 ? 8.874 10.644 12.097 1.00 94.56 406 LYS A O 1
ATOM 3284 N N . ASP A 1 407 ? 8.128 8.902 10.882 1.00 94.38 407 ASP A N 1
ATOM 3285 C CA . ASP A 1 407 ? 9.374 8.660 10.152 1.00 94.38 407 ASP A CA 1
ATOM 328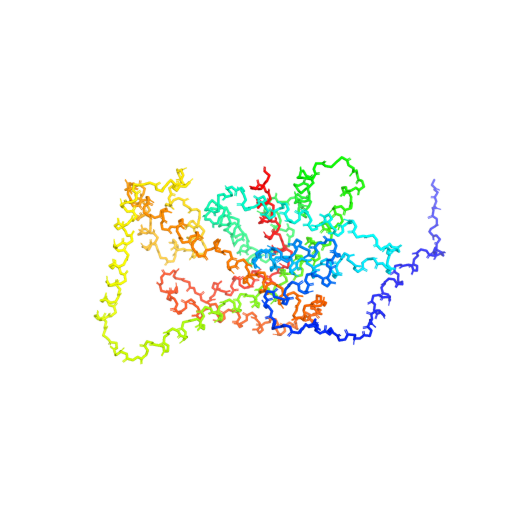6 C C . ASP A 1 407 ? 9.085 7.955 8.816 1.00 94.38 407 ASP A C 1
ATOM 3288 O O . ASP A 1 407 ? 8.372 6.950 8.755 1.00 94.38 407 ASP A O 1
ATOM 3292 N N . VAL A 1 408 ? 9.677 8.465 7.732 1.00 93.56 408 VAL A N 1
ATOM 3293 C CA . VAL A 1 408 ? 9.592 7.882 6.383 1.00 93.56 408 VAL A CA 1
ATOM 3294 C C . VAL A 1 408 ? 10.120 6.444 6.374 1.00 93.56 408 VAL A C 1
ATOM 3296 O O . VAL A 1 408 ? 9.537 5.580 5.716 1.00 93.56 408 VAL A O 1
ATOM 3299 N N . LYS A 1 409 ? 11.190 6.159 7.128 1.00 94.44 409 LYS A N 1
ATOM 3300 C CA . LYS A 1 409 ? 11.817 4.832 7.181 1.00 94.44 409 LYS A CA 1
ATOM 3301 C C . LYS A 1 409 ? 10.889 3.781 7.784 1.00 94.44 409 LYS A C 1
ATOM 3303 O O . LYS A 1 409 ? 10.906 2.633 7.348 1.00 94.44 409 LYS A O 1
ATOM 3308 N N . MET A 1 410 ? 10.030 4.159 8.734 1.00 95.44 410 MET A N 1
ATOM 3309 C CA . MET A 1 410 ? 9.035 3.246 9.316 1.00 95.44 410 MET A CA 1
ATOM 3310 C C . MET A 1 410 ? 7.970 2.853 8.282 1.00 95.44 410 MET A C 1
ATOM 3312 O O . MET A 1 410 ? 7.618 1.675 8.174 1.00 95.44 410 MET A O 1
ATOM 3316 N N . ASN A 1 411 ? 7.518 3.809 7.460 1.00 95.00 411 ASN A N 1
ATOM 3317 C CA . ASN A 1 411 ? 6.605 3.532 6.345 1.00 95.00 411 ASN A CA 1
ATOM 3318 C C . ASN A 1 411 ? 7.279 2.657 5.277 1.00 95.00 411 ASN A C 1
ATOM 3320 O O . ASN A 1 411 ? 6.687 1.703 4.773 1.00 95.00 411 ASN A O 1
ATOM 3324 N N . GLN A 1 412 ? 8.539 2.954 4.954 1.00 93.88 412 GLN A N 1
ATOM 3325 C CA . GLN A 1 412 ? 9.341 2.177 4.011 1.00 93.88 412 GLN A CA 1
ATOM 3326 C C . GLN A 1 412 ? 9.511 0.729 4.485 1.00 93.88 412 GLN A C 1
ATOM 3328 O O . GLN A 1 412 ? 9.303 -0.203 3.710 1.00 93.88 412 GLN A O 1
ATOM 3333 N N . PHE A 1 413 ? 9.784 0.531 5.776 1.00 95.12 413 PHE A N 1
ATOM 3334 C CA . PHE A 1 413 ? 9.878 -0.787 6.395 1.00 95.12 413 PHE A CA 1
ATOM 3335 C C . PHE A 1 413 ? 8.573 -1.587 6.272 1.00 95.12 413 PHE A C 1
ATOM 3337 O O . PHE A 1 413 ? 8.609 -2.777 5.955 1.00 95.12 413 PHE A O 1
ATOM 3344 N N . LEU A 1 414 ? 7.404 -0.953 6.445 1.00 95.00 414 LEU A N 1
ATOM 3345 C CA . LEU A 1 414 ? 6.118 -1.619 6.204 1.00 95.00 414 LEU A CA 1
ATOM 3346 C C . LEU A 1 414 ? 6.011 -2.125 4.760 1.00 95.00 414 LEU A C 1
ATOM 3348 O O . LEU A 1 414 ? 5.656 -3.286 4.544 1.00 95.00 414 LEU A O 1
ATOM 3352 N N . ILE A 1 415 ? 6.355 -1.287 3.777 1.00 93.62 415 ILE A N 1
ATOM 3353 C CA . ILE A 1 415 ? 6.331 -1.690 2.366 1.00 93.62 415 ILE A CA 1
ATOM 3354 C C . ILE A 1 415 ? 7.313 -2.829 2.106 1.00 93.62 415 ILE A C 1
ATOM 3356 O O . ILE A 1 415 ? 6.952 -3.796 1.441 1.00 93.62 415 ILE A O 1
ATOM 3360 N N . TYR A 1 416 ? 8.514 -2.778 2.675 1.00 93.31 416 TYR A N 1
ATOM 3361 C CA . TYR A 1 416 ? 9.492 -3.856 2.554 1.00 93.31 416 TYR A CA 1
ATOM 3362 C C . TYR A 1 416 ? 8.981 -5.185 3.101 1.00 93.31 416 TYR A C 1
ATOM 3364 O O . TYR A 1 416 ? 9.160 -6.227 2.467 1.00 93.31 416 TYR A O 1
ATOM 3372 N N . ARG A 1 417 ? 8.280 -5.167 4.235 1.00 92.62 417 ARG A N 1
ATOM 3373 C CA . ARG A 1 417 ? 7.677 -6.380 4.794 1.00 92.62 417 ARG A CA 1
ATOM 3374 C C . ARG A 1 417 ? 6.543 -6.914 3.929 1.00 92.62 417 ARG A C 1
ATOM 3376 O O . ARG A 1 417 ? 6.483 -8.123 3.712 1.00 92.62 417 ARG A O 1
ATOM 3383 N N . ILE A 1 418 ? 5.695 -6.036 3.392 1.00 91.81 418 ILE A N 1
ATOM 3384 C CA . ILE A 1 418 ? 4.641 -6.427 2.445 1.00 91.81 418 ILE A CA 1
ATOM 3385 C C . ILE A 1 418 ? 5.267 -7.038 1.184 1.00 91.81 418 ILE A C 1
ATOM 3387 O O . ILE A 1 418 ? 4.878 -8.131 0.786 1.00 91.81 418 ILE A O 1
ATOM 3391 N N . LEU A 1 419 ? 6.276 -6.394 0.592 1.00 89.12 419 LEU A N 1
ATOM 3392 C CA . LEU A 1 419 ? 6.969 -6.886 -0.603 1.00 89.12 419 LEU A CA 1
ATOM 3393 C C . LEU A 1 419 ? 7.672 -8.223 -0.357 1.00 89.12 419 LEU A C 1
ATOM 3395 O O . LEU A 1 419 ? 7.509 -9.152 -1.139 1.00 89.12 419 LEU A O 1
ATOM 3399 N N . SER A 1 420 ? 8.411 -8.354 0.744 1.00 88.69 420 SER A N 1
ATOM 3400 C CA . SER A 1 420 ? 9.077 -9.606 1.121 1.00 88.69 420 SER A CA 1
ATOM 3401 C C . SER A 1 420 ? 8.077 -10.745 1.289 1.00 88.69 420 SER A C 1
ATOM 3403 O O . SER A 1 420 ? 8.333 -11.868 0.848 1.00 88.69 420 SER A O 1
ATOM 3405 N N . TYR A 1 421 ? 6.922 -10.462 1.892 1.00 87.62 421 TYR A N 1
ATOM 3406 C CA . TYR A 1 421 ? 5.848 -11.436 2.026 1.00 87.62 421 TYR A CA 1
ATOM 3407 C C . TYR A 1 421 ? 5.273 -11.840 0.666 1.00 87.62 421 TYR A C 1
ATOM 3409 O O . TYR A 1 421 ? 5.199 -13.029 0.366 1.00 87.62 421 TYR A O 1
ATOM 3417 N N . LEU A 1 422 ? 4.935 -10.859 -0.178 1.00 84.12 422 LEU A N 1
ATOM 3418 C CA . LEU A 1 422 ? 4.436 -11.094 -1.534 1.00 84.12 422 LEU A CA 1
ATOM 3419 C C . LEU A 1 422 ? 5.406 -11.946 -2.352 1.00 84.12 422 LEU A C 1
ATOM 3421 O O . LEU A 1 422 ? 4.977 -12.900 -2.985 1.00 84.12 422 LEU A O 1
ATOM 3425 N N . LEU A 1 423 ? 6.707 -11.663 -2.281 1.00 82.25 423 LEU A N 1
ATOM 3426 C CA . LEU A 1 423 ? 7.725 -12.458 -2.965 1.00 82.25 423 LEU A CA 1
ATOM 3427 C C . LEU A 1 423 ? 7.799 -13.892 -2.444 1.00 82.25 423 LEU A C 1
ATOM 3429 O O . LEU A 1 423 ? 7.971 -14.809 -3.231 1.00 82.25 423 LEU A O 1
ATOM 3433 N N . THR A 1 424 ? 7.612 -14.105 -1.141 1.00 83.94 424 THR A N 1
ATOM 3434 C CA . THR A 1 424 ? 7.628 -15.458 -0.547 1.00 83.94 424 THR A CA 1
ATOM 3435 C C . THR A 1 424 ? 6.426 -16.290 -0.978 1.00 83.94 424 THR A C 1
ATOM 3437 O O . THR A 1 424 ? 6.489 -17.504 -0.947 1.00 83.94 424 THR A O 1
ATOM 3440 N N . GLN A 1 425 ? 5.317 -15.645 -1.338 1.00 77.44 425 GLN A N 1
ATOM 3441 C CA . GLN A 1 425 ? 4.147 -16.330 -1.891 1.00 77.44 425 GLN A CA 1
ATOM 3442 C C . GLN A 1 425 ? 4.282 -16.606 -3.395 1.00 77.44 425 GLN A C 1
ATOM 3444 O O . GLN A 1 425 ? 3.455 -17.323 -3.959 1.00 77.44 425 GLN A O 1
ATOM 3449 N N . LEU A 1 426 ? 5.266 -15.984 -4.053 1.00 69.25 426 LEU A N 1
ATOM 3450 C CA . LEU A 1 426 ? 5.536 -16.149 -5.480 1.00 69.25 426 LEU A CA 1
ATOM 3451 C C . LEU A 1 426 ? 6.641 -17.168 -5.760 1.00 69.25 426 LEU A C 1
ATOM 3453 O O . LEU A 1 426 ? 6.583 -17.802 -6.806 1.00 69.25 426 LEU A O 1
ATOM 3457 N N . VAL A 1 427 ? 7.612 -17.307 -4.857 1.00 64.75 427 VAL A N 1
ATOM 3458 C CA . VAL A 1 427 ? 8.597 -18.403 -4.835 1.00 64.75 427 VAL A CA 1
ATOM 3459 C C . VAL A 1 427 ? 7.936 -19.642 -4.243 1.00 64.75 427 VAL A C 1
ATOM 3461 O O . VAL A 1 427 ? 8.101 -20.736 -4.822 1.00 64.75 427 VAL A O 1
#

InterPro domains:
  IPR003114 Phox-associated domain [PF02194] (72-195)

Foldseek 3Di:
DDDDDDDPPPPVVVVVVVVVVVVVVPPVPCPPQAFDDDPDPPLDLVNLLVLLPVQADPVCSVVLNPDDSLVSLVSLLVSQVCQAPPCVCDPPPNPDPDRVVVVVVVVVSVVVVCLVVVDPLVVCCLVQAVLLVLVLLLVVLLLVCLVVVDDPVVSCVSVVHPPCPPVLLLVLVVVVVPDPDPVVSVVSCCCVPVPCLPPVLLVCLALLNVLVVLLVVLVCVVVVVVVVVVVVVPDDDDVVVVVVVVVVVVVVVVVLLVVLVVDPPDPDVPPPDQPLPGCNVVSLCSLLVQCVQPVPLVVVSVVVSVVSVVDVSNSSSSVVVSVCCCVPPPPPSVVSSVVSVVVCCSQPVSSHHRPPPPPDDDPVVVVVSLVSSLVSVVVSCVVVVVCVNSVDDSVSSSSVSVSSNSDSVSSSVSVSVSSSVVSVSSD

Nearest PDB structures (foldseek):
  7zr1-assembly1_D  TM=1.133E-01  e=3.938E+00  Thermochaetoides thermophila

Secondary structure (DSSP, 8-state):
-------TT-TTHHHHHHHHHHHHH-------------SSPTTSHHHHHHHHHHHS-GGGHHHHHHS-HHHHHHHHHHHHHHHHHTGGGBTTTB-----HHHHHHHHHHHHHHHHHHHS---HHHIIIIIHHHHHHHHHHHHHHHHHTT--HHHHHHHTT--S-TTHHHHHHHHHHHT---HHHHHHHIIIIIIIIIIIIIHHHT-HHHHHHHHHHHHHHHHHHHHHHHTTTTTS---HHHHHHHHHHHHHHHHHHHHHHHH-SS---S--S--GGG-HHHHHHHHHTTHHHH-HHHHHHHHHHHHHHHH-HHHHHHHHHHHHHHIIIIIS-HHHHHHHHHHHHHHH-TTSSS----PPPPPHHHHHHHHHHHHHHHHHHHHHTTHHHHH---HHHHHHHHHHHHH-HHHHHHHHHHHHHHHHHTT-

Sequence (427 aa):
MSNILYNANSKLVSKYQKKLQQVSVIHEVAHEDEPFKCKHPKDSRLYLIELCCHVYPVQLYSTIQDLPDWQLSVHALLALLLKNFVISWYGTKIPSKDNEFVVLLFNVVESAIKHLTNHKVNCVQLLYNDLPYILDMHCTIMSRVIDEDLSYDQFLQLYLDDHQYPSNIIIKLMTLVENDSELQKAFLEGLLGDLLLDKIVGKAVAPYLVIKGITSMCDKLLHVDLSNTAKEAGETNSWISRAEHMLRRSSHFISYLTSAFSLKGRKTTMKGVLCAHLYLFTFLKNITKLQGRKPALYSSMKLLQSLVDRWKPLNHMLSNLIGNVLEQKVLRRDNVHDICNSLRHALFPNDNKMGEQKPEPSPEELVQLKLQCINSMWEVCQRYRLEGILAIKKTDMQVFVDGICKDVKMNQFLIYRILSYLLTQLV

Organism: NCBI:txid45286

Mean predicted aligned error: 11.31 Å